Protein AF-A0A2U1WLQ0-F1 (afdb_monomer_lite)

Radius of gyration: 28.86 Å; chains: 1; bounding box: 61×48×95 Å

Foldseek 3Di:
DDDPDPDPDDADDDDLVLLLVLVVLLVQQADPVLVVQLVVQLVVQPPWPPDDPDPPVVLVPDDVSVSSSRVCVGSVVSSLVSRLLSLLVVLLVCLVPVPPDDDHNLSSLLSLLSSCVRPVDPPDPSVVSLLVSLQVLLVVLLVLLVVLLVQLPDPDQRPLVSLVVSLVSLVVSLSSCVSNVPVVSNVSSLVSLLVSLLSLLVSLLVLLVVCVVDDDPVCPVVVVVSLVSSVSSLVSSLSSVVSNVPDDDPDDPPDDPSSQVSQLSSLVSVLVVLVVLLVQLVVQQLDPPHQLLSNLVSLLSLLVLLVSLVSNDDPHDPSSVVSNVVSLVSLVVSVVVLVVCVVVPPRNVRNVVSNVVSCVRSCVSPVVDDPVVVVVPDDDD

pLDDT: mean 70.77, std 13.93, range [30.52, 91.62]

Secondary structure (DSSP, 8-state):
-PPP-PPPPPPP---HHHHHHHHHHHHHT--HHHHHHHHHHHTTT---SSSPPPPHHHHTTS-HHHHHHHHHHHHHHHHHHHHHHHHHHHHHHHHH-TTSPSSPHHHHHHHHHHHHHHH--TTSHHHHHHHHHHHHHHHHHHHHHHHHHHHHHSSSPP-HHHHHHHHHHHHHHHHHHHHTT-HHHHHHHHHHHHHHHHHHHHHHHHHHHHHHH---STTHHHHHHHHHHHHHHHHHHHHHHHTTTT-----BTTB--HHHHHHHHHHHHHHHHHHHHHHHHHHHTT-TTS-HHHHHHHHHHHHHHHHHHHHS-TT--HHHHHHHHHHHHHHHHHHHHHHHHHTSHHHHHHHHHHHHHTHHHHHHHHHTTTHHHHHTTS---

Sequence (381 aa):
MSAPSAAPPPPPVFTPAEAIATIVAIDEAIGPDDAEAARRRASRHLKGDGHPPLPRSVLEAYPAEHVRGHLWTQFSPELEHATAPVLCRHLVDVLVDPTLAPPNAIATADALGRLSRRRGRPGTPLAAAIDKVARVLAERACQSTDHLRSLLDTPDYPDLPTISLDVMRIEGVRWILEILERRAALKLLSEHSRRLSRLTLKRSGETIRAFLSKPDLLTLYDTMAVVSQVEGLLAVATRLLDALRDQEEERTKFVAPYDEEALSGFGAVLAELSAMLWKVAMKSVGRADVSASVFGATVHQLGFLYEFSSRLGIGRPATFVQLEQSLQKNAVALAERLIALAADRDGLSSALKAVREHAHVTVPMLNLMHLDRISRRLPEE

Structure (mmCIF, N/CA/C/O backbone):
data_AF-A0A2U1WLQ0-F1
#
_entry.id   AF-A0A2U1WLQ0-F1
#
loop_
_atom_site.group_PDB
_atom_site.id
_atom_site.type_symbol
_atom_site.label_atom_id
_atom_site.label_alt_id
_atom_site.label_comp_id
_atom_site.label_asym_id
_atom_site.label_entity_id
_atom_site.label_seq_id
_atom_site.pdbx_PDB_ins_code
_atom_site.Cartn_x
_atom_site.Cartn_y
_atom_site.Cartn_z
_atom_site.occupancy
_atom_site.B_iso_or_equiv
_atom_site.auth_seq_id
_atom_site.auth_comp_id
_atom_site.auth_asym_id
_atom_site.auth_atom_id
_atom_site.pdbx_PDB_model_num
ATOM 1 N N . MET A 1 1 ? 8.446 -8.192 55.096 1.00 42.91 1 MET A N 1
ATOM 2 C CA . MET A 1 1 ? 8.068 -6.789 54.826 1.00 42.91 1 MET A CA 1
ATOM 3 C C . MET A 1 1 ? 7.537 -6.729 53.406 1.00 42.91 1 MET A C 1
ATOM 5 O O . MET A 1 1 ? 8.327 -6.775 52.474 1.00 42.91 1 MET A O 1
ATOM 9 N N . SER A 1 2 ? 6.215 -6.757 53.238 1.00 39.31 2 SER A N 1
ATOM 10 C CA . SER A 1 2 ? 5.586 -6.638 51.918 1.00 39.31 2 SER A CA 1
ATOM 11 C C . SER A 1 2 ? 5.611 -5.172 51.502 1.00 39.31 2 SER A C 1
ATOM 13 O O . SER A 1 2 ? 5.151 -4.317 52.258 1.00 39.31 2 SER A O 1
ATOM 15 N N . ALA A 1 3 ? 6.199 -4.878 50.343 1.00 39.03 3 ALA A N 1
ATOM 16 C CA . ALA A 1 3 ? 6.233 -3.527 49.801 1.00 39.03 3 ALA A CA 1
ATOM 17 C C . ALA A 1 3 ? 4.796 -3.025 49.550 1.00 39.03 3 ALA A C 1
ATOM 19 O O . ALA A 1 3 ? 3.961 -3.805 49.080 1.00 39.03 3 ALA A O 1
ATOM 20 N N . PRO A 1 4 ? 4.481 -1.756 49.862 1.00 48.69 4 PRO A N 1
ATOM 21 C CA . PRO A 1 4 ? 3.166 -1.198 49.593 1.00 48.69 4 PRO A CA 1
ATOM 22 C C . PRO A 1 4 ? 2.925 -1.187 48.080 1.00 48.69 4 PRO A C 1
ATOM 24 O O . PRO A 1 4 ? 3.721 -0.644 47.315 1.00 48.69 4 PRO A O 1
ATOM 27 N N . SER A 1 5 ? 1.827 -1.823 47.664 1.00 46.50 5 SER A N 1
ATOM 28 C CA . SER A 1 5 ? 1.329 -1.796 46.291 1.00 46.50 5 SER A CA 1
ATOM 29 C C . SER A 1 5 ? 1.189 -0.341 45.853 1.00 46.50 5 SER A C 1
ATOM 31 O O . SER A 1 5 ? 0.361 0.388 46.401 1.00 46.50 5 SER A O 1
ATOM 33 N N . ALA A 1 6 ? 2.013 0.087 44.894 1.00 46.12 6 ALA A N 1
ATOM 34 C CA . ALA A 1 6 ? 1.940 1.425 44.329 1.00 46.12 6 ALA A CA 1
ATOM 35 C C . ALA A 1 6 ? 0.514 1.678 43.821 1.00 46.12 6 ALA A C 1
ATOM 37 O O . ALA A 1 6 ? -0.037 0.871 43.066 1.00 46.12 6 ALA A O 1
ATOM 38 N N . ALA A 1 7 ? -0.098 2.771 44.280 1.00 39.56 7 ALA A N 1
ATOM 39 C CA . ALA A 1 7 ? -1.416 3.173 43.822 1.00 39.56 7 ALA A CA 1
ATOM 40 C C . ALA A 1 7 ? -1.379 3.359 42.293 1.00 39.56 7 ALA A C 1
ATOM 42 O O . ALA A 1 7 ? -0.422 3.950 41.779 1.00 39.56 7 ALA A O 1
ATOM 43 N N . PRO A 1 8 ? -2.377 2.846 41.550 1.00 40.66 8 PRO A N 1
ATOM 44 C CA . PRO A 1 8 ? -2.417 3.016 40.108 1.00 40.66 8 PRO A CA 1
ATOM 45 C C . PRO A 1 8 ? -2.427 4.514 39.772 1.00 40.66 8 PRO A C 1
ATOM 47 O O . PRO A 1 8 ? -3.096 5.284 40.467 1.00 40.66 8 PRO A O 1
ATOM 50 N N . PRO A 1 9 ? -1.710 4.945 38.720 1.00 40.03 9 PRO A N 1
ATOM 51 C CA . PRO A 1 9 ? -1.664 6.349 38.345 1.00 40.03 9 PRO A CA 1
ATOM 52 C C . PRO A 1 9 ? -3.087 6.876 38.100 1.00 40.03 9 PRO A C 1
ATOM 54 O O . PRO A 1 9 ? -3.925 6.136 37.547 1.00 40.03 9 PRO A O 1
ATOM 57 N N . PRO A 1 10 ? -3.373 8.132 38.496 1.00 38.88 10 PRO A N 1
ATOM 58 C CA . PRO A 1 10 ? -4.675 8.737 38.265 1.00 38.88 10 PRO A CA 1
ATOM 59 C C . PRO A 1 10 ? -5.017 8.681 36.768 1.00 38.88 10 PRO A C 1
ATOM 61 O O . PRO A 1 10 ? -4.116 8.716 35.921 1.00 38.88 10 PRO A O 1
ATOM 64 N N . PRO A 1 11 ? -6.299 8.503 36.412 1.00 44.81 11 PRO A N 1
ATOM 65 C CA . PRO A 1 11 ? -6.703 8.538 35.016 1.00 44.81 11 PRO A CA 1
ATOM 66 C C . PRO A 1 11 ? -6.313 9.891 34.400 1.00 44.81 11 PRO A C 1
ATOM 68 O O . PRO A 1 11 ? -6.393 10.912 35.087 1.00 44.81 11 PRO A O 1
ATOM 71 N N . PRO A 1 12 ? -5.868 9.914 33.131 1.00 48.16 12 PRO A N 1
ATOM 72 C CA . PRO A 1 12 ? -5.605 11.165 32.434 1.00 48.16 12 PRO A CA 1
ATOM 73 C C . PRO A 1 12 ? -6.856 12.052 32.471 1.00 48.16 12 PRO A C 1
ATOM 75 O O . PRO A 1 12 ? -7.961 11.603 32.162 1.00 48.16 12 PRO A O 1
ATOM 78 N N . VAL A 1 13 ? -6.679 13.304 32.894 1.00 52.88 13 VAL A N 1
ATOM 79 C CA . VAL A 1 13 ? -7.742 14.313 32.897 1.00 52.88 13 VAL A CA 1
ATOM 80 C C . VAL A 1 13 ? -7.847 14.850 31.476 1.00 52.88 13 VAL A C 1
ATOM 82 O O . VAL A 1 13 ? -7.001 15.628 31.044 1.00 52.88 13 VAL A O 1
ATOM 85 N N . PHE A 1 14 ? -8.850 14.393 30.731 1.00 58.53 14 PHE A N 1
ATOM 86 C CA . PHE A 1 14 ? -9.090 14.873 29.373 1.00 58.53 14 PHE A CA 1
ATOM 87 C C . PHE A 1 14 ? -9.763 16.244 29.376 1.00 58.53 14 PHE A C 1
ATOM 89 O O . PHE A 1 14 ? -10.602 16.548 30.225 1.00 58.53 14 PHE A O 1
ATOM 96 N N . THR A 1 15 ? -9.432 17.057 28.380 1.00 65.62 15 THR A N 1
ATOM 97 C CA . THR A 1 15 ? -10.016 18.387 28.197 1.00 65.62 15 THR A CA 1
ATOM 98 C C . THR A 1 15 ? -11.427 18.303 27.585 1.00 65.62 15 THR A C 1
ATOM 100 O O . THR A 1 15 ? -11.738 17.355 26.850 1.00 65.62 15 THR A O 1
ATOM 103 N N . PRO A 1 16 ? -12.296 19.307 27.815 1.00 62.06 16 PRO A N 1
ATOM 104 C CA . PRO A 1 16 ? -13.581 19.424 27.119 1.00 62.06 16 PRO A CA 1
ATOM 105 C C . PRO A 1 16 ? -13.445 19.412 25.587 1.00 62.06 16 PRO A C 1
ATOM 107 O O . PRO A 1 16 ? -14.275 18.821 24.900 1.00 62.06 16 PRO A O 1
ATOM 110 N N . ALA A 1 17 ? -12.361 19.984 25.050 1.00 65.50 17 ALA A N 1
ATOM 111 C CA . ALA A 1 17 ? -12.070 19.990 23.616 1.00 65.50 17 ALA A CA 1
ATOM 112 C C . ALA A 1 17 ? -11.859 18.572 23.051 1.00 65.50 17 ALA A C 1
ATOM 114 O O . ALA A 1 17 ? -12.410 18.228 22.007 1.00 65.50 17 ALA A O 1
ATOM 115 N N . GLU A 1 18 ? -11.138 17.705 23.767 1.00 66.69 18 GLU A N 1
ATOM 116 C CA . GLU A 1 18 ? -10.963 16.299 23.373 1.00 66.69 18 GLU A CA 1
ATOM 117 C C . GLU A 1 18 ? -12.274 15.504 23.451 1.00 66.69 18 GLU A C 1
ATOM 119 O O . GLU A 1 18 ? -12.455 14.533 22.712 1.00 66.69 18 GLU A O 1
ATOM 124 N N . ALA A 1 19 ? -13.198 15.900 24.336 1.00 64.81 19 ALA A N 1
ATOM 125 C CA . ALA A 1 19 ? -14.507 15.258 24.445 1.00 64.81 19 ALA A CA 1
ATOM 126 C C . ALA A 1 19 ? -15.359 15.583 23.226 1.00 64.81 19 ALA A C 1
ATOM 128 O O . ALA A 1 19 ? -15.878 14.673 22.588 1.00 64.81 19 ALA A O 1
ATOM 129 N N . ILE A 1 20 ? -15.409 16.861 22.858 1.00 66.25 20 ILE A N 1
ATOM 130 C CA . ILE A 1 20 ? -16.107 17.333 21.664 1.00 66.25 20 ILE A CA 1
ATOM 131 C C . ILE A 1 20 ? -15.524 16.675 20.410 1.00 66.25 20 ILE A C 1
ATOM 133 O O . ILE A 1 20 ? -16.280 16.142 19.606 1.00 66.25 20 ILE A O 1
ATOM 137 N N . ALA A 1 21 ? -14.196 16.609 20.277 1.00 70.44 21 ALA A N 1
ATOM 138 C CA . ALA A 1 21 ? -13.556 15.949 19.139 1.00 70.44 21 ALA A CA 1
ATOM 139 C C . ALA A 1 21 ? -13.895 14.449 19.045 1.00 70.44 21 ALA A C 1
ATOM 141 O O . ALA A 1 21 ? -14.054 13.917 17.952 1.00 70.44 21 ALA A O 1
ATOM 142 N N . THR A 1 22 ? -14.027 13.762 20.184 1.00 70.50 22 THR A N 1
ATOM 143 C CA . THR A 1 22 ? -14.435 12.348 20.213 1.00 70.50 22 THR A CA 1
ATOM 144 C C . THR A 1 22 ? -15.894 12.183 19.788 1.00 70.50 22 THR A C 1
ATOM 146 O O . THR A 1 22 ? -16.199 11.267 19.036 1.00 70.50 22 THR A O 1
ATOM 149 N N . ILE A 1 23 ? -16.783 13.081 20.224 1.00 70.69 23 ILE A N 1
ATOM 150 C CA . ILE A 1 23 ? -18.199 13.080 19.826 1.00 70.69 23 ILE A CA 1
ATOM 151 C C . ILE A 1 23 ? -18.333 13.313 18.324 1.00 70.69 23 ILE A C 1
ATOM 153 O O . ILE A 1 23 ? -19.039 12.565 17.664 1.00 70.69 23 ILE A O 1
ATOM 157 N N . VAL A 1 24 ? -17.631 14.313 17.784 1.00 75.50 24 VAL A N 1
ATOM 158 C CA . VAL A 1 24 ? -17.649 14.614 16.346 1.00 75.50 24 VAL A CA 1
ATOM 159 C C . VAL A 1 24 ? -17.155 13.414 15.543 1.00 75.50 24 VAL A C 1
ATOM 161 O O . VAL A 1 24 ? -17.843 12.987 14.626 1.00 75.50 24 VAL A O 1
ATOM 164 N N . ALA A 1 25 ? -16.034 12.805 15.944 1.00 75.06 25 ALA A N 1
ATOM 165 C CA . ALA A 1 25 ? -15.518 11.615 15.272 1.00 75.06 25 ALA A CA 1
ATOM 166 C C . ALA A 1 25 ? -16.509 10.440 15.322 1.00 75.06 25 ALA A C 1
ATOM 168 O O . ALA A 1 25 ? -16.626 9.700 14.356 1.00 75.06 25 ALA A O 1
ATOM 169 N N . ILE A 1 26 ? -17.234 10.263 16.431 1.00 73.44 26 ILE A N 1
ATOM 170 C CA . ILE A 1 26 ? -18.267 9.229 16.565 1.00 73.44 26 ILE A CA 1
ATOM 171 C C . ILE A 1 26 ? -19.479 9.536 15.679 1.00 73.44 26 ILE A C 1
ATOM 173 O O . ILE A 1 26 ? -19.949 8.639 14.991 1.00 73.44 26 ILE A O 1
ATOM 177 N N . ASP A 1 27 ? -19.961 10.778 15.662 1.00 75.31 27 ASP A N 1
ATOM 178 C CA . ASP A 1 27 ? -21.086 11.199 14.820 1.00 75.31 27 ASP A CA 1
ATOM 179 C C . ASP A 1 27 ? -20.739 11.050 13.321 1.00 75.31 27 ASP A C 1
ATOM 181 O O . ASP A 1 27 ? -21.580 10.631 12.530 1.00 75.31 27 ASP A O 1
ATOM 185 N N . GLU A 1 28 ? -19.488 11.318 12.934 1.00 74.94 28 GLU A N 1
ATOM 186 C CA . GLU A 1 28 ? -18.962 11.080 11.580 1.00 74.94 28 GLU A CA 1
ATOM 187 C C . GLU A 1 28 ? -18.743 9.596 11.263 1.00 74.94 28 GLU A C 1
ATOM 189 O O . GLU A 1 28 ? -18.734 9.216 10.094 1.00 74.94 28 GLU A O 1
ATOM 194 N N . ALA A 1 29 ? -18.546 8.769 12.292 1.00 70.81 29 ALA A N 1
ATOM 195 C CA . ALA A 1 29 ? -18.249 7.343 12.206 1.00 70.81 29 ALA A CA 1
ATOM 196 C C . ALA A 1 29 ? -19.468 6.440 12.418 1.00 70.81 29 ALA A C 1
ATOM 198 O O . ALA A 1 29 ? -19.307 5.221 12.509 1.00 70.81 29 ALA A O 1
ATOM 199 N N . ILE A 1 30 ? -20.683 6.993 12.479 1.00 72.25 30 ILE A N 1
ATOM 200 C CA . ILE A 1 30 ? -21.912 6.227 12.704 1.00 72.25 30 ILE A CA 1
ATOM 201 C C . ILE A 1 30 ? -22.963 6.553 11.636 1.00 72.25 30 ILE A C 1
ATOM 203 O O . ILE A 1 30 ? -23.441 7.681 11.533 1.00 72.25 30 ILE A O 1
ATOM 207 N N . GLY A 1 31 ? -23.379 5.538 10.872 1.00 71.00 31 GLY A N 1
ATOM 208 C CA . GLY A 1 31 ? -24.527 5.641 9.969 1.00 71.00 31 GLY A CA 1
ATOM 209 C C . GLY A 1 31 ? -25.857 5.675 10.740 1.00 71.00 31 GLY A C 1
ATOM 210 O O . GLY A 1 31 ? -25.895 5.366 11.931 1.00 71.00 31 GLY A O 1
ATOM 211 N N . PRO A 1 32 ? -26.993 6.009 10.102 1.00 70.50 32 PRO A N 1
ATOM 212 C CA . PRO A 1 32 ? -28.288 6.095 10.789 1.00 70.50 32 PRO A CA 1
ATOM 213 C C . PRO A 1 32 ? -28.688 4.787 11.501 1.00 70.50 32 PRO A C 1
ATOM 215 O O . PRO A 1 32 ? -29.231 4.830 12.610 1.00 70.50 32 PRO A O 1
ATOM 218 N N . ASP A 1 33 ? -28.360 3.634 10.916 1.00 71.69 33 ASP A N 1
ATOM 219 C CA . ASP A 1 33 ? -28.633 2.315 11.500 1.00 71.69 33 ASP A CA 1
ATOM 220 C C . ASP A 1 33 ? -27.716 1.992 12.688 1.00 71.69 33 ASP A C 1
ATOM 222 O O . ASP A 1 33 ? -28.172 1.461 13.709 1.00 71.69 33 ASP A O 1
ATOM 226 N N . ASP A 1 34 ? -26.441 2.375 12.603 1.00 70.19 34 ASP A N 1
ATOM 227 C CA . ASP A 1 34 ? -25.477 2.251 13.696 1.00 70.19 34 ASP A CA 1
ATOM 228 C C . ASP A 1 34 ? -25.840 3.172 14.860 1.00 70.19 34 ASP A C 1
ATOM 230 O O . ASP A 1 34 ? -25.747 2.770 16.023 1.00 70.19 34 ASP A O 1
ATOM 234 N N . ALA A 1 35 ? -26.330 4.380 14.563 1.00 68.19 35 ALA A N 1
ATOM 235 C CA . ALA A 1 35 ? -26.782 5.340 15.564 1.00 68.19 35 ALA A CA 1
ATOM 236 C C . ALA A 1 35 ? -27.965 4.761 16.330 1.00 68.19 35 ALA A C 1
ATOM 238 O O . ALA A 1 35 ? -28.049 4.859 17.555 1.00 68.19 35 ALA A O 1
ATOM 239 N N . GLU A 1 36 ? -28.883 4.111 15.620 1.00 67.81 36 GLU A N 1
ATOM 240 C CA . GLU A 1 36 ? -30.013 3.430 16.229 1.00 67.81 36 GLU A CA 1
ATOM 241 C C . GLU A 1 36 ? -29.586 2.191 17.033 1.00 67.81 36 GLU A C 1
ATOM 243 O O . GLU A 1 36 ? -30.077 1.956 18.140 1.00 67.81 36 GLU A O 1
ATOM 248 N N . ALA A 1 37 ? -28.626 1.405 16.542 1.00 70.44 37 ALA A N 1
ATOM 249 C CA . ALA A 1 37 ? -28.060 0.286 17.290 1.00 70.44 37 ALA A CA 1
ATOM 250 C C . ALA A 1 37 ? -27.360 0.741 18.584 1.00 70.44 37 ALA A C 1
ATOM 252 O O . ALA A 1 37 ? -27.597 0.146 19.641 1.00 70.44 37 ALA A O 1
ATOM 253 N N . ALA A 1 38 ? -26.559 1.808 18.521 1.00 67.62 38 ALA A N 1
ATOM 254 C CA . ALA A 1 38 ? -25.885 2.409 19.667 1.00 67.62 38 ALA A CA 1
ATOM 255 C C . ALA A 1 38 ? -26.902 2.959 20.679 1.00 67.62 38 ALA A C 1
ATOM 257 O O . ALA A 1 38 ? -26.834 2.611 21.861 1.00 67.62 38 ALA A O 1
ATOM 258 N N . ARG A 1 39 ? -27.918 3.708 20.220 1.00 66.00 39 ARG A N 1
ATOM 259 C CA . ARG A 1 39 ? -29.015 4.226 21.063 1.00 66.00 39 ARG A CA 1
ATOM 260 C C . ARG A 1 39 ? -29.766 3.113 21.791 1.00 66.00 39 ARG A C 1
ATOM 262 O O . ARG A 1 39 ? -29.939 3.188 23.007 1.00 66.00 39 ARG A O 1
ATOM 269 N N . ARG A 1 40 ? -30.140 2.037 21.088 1.00 69.88 40 ARG A N 1
ATOM 270 C CA . ARG A 1 40 ? -30.817 0.863 21.678 1.00 69.88 40 ARG A CA 1
ATOM 271 C C . ARG A 1 40 ? -29.975 0.110 22.704 1.00 69.88 40 ARG A C 1
ATOM 273 O O . ARG A 1 40 ? -30.531 -0.648 23.501 1.00 69.88 40 ARG A O 1
ATOM 280 N N . ARG A 1 41 ? -28.648 0.230 22.646 1.00 68.25 41 ARG A N 1
ATOM 281 C CA . ARG A 1 41 ? -27.723 -0.378 23.611 1.00 68.25 41 ARG A CA 1
ATOM 282 C C . ARG A 1 41 ? -27.526 0.531 24.818 1.00 68.25 41 ARG A C 1
ATOM 284 O O . ARG A 1 41 ? -27.642 0.059 25.945 1.00 68.25 41 ARG A O 1
ATOM 291 N N . ALA A 1 42 ? -27.319 1.825 24.577 1.00 64.62 42 ALA A N 1
ATOM 292 C CA . ALA A 1 42 ? -27.192 2.840 25.617 1.00 64.62 42 ALA A CA 1
ATOM 293 C C . ALA A 1 42 ? -28.449 2.898 26.497 1.00 64.62 42 ALA A C 1
ATOM 295 O O . ALA A 1 42 ? -28.340 2.876 27.719 1.00 64.62 42 ALA A O 1
ATOM 296 N N . SER A 1 43 ? -29.648 2.841 25.906 1.00 67.19 43 SER A N 1
ATOM 297 C CA . SER A 1 43 ? -30.916 2.866 26.654 1.00 67.19 43 SER A CA 1
ATOM 298 C C . SER A 1 43 ? -31.069 1.735 27.679 1.00 67.19 43 SER A C 1
ATOM 300 O O . SER A 1 43 ? -31.832 1.869 28.631 1.00 67.19 43 SER A O 1
ATOM 302 N N . ARG A 1 44 ? -30.328 0.629 27.527 1.00 65.25 44 ARG A N 1
ATOM 303 C CA . ARG A 1 44 ? -30.332 -0.496 28.475 1.00 65.25 44 ARG A CA 1
ATOM 304 C C . ARG A 1 44 ? -29.328 -0.326 29.610 1.00 65.25 44 ARG A C 1
ATOM 306 O O . ARG A 1 44 ? -29.378 -1.101 30.565 1.00 65.25 44 ARG A O 1
ATOM 313 N N . HIS A 1 45 ? -28.349 0.564 29.463 1.00 56.97 45 HIS A N 1
ATOM 314 C CA . HIS A 1 45 ? -27.148 0.614 30.305 1.00 56.97 45 HIS A CA 1
ATOM 315 C C . HIS A 1 45 ? -26.884 1.988 30.920 1.00 56.97 45 HIS A C 1
ATOM 317 O O . HIS A 1 45 ? -26.053 2.056 31.815 1.00 56.97 45 HIS A O 1
ATOM 323 N N . LEU A 1 46 ? -27.614 3.037 30.518 1.00 60.44 46 LEU A N 1
ATOM 324 C CA . LEU A 1 46 ? -27.595 4.367 31.136 1.00 60.44 46 LEU A CA 1
ATOM 325 C C . LEU A 1 46 ? -28.093 4.306 32.589 1.00 60.44 46 LEU A C 1
ATOM 327 O O . LEU A 1 46 ? -29.234 4.632 32.908 1.00 60.44 46 LEU A O 1
ATOM 331 N N . LYS A 1 47 ? -27.216 3.869 33.484 1.00 60.22 47 LYS A N 1
ATOM 332 C CA . LYS A 1 47 ? -27.279 4.134 34.913 1.00 60.22 47 LYS A CA 1
ATOM 333 C C . LYS A 1 47 ? -26.202 5.181 35.134 1.00 60.22 47 LYS A C 1
ATOM 335 O O . LYS A 1 47 ? -25.041 4.816 35.205 1.00 60.22 47 LYS A O 1
ATOM 340 N N . GLY A 1 48 ? -26.575 6.464 35.128 1.00 55.00 48 GLY A N 1
ATOM 341 C CA . GLY A 1 48 ? -25.603 7.537 35.369 1.00 55.00 48 GLY A CA 1
ATOM 342 C C . GLY A 1 48 ? -24.818 7.282 36.660 1.00 55.00 48 GLY A C 1
ATOM 343 O O . GLY A 1 48 ? -25.310 6.551 37.523 1.00 55.00 48 GLY A O 1
ATOM 344 N N . ASP A 1 49 ? -23.639 7.896 36.785 1.00 52.94 49 ASP A N 1
ATOM 345 C CA . ASP A 1 49 ? -22.637 7.731 37.861 1.00 52.94 49 ASP A CA 1
ATOM 346 C C . ASP A 1 49 ? -23.122 8.098 39.295 1.00 52.94 49 ASP A C 1
ATOM 348 O O . ASP A 1 49 ? -22.380 8.620 40.120 1.00 52.94 49 ASP A O 1
ATOM 352 N N . GLY A 1 50 ? -24.396 7.886 39.631 1.00 52.53 50 GLY A N 1
ATOM 353 C CA . GLY A 1 50 ? -25.022 8.271 40.896 1.00 52.53 50 GLY A CA 1
ATOM 354 C C . GLY A 1 50 ? -25.382 9.756 40.980 1.00 52.53 50 GLY A C 1
ATOM 355 O O . GLY A 1 50 ? -26.098 10.155 41.895 1.00 52.53 50 GLY A O 1
ATOM 356 N N . HIS A 1 51 ? -24.951 10.572 40.015 1.00 49.25 51 HIS A N 1
ATOM 357 C CA . HIS A 1 51 ? -25.347 11.971 39.911 1.00 49.25 51 HIS A CA 1
ATOM 358 C C . HIS A 1 51 ? -26.643 12.106 39.102 1.00 49.25 51 HIS A C 1
ATOM 360 O O . HIS A 1 51 ? -26.707 11.597 37.977 1.00 49.25 51 HIS A O 1
ATOM 366 N N . PRO A 1 52 ? -27.680 12.781 39.638 1.00 57.09 52 PRO A N 1
ATOM 367 C CA . PRO A 1 52 ? -28.908 13.007 38.891 1.00 57.09 52 PRO A CA 1
ATOM 368 C C . PRO A 1 52 ? -28.595 13.803 37.613 1.00 57.09 52 PRO A C 1
ATOM 370 O O . PRO A 1 52 ? -27.742 14.696 37.649 1.00 57.09 52 PRO A O 1
ATOM 373 N N . PRO A 1 53 ? -29.237 13.487 36.472 1.00 62.50 53 PRO A N 1
ATOM 374 C CA . PRO A 1 53 ? -29.128 14.313 35.273 1.00 62.50 53 PRO A CA 1
ATOM 375 C C . PRO A 1 53 ? -29.472 15.758 35.619 1.00 62.50 53 PRO A C 1
ATOM 377 O O . PRO A 1 53 ? -30.375 16.002 36.426 1.00 62.50 53 PRO A O 1
ATOM 380 N N . LEU A 1 54 ? -28.753 16.713 35.019 1.00 64.56 54 LEU A N 1
ATOM 381 C CA . LEU A 1 54 ? -29.121 18.118 35.171 1.00 64.56 54 LEU A CA 1
ATOM 382 C C . LEU A 1 54 ? -30.601 18.293 34.799 1.00 64.56 54 LEU A C 1
ATOM 384 O O . LEU A 1 54 ? -31.051 17.724 33.797 1.00 64.56 54 LEU A O 1
ATOM 388 N N . PRO A 1 55 ? -31.369 19.073 35.581 1.00 72.50 55 PRO A N 1
ATOM 389 C CA . PRO A 1 55 ? -32.751 19.367 35.247 1.00 72.50 55 PRO A CA 1
ATOM 390 C C . PRO A 1 55 ? -32.844 19.932 33.830 1.00 72.50 55 PRO A C 1
ATOM 392 O O . PRO A 1 55 ? -31.996 20.720 33.410 1.00 72.50 55 PRO A O 1
ATOM 395 N N . ARG A 1 56 ? -33.898 19.565 33.098 1.00 67.69 56 ARG A N 1
ATOM 396 C CA . ARG A 1 56 ? -34.114 20.002 31.711 1.00 67.69 56 ARG A CA 1
ATOM 397 C C . ARG A 1 56 ? -34.016 21.525 31.545 1.00 67.69 56 ARG A C 1
ATOM 399 O O . ARG A 1 56 ? -33.400 21.990 30.597 1.00 67.69 56 ARG A O 1
ATOM 406 N N . SER A 1 57 ? -34.534 22.277 32.514 1.00 72.56 57 SER A N 1
ATOM 407 C CA . SER A 1 57 ? -34.456 23.742 32.564 1.00 72.56 57 SER A CA 1
ATOM 408 C C . SER A 1 57 ? -33.027 24.289 32.637 1.00 72.56 57 SER A C 1
ATOM 410 O O . SER A 1 57 ? -32.766 25.384 32.154 1.00 72.56 57 SER A O 1
ATOM 412 N N . VAL A 1 58 ? -32.094 23.537 33.227 1.00 68.88 58 VAL A N 1
ATOM 413 C CA . VAL A 1 58 ? -30.673 23.898 33.287 1.00 68.88 58 VAL A CA 1
ATOM 414 C C . VAL A 1 58 ? -30.004 23.601 31.948 1.00 68.88 58 VAL A C 1
ATOM 416 O O . VAL A 1 58 ? -29.264 24.440 31.453 1.00 68.88 58 VAL A O 1
ATOM 419 N N . LEU A 1 59 ? -30.303 22.456 31.323 1.00 65.88 59 LEU A N 1
ATOM 420 C CA . LEU A 1 59 ? -29.771 22.107 29.999 1.00 65.88 59 LEU A CA 1
ATOM 421 C C . LEU A 1 59 ? -30.240 23.088 28.911 1.00 65.88 59 LEU A C 1
ATOM 423 O O . LEU A 1 59 ? -29.450 23.458 28.053 1.00 65.88 59 LEU A O 1
ATOM 427 N N . GLU A 1 60 ? -31.490 23.555 28.970 1.00 72.62 60 GLU A N 1
ATOM 428 C CA . GLU A 1 60 ? -32.054 24.533 28.022 1.00 72.62 60 GLU A CA 1
ATOM 429 C C . GLU A 1 60 ? -31.387 25.921 28.105 1.00 72.62 60 GLU A C 1
ATOM 431 O O . GLU A 1 60 ? -31.458 26.690 27.148 1.00 72.62 60 GLU A O 1
ATOM 436 N N . ALA A 1 61 ? -30.705 26.233 29.213 1.00 75.50 61 ALA A N 1
ATOM 437 C CA . ALA A 1 61 ? -29.974 27.487 29.404 1.00 75.50 61 ALA A CA 1
ATOM 438 C C . ALA A 1 61 ? -28.515 27.437 28.905 1.00 75.50 61 ALA A C 1
ATOM 440 O O . ALA A 1 61 ? -27.867 28.480 28.800 1.00 75.50 61 ALA A O 1
ATOM 441 N N . TYR A 1 62 ? -27.983 26.248 28.602 1.00 69.81 62 TYR A N 1
ATOM 442 C CA . TYR A 1 62 ? -26.633 26.093 28.062 1.00 69.81 62 TYR A CA 1
ATOM 443 C C . TYR A 1 62 ? -26.634 26.160 26.526 1.00 69.81 62 TYR A C 1
ATOM 445 O O . TYR A 1 62 ? -27.541 25.634 25.877 1.00 69.81 62 TYR A O 1
ATOM 453 N N . PRO A 1 63 ? -25.573 26.710 25.907 1.00 70.88 63 PRO A N 1
ATOM 454 C CA . PRO A 1 63 ? -25.319 26.513 24.483 1.00 70.88 63 PRO A CA 1
ATOM 455 C C . PRO A 1 63 ? -25.267 25.015 24.142 1.00 70.88 63 PRO A C 1
ATOM 457 O O . PRO A 1 63 ? -24.718 24.225 24.913 1.00 70.88 63 PRO A O 1
ATOM 460 N N . ALA A 1 64 ? -25.808 24.612 22.987 1.00 63.31 64 ALA A N 1
ATOM 461 C CA . ALA A 1 64 ? -25.975 23.201 22.606 1.00 63.31 64 ALA A CA 1
ATOM 462 C C . ALA A 1 64 ? -24.672 22.371 22.677 1.00 63.31 64 ALA A C 1
ATOM 464 O O . ALA A 1 64 ? -24.690 21.193 23.032 1.00 63.31 64 ALA A O 1
ATOM 465 N N . GLU A 1 65 ? -23.531 22.996 22.392 1.00 57.38 65 GLU A N 1
ATOM 466 C CA . GLU A 1 65 ? -22.185 22.425 22.528 1.00 57.38 65 GLU A CA 1
ATOM 467 C C . GLU A 1 65 ? -21.805 22.085 23.982 1.00 57.38 65 GLU A C 1
ATOM 469 O O . GLU A 1 65 ? -21.243 21.021 24.249 1.00 57.38 65 GLU A O 1
ATOM 474 N N . HIS A 1 66 ? -22.193 22.927 24.943 1.00 61.72 66 HIS A N 1
ATOM 475 C CA . HIS A 1 66 ? -21.966 22.705 26.370 1.00 61.72 66 HIS A CA 1
ATOM 476 C C . HIS A 1 66 ? -22.934 21.668 26.951 1.00 61.72 66 HIS A C 1
ATOM 478 O O . HIS A 1 66 ? -22.533 20.872 27.799 1.00 61.72 66 HIS A O 1
ATOM 484 N N . VAL A 1 67 ? -24.172 21.610 26.446 1.00 65.75 67 VAL A N 1
ATOM 485 C CA . VAL A 1 67 ? -25.143 20.545 26.767 1.00 65.75 67 VAL A CA 1
ATOM 486 C C . VAL A 1 67 ? -24.601 19.183 26.339 1.00 65.75 67 VAL A C 1
ATOM 488 O O . VAL A 1 67 ? -24.590 18.243 27.134 1.00 65.75 67 VAL A O 1
ATOM 491 N N . ARG A 1 68 ? -24.092 19.083 25.102 1.00 64.62 68 ARG A N 1
ATOM 492 C CA . ARG A 1 68 ? -23.451 17.865 24.582 1.00 64.62 68 ARG A CA 1
ATOM 493 C C . ARG A 1 68 ? -22.236 17.470 25.415 1.00 64.62 68 ARG A C 1
ATOM 495 O O . ARG A 1 68 ? -22.139 16.314 25.813 1.00 64.62 68 ARG A O 1
ATOM 502 N N . GLY A 1 69 ? -21.345 18.416 25.720 1.00 63.88 69 GLY A N 1
ATOM 503 C CA . GLY A 1 69 ? -20.175 18.163 26.565 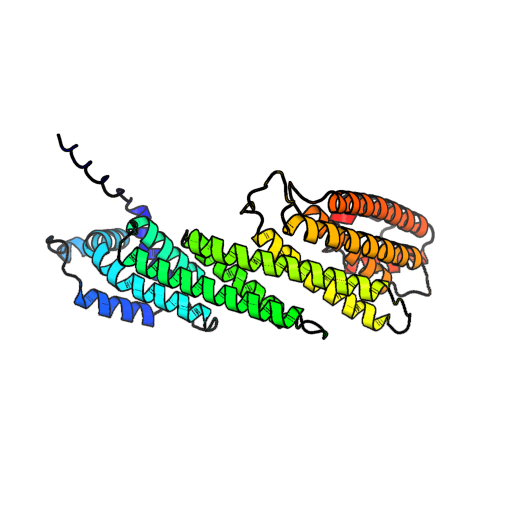1.00 63.88 69 GLY A CA 1
ATOM 504 C C . GLY A 1 69 ? -20.548 17.678 27.971 1.00 63.88 69 GLY A C 1
ATOM 505 O O . GLY A 1 69 ? -19.918 16.759 28.495 1.00 63.88 69 GLY A O 1
ATOM 506 N N . HIS A 1 70 ? -21.607 18.234 28.563 1.00 65.88 70 HIS A N 1
ATOM 507 C CA . HIS A 1 70 ? -22.079 17.846 29.891 1.00 65.88 70 HIS A CA 1
ATOM 508 C C . HIS A 1 70 ? -22.704 16.446 29.906 1.00 65.88 70 HIS A C 1
ATOM 510 O O . HIS A 1 70 ? -22.297 15.600 30.701 1.00 65.88 70 HIS A O 1
ATOM 516 N N . LEU A 1 71 ? -23.636 16.169 28.987 1.00 67.00 71 LEU A N 1
ATOM 517 C CA . LEU A 1 71 ? -24.246 14.844 28.839 1.00 67.00 71 LEU A CA 1
ATOM 518 C C . LEU A 1 71 ? -23.192 13.784 28.518 1.00 67.00 71 LEU A C 1
ATOM 520 O O . LEU A 1 71 ? -23.232 12.683 29.060 1.00 67.00 71 LEU A O 1
ATOM 524 N N . TRP A 1 72 ? -22.203 14.126 27.692 1.00 67.38 72 TRP A N 1
ATOM 525 C CA . TRP A 1 72 ? -21.084 13.234 27.435 1.00 67.38 72 TRP A CA 1
ATOM 526 C C . TRP A 1 72 ? -20.251 12.988 28.686 1.00 67.38 72 TRP A C 1
ATOM 528 O O . TRP A 1 72 ? -19.884 11.858 28.947 1.00 67.38 72 TRP A O 1
ATOM 538 N N . THR A 1 73 ? -19.970 14.002 29.500 1.00 68.06 73 THR A N 1
ATOM 539 C CA . THR A 1 73 ? -19.212 13.802 30.748 1.00 68.06 73 THR A CA 1
ATOM 540 C C . THR A 1 73 ? -19.961 12.879 31.714 1.00 68.06 73 THR A C 1
ATOM 542 O O . THR A 1 73 ? -19.339 12.033 32.346 1.00 68.06 73 THR A O 1
ATOM 545 N N . GLN A 1 74 ? -21.289 12.998 31.779 1.00 68.44 74 GLN A N 1
ATOM 546 C CA . GLN A 1 74 ? -22.139 12.228 32.687 1.00 68.44 74 GLN A CA 1
ATOM 547 C C . GLN A 1 74 ? -22.415 10.786 32.230 1.00 68.44 74 GLN A C 1
ATOM 549 O O . GLN A 1 74 ? -22.648 9.921 33.068 1.00 68.44 74 GLN A O 1
ATOM 554 N N . PHE A 1 75 ? -22.428 10.537 30.918 1.00 67.62 75 PHE A N 1
ATOM 555 C CA . PHE A 1 75 ? -22.823 9.248 30.331 1.00 67.62 75 PHE A CA 1
ATOM 556 C C . PHE A 1 75 ? -21.755 8.638 29.414 1.00 67.62 75 PHE A C 1
ATOM 558 O O . PHE A 1 75 ? -22.009 7.645 28.734 1.00 67.62 75 PHE A O 1
ATOM 565 N N . SER A 1 76 ? -20.559 9.232 29.363 1.00 68.69 76 SER A N 1
ATOM 566 C CA . SER A 1 76 ? -19.408 8.769 28.575 1.00 68.69 76 SER A CA 1
ATOM 567 C C . SER A 1 76 ? -19.131 7.278 28.769 1.00 68.69 76 SER A C 1
ATOM 569 O O . SER A 1 76 ? -19.038 6.592 27.756 1.00 68.69 76 SER A O 1
ATOM 571 N N . PRO A 1 77 ? -19.036 6.724 29.996 1.00 69.19 77 PRO A N 1
ATOM 572 C CA . PRO A 1 77 ? -18.741 5.302 30.166 1.00 69.19 77 PRO A CA 1
ATOM 573 C C . PRO A 1 77 ? -19.747 4.399 29.435 1.00 69.19 77 PRO A C 1
ATOM 575 O O . PRO A 1 77 ? -19.359 3.472 28.721 1.00 69.19 77 PRO A O 1
ATOM 578 N N . GLU A 1 78 ? -21.037 4.689 29.586 1.00 70.94 78 GLU A N 1
ATOM 579 C CA . GLU A 1 78 ? -22.141 3.897 29.051 1.00 70.94 78 GLU A CA 1
ATOM 580 C C . GLU A 1 78 ? -22.293 4.092 27.543 1.00 70.94 78 GLU A C 1
ATOM 582 O O . GLU A 1 78 ? -22.509 3.120 26.815 1.00 70.94 78 GLU A O 1
ATOM 587 N N . LEU A 1 79 ? -22.156 5.331 27.061 1.00 68.00 79 LEU A N 1
ATOM 588 C CA . LEU A 1 79 ? -22.209 5.664 25.639 1.00 68.00 79 LEU A CA 1
ATOM 589 C C . LEU A 1 79 ? -21.032 5.042 24.893 1.00 68.00 79 LEU A C 1
ATOM 591 O O . LEU A 1 79 ? -21.227 4.439 23.840 1.00 68.00 79 LEU A O 1
ATOM 595 N N . GLU A 1 80 ? -19.826 5.101 25.449 1.00 72.56 80 GLU A N 1
ATOM 596 C CA . GLU A 1 80 ? -18.638 4.481 24.862 1.00 72.56 80 GLU A CA 1
ATOM 597 C C . GLU A 1 80 ? -18.761 2.948 24.859 1.00 72.56 80 GLU A C 1
ATOM 599 O O . GLU A 1 80 ? -18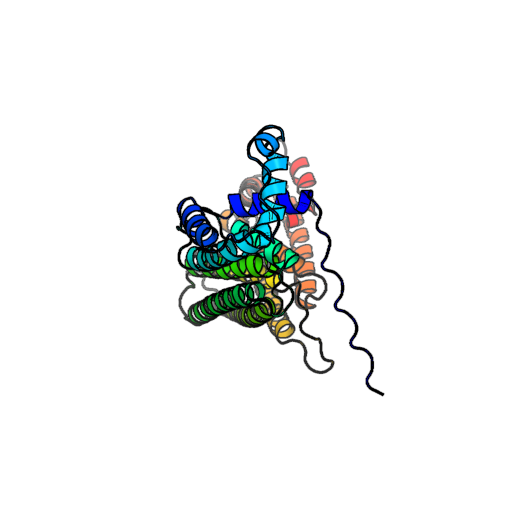.479 2.310 23.842 1.00 72.56 80 GLU A O 1
ATOM 604 N N . HIS A 1 81 ? -19.267 2.344 25.944 1.00 72.75 81 HIS A N 1
ATOM 605 C CA . HIS A 1 81 ? -19.530 0.901 26.015 1.00 72.75 81 HIS A CA 1
ATOM 606 C C . HIS A 1 81 ? -20.616 0.441 25.028 1.00 72.75 81 HIS A C 1
ATOM 608 O O . HIS A 1 81 ? -20.529 -0.649 24.459 1.00 72.75 81 HIS A O 1
ATOM 614 N N . ALA A 1 82 ? -21.637 1.267 24.800 1.00 73.38 82 ALA A N 1
ATOM 615 C CA . ALA A 1 82 ? -22.695 1.003 23.831 1.00 73.38 82 ALA A CA 1
ATOM 616 C C . ALA A 1 82 ? -22.208 1.131 22.380 1.00 73.38 82 ALA A C 1
ATOM 618 O O . ALA A 1 82 ? -22.605 0.333 21.525 1.00 73.38 82 ALA A O 1
ATOM 619 N N . THR A 1 83 ? -21.345 2.114 22.125 1.00 76.44 83 THR A N 1
ATOM 620 C CA . THR A 1 83 ? -20.938 2.542 20.783 1.00 76.44 83 THR A CA 1
ATOM 621 C C . THR A 1 83 ? -19.762 1.738 20.240 1.00 76.44 83 THR A C 1
ATOM 623 O O . THR A 1 83 ? -19.776 1.321 19.083 1.00 76.44 83 THR A O 1
ATOM 626 N N . ALA A 1 84 ? -18.761 1.437 21.069 1.00 81.12 84 ALA A N 1
ATOM 627 C CA . ALA A 1 84 ? -17.552 0.764 20.606 1.00 81.12 84 ALA A CA 1
ATOM 628 C C . ALA A 1 84 ? -17.794 -0.600 19.930 1.00 81.12 84 ALA A C 1
ATOM 630 O O . ALA A 1 84 ? -17.173 -0.852 18.899 1.00 81.12 84 ALA A O 1
ATOM 631 N N . PRO A 1 85 ? -18.698 -1.479 20.411 1.00 82.19 85 PRO A N 1
ATOM 632 C CA . PRO A 1 85 ? -18.975 -2.737 19.722 1.00 82.19 85 PRO A CA 1
ATOM 633 C C . PRO A 1 85 ? -19.656 -2.553 18.359 1.00 82.19 85 PRO A C 1
ATOM 635 O O . PRO A 1 85 ? -19.544 -3.441 17.517 1.00 82.19 85 PRO A O 1
ATOM 638 N N . VAL A 1 86 ? -20.385 -1.447 18.158 1.00 82.56 86 VAL A N 1
ATOM 639 C CA . VAL A 1 86 ? -21.015 -1.103 16.873 1.00 82.56 86 VAL A CA 1
ATOM 640 C C . VAL A 1 86 ? -19.933 -0.660 15.892 1.00 82.56 86 VAL A C 1
ATOM 642 O O . VAL A 1 86 ? -19.787 -1.285 14.850 1.00 82.56 86 VAL A O 1
ATOM 645 N N . LEU A 1 87 ? -19.076 0.283 16.296 1.00 85.94 87 LEU A N 1
ATOM 646 C CA . LEU A 1 87 ? -17.926 0.726 15.498 1.00 85.94 87 LEU A CA 1
ATOM 647 C C . LEU A 1 87 ? -16.973 -0.432 15.153 1.00 85.94 87 LEU A C 1
ATOM 649 O O . LEU A 1 87 ? -16.508 -0.552 14.026 1.00 85.94 87 LEU A O 1
ATOM 653 N N . CYS A 1 88 ? -16.708 -1.326 16.112 1.00 86.94 88 CYS A N 1
ATOM 654 C CA . CYS A 1 88 ? -15.887 -2.519 15.894 1.00 86.94 88 CYS A CA 1
ATOM 655 C C . CYS A 1 88 ? -16.481 -3.452 14.832 1.00 86.94 88 CYS A C 1
ATOM 657 O O . CYS A 1 88 ? -15.735 -4.045 14.057 1.00 86.94 88 CYS A O 1
ATOM 659 N N . ARG A 1 89 ? -17.808 -3.617 14.820 1.00 84.31 89 ARG A N 1
ATOM 660 C CA . ARG A 1 89 ? -18.503 -4.439 13.826 1.00 84.31 89 ARG A CA 1
ATOM 661 C C . ARG A 1 89 ? -18.474 -3.762 12.459 1.00 84.31 89 ARG A C 1
ATOM 663 O O . ARG A 1 89 ? -18.028 -4.385 11.505 1.00 84.31 89 ARG A O 1
ATOM 670 N N . HIS A 1 90 ? -18.845 -2.486 12.408 1.00 83.38 90 HIS A N 1
ATOM 671 C CA . HIS A 1 90 ? -18.851 -1.694 11.181 1.00 83.38 90 HIS A CA 1
ATOM 672 C C . HIS A 1 90 ? -17.484 -1.691 10.491 1.00 83.38 90 HIS A 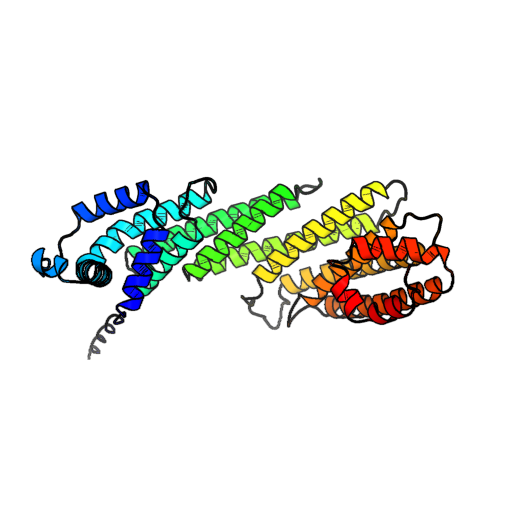C 1
ATOM 674 O O . HIS A 1 90 ? -17.390 -1.933 9.293 1.00 83.38 90 HIS A O 1
ATOM 680 N N . LEU A 1 91 ? -16.395 -1.541 11.255 1.00 85.25 91 LEU A N 1
ATOM 681 C CA . LEU A 1 91 ? -15.037 -1.583 10.707 1.00 85.25 91 LEU A CA 1
ATOM 682 C C . LEU A 1 91 ? -14.698 -2.928 10.038 1.00 85.25 91 LEU A C 1
ATOM 684 O O . LEU A 1 91 ? -13.982 -2.959 9.039 1.00 85.25 91 LEU A O 1
ATOM 688 N N . VAL A 1 92 ? -15.199 -4.043 10.576 1.00 83.56 92 VAL A N 1
ATOM 689 C CA . VAL A 1 92 ? -15.026 -5.371 9.965 1.00 83.56 92 VAL A CA 1
ATOM 690 C C . VAL A 1 92 ? -15.901 -5.517 8.722 1.00 83.56 92 VAL A C 1
ATOM 692 O O . VAL A 1 92 ? -15.438 -6.097 7.737 1.00 83.56 92 VAL A O 1
ATOM 695 N N . ASP A 1 93 ? -17.128 -5.000 8.770 1.00 81.25 93 ASP A N 1
ATOM 696 C CA . ASP A 1 93 ? -18.127 -5.126 7.709 1.00 81.25 93 ASP A CA 1
ATOM 697 C C . ASP A 1 93 ? -17.742 -4.294 6.476 1.00 81.25 93 ASP A C 1
ATOM 699 O O . ASP A 1 93 ? -17.681 -4.852 5.384 1.00 81.25 93 ASP A O 1
ATOM 703 N N . VAL A 1 94 ? -17.338 -3.026 6.637 1.00 76.38 94 VAL A N 1
ATOM 704 C CA . VAL A 1 94 ? -16.855 -2.162 5.531 1.00 76.38 94 VAL A CA 1
ATOM 705 C C . VAL A 1 94 ? -15.636 -2.752 4.816 1.00 76.38 94 VAL A C 1
ATOM 707 O O . VAL A 1 94 ? -15.421 -2.515 3.631 1.00 76.38 94 VAL A O 1
ATOM 710 N N . LEU A 1 95 ? -14.822 -3.550 5.509 1.00 70.12 95 LEU A N 1
ATOM 711 C CA . LEU A 1 95 ? -13.699 -4.247 4.879 1.00 70.12 95 LEU A CA 1
ATOM 712 C C . LEU A 1 95 ? -14.100 -5.557 4.188 1.00 70.12 95 LEU A C 1
ATOM 714 O O . LEU A 1 95 ? -13.366 -6.007 3.311 1.00 70.12 95 LEU A O 1
ATOM 718 N N . VAL A 1 96 ? -15.228 -6.180 4.561 1.00 72.12 96 VAL A N 1
ATOM 719 C CA . VAL A 1 96 ? -15.831 -7.256 3.746 1.00 72.12 96 VAL A CA 1
ATOM 720 C C . VAL A 1 96 ? -16.421 -6.661 2.479 1.00 72.12 96 VAL A C 1
ATOM 722 O O . VAL A 1 96 ? -16.204 -7.187 1.390 1.00 72.12 96 VAL A O 1
ATOM 725 N N . ASP A 1 97 ? -17.166 -5.575 2.643 1.00 72.19 97 ASP A N 1
ATOM 726 C CA . ASP A 1 97 ? -17.925 -4.940 1.588 1.00 72.19 97 ASP A CA 1
ATOM 727 C C . ASP A 1 97 ? -17.669 -3.425 1.597 1.00 72.19 97 ASP A C 1
ATOM 729 O O . ASP A 1 97 ? -18.329 -2.680 2.328 1.00 72.19 97 ASP A O 1
ATOM 733 N N . PRO A 1 98 ? -16.730 -2.949 0.757 1.00 65.19 98 PRO A N 1
ATOM 734 C CA . PRO A 1 98 ? -16.426 -1.526 0.629 1.00 65.19 98 PRO A CA 1
ATOM 735 C C . PRO A 1 98 ? -17.601 -0.693 0.102 1.00 65.19 98 PRO A C 1
ATOM 737 O O . PRO A 1 98 ? -17.512 0.533 0.100 1.00 65.19 98 PRO A O 1
ATOM 740 N N . THR A 1 99 ? -18.665 -1.336 -0.396 1.00 66.19 99 THR A N 1
ATOM 741 C CA . THR A 1 99 ? -19.864 -0.661 -0.909 1.00 66.19 99 THR A CA 1
ATOM 742 C C . THR A 1 99 ? -20.884 -0.347 0.182 1.00 66.19 99 THR A C 1
ATOM 744 O O . THR A 1 99 ? -21.839 0.390 -0.080 1.00 66.19 99 THR A O 1
ATOM 747 N N . LEU A 1 100 ? -20.672 -0.839 1.412 1.00 64.25 100 LEU A N 1
ATOM 748 C CA . LEU A 1 100 ? -21.449 -0.418 2.571 1.00 64.25 100 LEU A CA 1
ATOM 749 C C . LEU A 1 100 ? -21.364 1.107 2.714 1.00 64.25 100 LEU A C 1
ATOM 751 O O . LEU A 1 100 ? -20.283 1.700 2.695 1.00 64.25 100 LEU A O 1
ATOM 755 N N . ALA A 1 101 ? -22.540 1.733 2.802 1.00 53.88 101 ALA A N 1
ATOM 756 C CA . ALA A 1 101 ? -22.706 3.179 2.872 1.00 53.88 101 ALA A CA 1
ATOM 757 C C . ALA A 1 101 ? -21.855 3.798 4.001 1.00 53.88 101 ALA A C 1
ATOM 759 O O . ALA A 1 101 ? -21.547 3.109 4.979 1.00 53.88 101 ALA A O 1
ATOM 760 N N . PRO A 1 102 ? -21.486 5.095 3.892 1.00 58.09 102 PRO A N 1
ATOM 761 C CA . PRO A 1 102 ? -20.747 5.792 4.934 1.00 58.09 102 PRO A CA 1
ATOM 762 C C . PRO A 1 102 ? -21.379 5.551 6.303 1.00 58.09 102 PRO A C 1
ATOM 764 O O . PRO A 1 102 ? -22.609 5.513 6.429 1.00 58.09 102 PRO A O 1
ATOM 767 N N . PRO A 1 103 ? -20.525 5.391 7.317 1.00 60.84 103 PRO A N 1
ATOM 768 C CA . PRO A 1 103 ? -19.222 6.047 7.450 1.00 60.84 103 PRO A CA 1
ATOM 769 C C . PRO A 1 103 ? -18.027 5.226 6.946 1.00 60.84 103 PRO A C 1
ATOM 771 O O . PRO A 1 103 ? -18.009 4.001 7.030 1.00 60.84 103 PRO A O 1
ATOM 774 N N . ASN A 1 104 ? -17.007 5.907 6.408 1.00 75.31 104 ASN A N 1
ATOM 775 C CA . ASN A 1 104 ? -15.831 5.234 5.852 1.00 75.31 104 ASN A CA 1
ATOM 776 C C . ASN A 1 104 ? -14.970 4.576 6.959 1.00 75.31 104 ASN A C 1
ATOM 778 O O . ASN A 1 104 ? -14.999 4.967 8.131 1.00 75.31 104 ASN A O 1
ATOM 782 N N . ALA A 1 105 ? -14.190 3.555 6.591 1.00 81.25 105 ALA A N 1
ATOM 783 C CA . ALA A 1 105 ? -13.387 2.776 7.540 1.00 81.25 105 ALA A CA 1
ATOM 784 C C . ALA A 1 105 ? -12.364 3.625 8.324 1.00 81.25 105 ALA A C 1
ATOM 786 O O . ALA A 1 105 ? -12.046 3.306 9.468 1.00 81.25 105 ALA A O 1
ATOM 787 N N . ILE A 1 106 ? -11.884 4.726 7.736 1.00 84.62 106 ILE A N 1
ATOM 788 C CA . ILE A 1 106 ? -10.915 5.640 8.356 1.00 84.62 106 ILE A CA 1
ATOM 789 C C . ILE A 1 106 ? -11.566 6.425 9.500 1.00 84.62 106 ILE A C 1
ATOM 791 O O . ILE A 1 106 ? -11.015 6.450 10.597 1.00 84.62 106 ILE A O 1
ATOM 795 N N . ALA A 1 107 ? -12.750 7.004 9.283 1.00 84.00 107 ALA A N 1
ATOM 796 C CA . ALA A 1 107 ? -13.503 7.712 10.321 1.00 84.00 107 ALA A CA 1
ATOM 797 C C . ALA A 1 107 ? -13.829 6.778 11.496 1.00 84.00 107 ALA A C 1
ATOM 799 O O . ALA A 1 107 ? -13.630 7.122 12.661 1.00 84.00 107 ALA A O 1
ATOM 800 N N . THR A 1 108 ? -14.226 5.543 11.183 1.00 86.88 108 THR A N 1
ATOM 801 C CA . THR A 1 108 ? -14.501 4.497 12.180 1.00 86.88 108 THR A CA 1
ATOM 802 C C . THR A 1 108 ? -13.258 4.131 12.991 1.00 86.88 108 THR A C 1
ATOM 804 O O . THR A 1 108 ? -13.323 4.011 14.218 1.00 86.88 108 THR A O 1
ATOM 807 N N . ALA A 1 109 ? -12.109 3.990 12.326 1.00 89.06 109 ALA A N 1
ATOM 808 C CA . ALA A 1 109 ? -10.834 3.747 12.985 1.00 89.06 109 ALA A CA 1
ATOM 809 C C . ALA A 1 109 ? -10.411 4.931 13.869 1.00 89.06 109 ALA A C 1
ATOM 811 O O . ALA A 1 109 ? -9.964 4.698 14.991 1.00 89.06 109 ALA A O 1
ATOM 812 N N . ASP A 1 110 ? -10.586 6.181 13.421 1.00 88.81 110 ASP A N 1
ATOM 813 C CA . ASP A 1 110 ? -10.222 7.370 14.208 1.00 88.81 110 ASP A CA 1
ATOM 814 C C . ASP A 1 110 ? -11.094 7.500 15.461 1.00 88.81 110 ASP A C 1
ATOM 816 O O . ASP A 1 110 ? -10.574 7.690 16.564 1.00 88.81 110 ASP A O 1
ATOM 820 N N . ALA A 1 111 ? -12.407 7.286 15.330 1.00 86.06 111 ALA A N 1
ATOM 821 C CA . ALA A 1 111 ? -13.325 7.248 16.463 1.00 86.06 111 ALA A CA 1
ATOM 822 C C . ALA A 1 111 ? -12.911 6.176 17.488 1.00 86.06 111 ALA A C 1
ATOM 824 O O . ALA A 1 111 ? -12.768 6.468 18.680 1.00 86.06 111 ALA A O 1
ATOM 825 N N . LEU A 1 112 ? -12.632 4.946 17.038 1.00 88.19 112 LEU A N 1
ATOM 826 C CA . LEU A 1 112 ? -12.144 3.865 17.904 1.00 88.19 112 LEU A CA 1
ATOM 827 C C . LEU A 1 112 ? -10.770 4.168 18.519 1.00 88.19 112 LEU A C 1
ATOM 829 O O . LEU A 1 112 ? -10.547 3.861 19.692 1.00 88.19 112 LEU A O 1
ATOM 833 N N . GLY A 1 113 ? -9.860 4.790 17.770 1.00 86.81 113 GLY A N 1
ATOM 834 C CA . GLY A 1 113 ? -8.541 5.202 18.245 1.00 86.81 113 GLY A CA 1
ATOM 835 C C . GLY A 1 113 ? -8.641 6.247 19.357 1.00 86.81 113 GLY A C 1
ATOM 836 O O . GLY A 1 113 ? -8.011 6.104 20.407 1.00 86.81 113 GLY A O 1
ATOM 837 N N . ARG A 1 114 ? -9.504 7.257 19.191 1.00 85.75 114 ARG A N 1
ATOM 838 C CA . ARG A 1 114 ? -9.807 8.262 20.227 1.00 85.75 114 ARG A CA 1
ATOM 839 C C . ARG A 1 114 ? -10.412 7.627 21.476 1.00 85.75 114 ARG A C 1
ATOM 841 O O . ARG A 1 114 ? -9.945 7.912 22.580 1.00 85.75 114 ARG A O 1
ATOM 848 N N . LEU A 1 115 ? -11.374 6.718 21.313 1.00 82.62 115 LEU A N 1
ATOM 849 C CA . LEU A 1 115 ? -11.958 5.952 22.421 1.00 82.62 115 LEU A CA 1
ATOM 850 C C . LEU A 1 115 ? -10.905 5.105 23.152 1.00 82.62 115 LEU A C 1
ATOM 852 O O . LEU A 1 115 ? -10.842 5.101 24.384 1.00 82.62 115 LEU A O 1
ATOM 856 N N . SER A 1 116 ? -10.026 4.431 22.404 1.00 84.31 116 SER A N 1
ATOM 857 C CA . SER A 1 116 ? -8.936 3.632 22.967 1.00 84.31 116 SER A CA 1
ATOM 858 C C . SER A 1 116 ? -7.930 4.491 23.728 1.00 84.31 116 SER A C 1
ATOM 860 O O . SER A 1 116 ? -7.512 4.091 24.808 1.00 84.31 116 SER A O 1
ATOM 862 N N . ARG A 1 117 ? -7.533 5.660 23.217 1.00 83.75 117 ARG A N 1
ATOM 863 C CA . ARG A 1 117 ? -6.612 6.561 23.934 1.00 83.75 117 ARG A CA 1
ATOM 864 C C . ARG A 1 117 ? -7.239 7.111 25.215 1.00 83.75 117 ARG A C 1
ATOM 866 O O . ARG A 1 117 ? -6.543 7.289 26.211 1.00 83.75 117 ARG A O 1
ATOM 873 N N . ARG A 1 118 ? -8.561 7.318 25.212 1.00 74.81 118 ARG A N 1
ATOM 874 C CA . ARG A 1 118 ? -9.303 7.815 26.374 1.00 74.81 118 ARG A CA 1
ATOM 875 C C . ARG A 1 118 ? -9.471 6.801 27.497 1.00 74.81 118 ARG A C 1
ATOM 877 O O . ARG A 1 118 ? -9.221 7.124 28.657 1.00 74.81 118 ARG A O 1
ATOM 884 N N . ARG A 1 119 ? -9.895 5.578 27.174 1.00 68.50 119 ARG A N 1
ATOM 885 C CA . ARG A 1 119 ? -10.257 4.564 28.184 1.00 68.50 119 ARG A CA 1
ATOM 886 C C . ARG A 1 119 ? -9.603 3.204 28.004 1.00 68.50 119 ARG A C 1
ATOM 888 O O . ARG A 1 119 ? -9.692 2.365 28.899 1.00 68.50 119 ARG A O 1
ATOM 895 N N . GLY A 1 120 ? -8.933 2.974 26.884 1.00 59.81 120 GLY A N 1
ATOM 896 C CA . GLY A 1 120 ? -8.269 1.720 26.541 1.00 59.81 120 GLY A CA 1
ATOM 897 C C . GLY A 1 120 ? -6.968 1.512 27.306 1.00 59.81 120 GLY A C 1
ATOM 898 O O . GLY A 1 120 ? -5.916 1.319 26.701 1.00 59.81 120 GLY A O 1
ATOM 899 N N . ARG A 1 121 ? -7.027 1.492 28.644 1.00 66.50 121 ARG A N 1
ATOM 900 C CA . ARG A 1 121 ? -5.961 0.852 29.419 1.00 66.50 121 ARG A CA 1
ATOM 901 C C . ARG A 1 121 ? -5.876 -0.624 28.986 1.00 66.50 121 ARG A C 1
ATOM 903 O O . ARG A 1 121 ? -6.925 -1.236 28.725 1.00 66.50 121 ARG A O 1
ATOM 910 N N . PRO A 1 122 ? -4.664 -1.203 28.918 1.00 70.00 122 PRO A N 1
ATOM 911 C CA . PRO A 1 122 ? -4.497 -2.626 28.649 1.00 70.00 122 PRO A CA 1
ATOM 912 C C . PRO A 1 122 ? -5.369 -3.463 29.597 1.00 70.00 122 PRO A C 1
ATOM 914 O O . PRO A 1 122 ? -5.411 -3.192 30.796 1.00 70.00 122 PRO A O 1
ATOM 917 N N . GLY A 1 123 ? -6.092 -4.449 29.058 1.00 69.69 123 GLY A N 1
ATOM 918 C CA . GLY A 1 123 ? -6.962 -5.346 29.836 1.00 69.69 123 GLY A CA 1
ATOM 919 C C . GLY A 1 123 ? -8.422 -4.901 30.003 1.00 69.69 123 GLY A C 1
ATOM 920 O O . GLY A 1 123 ? -9.209 -5.632 30.600 1.00 69.69 123 GLY A O 1
ATOM 921 N N . THR A 1 124 ? -8.827 -3.747 29.464 1.00 79.12 124 THR A N 1
ATOM 922 C CA . THR A 1 124 ? -10.250 -3.356 29.430 1.00 79.12 124 THR A CA 1
ATOM 923 C C . THR A 1 124 ? -11.033 -4.127 28.351 1.00 79.12 124 THR A C 1
ATOM 925 O O . THR A 1 124 ? -10.455 -4.495 27.324 1.00 79.12 124 THR A O 1
ATOM 928 N N . PRO A 1 125 ? -12.361 -4.325 28.508 1.00 79.75 125 PRO A N 1
ATOM 929 C CA . PRO A 1 125 ? -13.195 -4.944 27.471 1.00 79.75 125 PRO A CA 1
ATOM 930 C C . PRO A 1 125 ? -13.138 -4.210 26.123 1.00 79.75 125 PRO A C 1
ATOM 932 O O . PRO A 1 125 ? -13.174 -4.846 25.074 1.00 79.75 125 PRO A O 1
ATOM 935 N N . LEU A 1 126 ? -13.004 -2.877 26.154 1.00 81.81 126 LEU A N 1
ATOM 936 C CA . LEU A 1 126 ? -12.824 -2.043 24.965 1.00 81.81 126 LEU A CA 1
ATOM 937 C C . LEU A 1 126 ? -11.505 -2.359 24.253 1.00 81.81 126 LEU A C 1
ATOM 939 O O . LEU A 1 126 ? -11.508 -2.621 23.053 1.00 81.81 126 LEU A O 1
ATOM 943 N N . ALA A 1 127 ? -10.388 -2.370 24.991 1.00 82.88 127 ALA A N 1
ATOM 944 C CA . ALA A 1 127 ? -9.087 -2.707 24.425 1.00 82.88 127 ALA A CA 1
ATOM 945 C C . ALA A 1 127 ? -9.103 -4.115 23.811 1.00 82.88 127 ALA A C 1
ATOM 947 O O . ALA A 1 127 ? -8.695 -4.273 22.666 1.00 82.88 127 ALA A O 1
ATOM 948 N N . ALA A 1 128 ? -9.683 -5.099 24.509 1.00 85.62 128 ALA A N 1
ATOM 949 C CA . ALA A 1 128 ? -9.813 -6.467 24.011 1.00 85.62 128 ALA A CA 1
ATOM 950 C C . ALA A 1 128 ? -10.675 -6.570 22.737 1.00 85.62 128 ALA A C 1
ATOM 952 O O . ALA A 1 128 ? -10.357 -7.351 21.838 1.00 85.62 128 ALA A O 1
ATOM 953 N N . ALA A 1 129 ? -11.754 -5.786 22.634 1.00 86.50 129 ALA A N 1
ATOM 954 C CA . ALA A 1 129 ? -12.585 -5.736 21.433 1.00 86.50 129 ALA A CA 1
ATOM 955 C C . ALA A 1 129 ? -11.824 -5.136 20.241 1.00 86.50 129 ALA A C 1
ATOM 957 O O . ALA A 1 129 ? -11.832 -5.725 19.160 1.00 86.50 129 ALA A O 1
ATOM 958 N N . ILE A 1 130 ? -11.116 -4.022 20.450 1.00 88.81 130 ILE A N 1
ATOM 959 C CA . ILE A 1 130 ? -10.289 -3.386 19.414 1.00 88.81 130 ILE A CA 1
ATOM 960 C C . ILE A 1 130 ? -9.140 -4.312 18.996 1.00 88.81 130 ILE A C 1
ATOM 962 O O . ILE A 1 130 ? -8.886 -4.460 17.805 1.00 88.81 130 ILE A O 1
ATOM 966 N N . ASP A 1 131 ? -8.488 -4.993 19.940 1.00 89.69 131 ASP A N 1
ATOM 967 C CA . ASP A 1 131 ? -7.416 -5.954 19.652 1.00 89.69 131 ASP A CA 1
ATOM 968 C C . ASP A 1 131 ? -7.924 -7.145 18.835 1.00 89.69 131 ASP A C 1
ATOM 970 O O . ASP A 1 131 ? -7.240 -7.623 17.927 1.00 89.69 131 ASP A O 1
ATOM 974 N N . LYS A 1 132 ? -9.140 -7.620 19.131 1.00 90.38 132 LYS A N 1
ATOM 975 C CA . LYS A 1 132 ? -9.795 -8.667 18.347 1.00 90.38 132 LYS A CA 1
ATOM 976 C C . LYS A 1 132 ? -10.070 -8.195 16.920 1.00 90.38 132 LYS A C 1
ATOM 978 O O . LYS A 1 132 ? -9.771 -8.939 15.992 1.00 90.38 132 LYS A O 1
ATOM 983 N N . VAL A 1 133 ? -10.607 -6.986 16.742 1.00 90.50 133 VAL A N 1
ATOM 984 C CA . VAL A 1 133 ? -10.833 -6.411 15.407 1.00 90.50 133 VAL A CA 1
ATOM 985 C C . VAL A 1 133 ? -9.510 -6.277 14.665 1.00 90.50 133 VAL A C 1
ATOM 987 O O . VAL A 1 133 ? -9.372 -6.855 13.597 1.00 90.50 133 VAL A O 1
ATOM 990 N N . ALA A 1 134 ? -8.510 -5.623 15.260 1.00 91.56 134 ALA A N 1
ATOM 991 C CA . ALA A 1 134 ? -7.191 -5.433 14.661 1.00 91.56 134 ALA A CA 1
ATOM 992 C C . ALA A 1 134 ? -6.550 -6.753 14.205 1.00 91.56 134 ALA A C 1
ATOM 994 O O . ALA A 1 134 ? -5.955 -6.812 13.131 1.00 91.56 134 ALA A O 1
ATOM 995 N N . ARG A 1 135 ? -6.715 -7.831 14.983 1.00 91.62 135 ARG A N 1
ATOM 996 C CA . ARG A 1 135 ? -6.260 -9.170 14.593 1.00 91.62 135 ARG A CA 1
ATOM 997 C C . ARG A 1 135 ? -6.994 -9.701 13.366 1.00 91.62 135 ARG A C 1
ATOM 999 O O . ARG A 1 135 ? -6.334 -10.129 12.432 1.00 91.62 135 ARG A O 1
ATOM 1006 N N . VAL A 1 136 ? -8.327 -9.634 13.348 1.00 90.88 136 VAL A N 1
ATOM 1007 C CA . VAL A 1 136 ? -9.133 -10.061 12.190 1.00 90.88 136 VAL A CA 1
ATOM 1008 C C . VAL A 1 136 ? -8.755 -9.266 10.938 1.00 90.88 136 VAL A C 1
ATOM 1010 O O . VAL A 1 136 ? -8.661 -9.839 9.855 1.00 90.88 136 VAL A O 1
ATOM 1013 N N . LEU A 1 137 ? -8.505 -7.959 11.078 1.00 89.62 137 LEU A N 1
ATOM 1014 C CA . LEU A 1 137 ? -8.068 -7.120 9.962 1.00 89.62 137 LEU A CA 1
ATOM 1015 C C . LEU A 1 137 ? -6.708 -7.570 9.425 1.00 89.62 137 LEU A C 1
ATOM 1017 O O . LEU A 1 137 ? -6.559 -7.758 8.219 1.00 89.62 137 LEU A O 1
ATOM 1021 N N . ALA A 1 138 ? -5.739 -7.791 10.315 1.00 90.12 138 ALA A N 1
ATOM 1022 C CA . ALA A 1 138 ? -4.415 -8.260 9.928 1.00 90.12 138 ALA A CA 1
ATOM 1023 C C . ALA A 1 138 ? -4.466 -9.656 9.284 1.00 90.12 138 ALA A C 1
ATOM 1025 O O . ALA A 1 138 ? -3.866 -9.855 8.236 1.00 90.12 138 ALA A O 1
ATOM 1026 N N . GLU A 1 139 ? -5.235 -10.597 9.843 1.00 90.44 139 GLU A N 1
ATOM 1027 C CA . GLU A 1 139 ? -5.420 -11.944 9.283 1.00 90.44 139 GLU A CA 1
ATOM 1028 C C . GLU A 1 139 ? -6.013 -11.905 7.867 1.00 90.44 139 GLU A C 1
ATOM 1030 O O . GLU A 1 139 ? -5.542 -12.619 6.983 1.00 90.44 139 GLU A O 1
ATOM 1035 N N . ARG A 1 140 ? -7.003 -11.042 7.614 1.00 87.12 140 ARG A N 1
ATOM 1036 C CA . ARG A 1 140 ? -7.567 -10.861 6.267 1.00 87.12 140 ARG A CA 1
ATOM 1037 C C . ARG A 1 140 ? -6.578 -10.236 5.294 1.00 87.12 140 ARG A C 1
ATOM 1039 O O . ARG A 1 140 ? -6.470 -10.701 4.165 1.00 87.12 140 ARG A O 1
ATOM 1046 N N . ALA A 1 141 ? -5.832 -9.221 5.721 1.00 86.62 141 ALA A N 1
ATOM 1047 C CA . ALA A 1 141 ? -4.783 -8.648 4.886 1.00 86.62 141 ALA A CA 1
ATOM 1048 C C . ALA A 1 141 ? -3.691 -9.686 4.570 1.00 86.62 141 ALA A C 1
ATOM 1050 O O . ALA A 1 141 ? -3.217 -9.748 3.439 1.00 86.62 141 ALA A O 1
ATOM 1051 N N . CYS A 1 142 ? -3.360 -10.574 5.514 1.00 87.50 142 CYS A N 1
ATOM 1052 C CA . CYS A 1 142 ? -2.476 -11.709 5.258 1.00 87.50 142 CYS A CA 1
ATOM 1053 C C . CYS A 1 142 ? -3.062 -12.685 4.226 1.00 87.50 142 CYS A C 1
ATOM 1055 O O . CYS A 1 142 ? -2.342 -13.113 3.327 1.00 87.50 142 CYS A O 1
ATOM 1057 N N . GLN A 1 143 ? -4.364 -12.973 4.269 1.00 88.06 143 GLN A N 1
ATOM 1058 C CA . GLN A 1 143 ? -5.020 -13.772 3.225 1.00 88.06 143 GLN A CA 1
ATOM 1059 C C . GLN A 1 143 ? -4.922 -13.102 1.846 1.00 88.06 143 GLN A C 1
ATOM 1061 O O . GLN A 1 143 ? -4.638 -13.786 0.865 1.00 88.06 143 GLN A O 1
ATOM 1066 N N . SER A 1 144 ? -5.064 -11.773 1.760 1.00 84.56 144 SER A N 1
ATOM 1067 C CA . SER A 1 144 ? -4.798 -11.028 0.520 1.00 84.56 144 SER A CA 1
ATOM 1068 C C . SER A 1 144 ? -3.338 -11.154 0.075 1.00 84.56 144 SER A C 1
ATOM 1070 O O . SER A 1 144 ? -3.084 -11.368 -1.107 1.00 84.56 144 SER A O 1
ATOM 1072 N N . THR A 1 145 ? -2.365 -11.101 0.996 1.00 83.00 145 THR A N 1
ATOM 1073 C CA . THR A 1 145 ? -0.952 -11.330 0.634 1.00 83.00 145 THR A CA 1
ATOM 1074 C C . THR A 1 145 ? -0.700 -12.749 0.116 1.00 83.00 145 THR A C 1
ATOM 1076 O O . THR A 1 145 ? 0.061 -12.921 -0.833 1.00 83.00 145 THR A O 1
ATOM 1079 N N . ASP A 1 146 ? -1.358 -13.762 0.687 1.00 85.75 146 ASP A N 1
ATOM 1080 C CA . ASP A 1 146 ? -1.253 -15.152 0.235 1.00 85.75 146 ASP A CA 1
ATOM 1081 C C . ASP A 1 146 ? -1.922 -15.368 -1.128 1.00 85.75 146 ASP A C 1
ATOM 1083 O O . ASP A 1 146 ? -1.385 -16.091 -1.971 1.00 85.75 146 ASP A O 1
ATOM 1087 N N . HIS A 1 147 ? -3.059 -14.714 -1.371 1.00 83.94 147 HIS A N 1
ATOM 1088 C CA . HIS A 1 147 ? -3.726 -14.718 -2.670 1.00 83.94 147 HIS A CA 1
ATOM 1089 C C . HIS A 1 147 ? -2.832 -14.095 -3.748 1.00 83.94 147 HIS A C 1
ATOM 1091 O O . HIS A 1 147 ? -2.550 -14.748 -4.755 1.00 83.94 147 HIS A O 1
ATOM 1097 N N . LEU A 1 148 ? -2.286 -12.901 -3.490 1.00 80.81 148 LEU A N 1
ATOM 1098 C CA . LEU A 1 148 ? -1.311 -12.240 -4.362 1.00 80.81 148 LEU A CA 1
ATOM 1099 C C . LEU A 1 148 ? -0.098 -13.124 -4.643 1.00 80.81 148 LEU A C 1
ATOM 1101 O O . LEU A 1 148 ? 0.356 -13.204 -5.781 1.00 80.81 148 LEU A O 1
ATOM 1105 N N . ARG A 1 149 ? 0.405 -13.825 -3.623 1.00 82.31 149 ARG A N 1
ATOM 1106 C CA . ARG A 1 149 ? 1.503 -14.781 -3.781 1.00 82.31 149 ARG A CA 1
ATOM 1107 C C . ARG A 1 149 ? 1.159 -15.862 -4.808 1.00 82.31 149 ARG A C 1
ATOM 1109 O O . ARG A 1 149 ? 1.967 -16.129 -5.687 1.00 82.31 149 ARG A O 1
ATOM 1116 N N . SER A 1 150 ? -0.041 -16.440 -4.723 1.00 84.31 150 SER A N 1
ATOM 1117 C CA . SER A 1 150 ? -0.492 -17.465 -5.675 1.00 84.31 150 SER A CA 1
ATOM 1118 C C . SER A 1 150 ? -0.640 -16.925 -7.102 1.00 84.31 150 SER A C 1
ATOM 1120 O O . SER A 1 150 ? -0.239 -17.591 -8.056 1.00 84.31 150 SER A O 1
ATOM 1122 N N . LEU A 1 151 ? -1.134 -15.690 -7.249 1.00 79.06 151 LEU A N 1
ATOM 1123 C CA . LEU A 1 151 ? -1.253 -15.027 -8.548 1.00 79.06 151 LEU A CA 1
ATOM 1124 C C . LEU A 1 151 ? 0.127 -14.778 -9.167 1.00 79.06 151 LEU A C 1
ATOM 1126 O O . LEU A 1 151 ? 0.335 -15.076 -10.336 1.00 79.06 151 LEU A O 1
ATOM 1130 N N . LEU A 1 152 ? 1.089 -14.305 -8.369 1.00 74.12 152 LEU A N 1
ATOM 1131 C CA . LEU A 1 152 ? 2.470 -14.065 -8.805 1.00 74.12 152 LEU A CA 1
ATOM 1132 C C . LEU A 1 152 ? 3.260 -15.351 -9.100 1.00 74.12 152 LEU A C 1
ATOM 1134 O O . LEU A 1 152 ? 4.293 -15.290 -9.767 1.00 74.12 152 LEU A O 1
ATOM 1138 N N . ASP A 1 153 ? 2.814 -16.499 -8.590 1.00 75.06 153 ASP A N 1
ATOM 1139 C CA . ASP A 1 153 ? 3.404 -17.808 -8.885 1.00 75.06 153 ASP A CA 1
ATOM 1140 C C . ASP A 1 153 ? 2.835 -18.460 -10.155 1.00 75.06 153 ASP A C 1
ATOM 1142 O O . ASP A 1 153 ? 3.399 -19.447 -10.638 1.00 75.06 153 ASP A O 1
ATOM 1146 N N . THR A 1 154 ? 1.759 -17.908 -10.719 1.00 72.62 154 THR A N 1
ATOM 1147 C CA . THR A 1 154 ? 1.168 -18.394 -11.970 1.00 72.62 154 THR A CA 1
ATOM 1148 C C . THR A 1 154 ? 2.020 -17.916 -13.159 1.00 72.62 154 THR A C 1
ATOM 1150 O O . THR A 1 154 ? 2.430 -16.758 -13.179 1.00 72.62 154 THR A O 1
ATOM 1153 N N . PRO A 1 155 ? 2.333 -18.780 -14.146 1.00 58.41 155 PRO A N 1
ATOM 1154 C CA . PRO A 1 155 ? 3.205 -18.427 -15.274 1.00 58.41 155 PRO A CA 1
ATOM 1155 C C . PRO A 1 155 ? 2.569 -17.462 -16.290 1.00 58.41 155 PRO A C 1
ATOM 1157 O O . PRO A 1 155 ? 3.280 -16.941 -17.149 1.00 58.41 155 PRO A O 1
ATOM 1160 N N . ASP A 1 156 ? 1.256 -17.245 -16.205 1.00 63.62 156 ASP A N 1
ATOM 1161 C CA . ASP A 1 156 ? 0.505 -16.345 -17.079 1.00 63.62 156 ASP A CA 1
ATOM 1162 C C . ASP A 1 156 ? 0.641 -14.873 -16.656 1.00 63.62 156 ASP A C 1
ATOM 1164 O O . ASP A 1 156 ? 1.153 -14.541 -15.585 1.00 63.62 156 ASP A O 1
ATOM 1168 N N . TYR A 1 157 ? 0.174 -13.964 -17.516 1.00 59.12 157 TYR A N 1
ATOM 1169 C CA . TYR A 1 157 ? 0.219 -12.528 -17.250 1.00 59.12 157 TYR A CA 1
ATOM 1170 C C . TYR A 1 157 ? -0.536 -12.175 -15.952 1.00 59.12 157 TYR A C 1
ATOM 1172 O O . TYR A 1 157 ? -1.691 -12.575 -15.788 1.00 59.12 157 TYR A O 1
ATOM 1180 N N . PRO A 1 158 ? 0.081 -11.402 -15.040 1.00 66.31 158 PRO A N 1
ATOM 1181 C CA . PRO A 1 158 ? -0.535 -11.023 -13.783 1.00 66.31 158 PRO A CA 1
ATOM 1182 C C . PRO A 1 158 ? -1.723 -10.092 -14.033 1.00 66.31 158 PRO A C 1
ATOM 1184 O O . PRO A 1 158 ? -1.602 -9.078 -14.723 1.00 66.31 158 PRO A O 1
ATOM 1187 N N . ASP A 1 159 ? -2.863 -10.412 -13.427 1.00 72.69 159 ASP A N 1
ATOM 1188 C CA . ASP A 1 159 ? -4.048 -9.557 -13.412 1.00 72.69 159 ASP A CA 1
ATOM 1189 C C . ASP A 1 159 ? -3.769 -8.286 -12.587 1.00 72.69 159 ASP A C 1
ATOM 1191 O O . ASP A 1 159 ? -3.931 -8.255 -11.365 1.00 72.69 159 ASP A O 1
ATOM 1195 N N . LEU A 1 160 ? -3.285 -7.238 -13.263 1.00 71.12 160 LEU A N 1
ATOM 1196 C CA . LEU A 1 160 ? -2.914 -5.961 -12.645 1.00 71.12 160 LEU A CA 1
ATOM 1197 C C . LEU A 1 160 ? -4.078 -5.297 -11.884 1.00 71.12 160 LEU A C 1
ATOM 1199 O O . LEU A 1 160 ? -3.827 -4.815 -10.777 1.00 71.12 160 LEU A O 1
ATOM 1203 N N . PRO A 1 161 ? -5.328 -5.264 -12.396 1.00 73.50 161 PRO A N 1
ATOM 1204 C CA . PRO A 1 161 ? -6.484 -4.825 -11.614 1.00 73.50 161 PRO A CA 1
ATOM 1205 C C . PRO A 1 161 ? -6.644 -5.571 -10.287 1.00 73.50 161 PRO A C 1
ATOM 1207 O O . PRO A 1 161 ? -6.768 -4.931 -9.239 1.00 73.50 161 PRO A O 1
ATOM 1210 N N . THR A 1 162 ? -6.592 -6.905 -10.316 1.00 74.25 162 THR A N 1
ATOM 1211 C CA . THR A 1 162 ? -6.722 -7.729 -9.104 1.00 74.25 162 THR A CA 1
ATOM 1212 C C . THR A 1 162 ? -5.566 -7.480 -8.138 1.00 74.25 162 THR A C 1
ATOM 1214 O O . THR A 1 162 ? -5.789 -7.292 -6.940 1.00 74.25 162 THR A O 1
ATOM 1217 N N . ILE A 1 163 ? -4.339 -7.372 -8.654 1.00 76.75 163 ILE A N 1
ATOM 1218 C CA . ILE A 1 163 ? -3.163 -7.075 -7.834 1.00 76.75 163 ILE A CA 1
ATOM 1219 C C . ILE A 1 163 ? -3.271 -5.695 -7.183 1.00 76.75 163 ILE A C 1
ATOM 1221 O O . ILE A 1 163 ? -3.010 -5.550 -5.990 1.00 76.75 163 ILE A O 1
ATOM 1225 N N . SER A 1 164 ? -3.682 -4.681 -7.946 1.00 72.50 164 SER A N 1
ATOM 1226 C CA . SER A 1 164 ? -3.864 -3.316 -7.450 1.00 72.50 164 SER A CA 1
ATOM 1227 C C . SER A 1 164 ? -4.901 -3.262 -6.327 1.00 72.50 164 SER A C 1
ATOM 1229 O O . SER A 1 164 ? -4.659 -2.636 -5.294 1.00 72.50 164 SER A O 1
ATOM 1231 N N . LEU A 1 165 ? -6.025 -3.971 -6.487 1.00 76.19 165 LEU A N 1
ATOM 1232 C CA . LEU A 1 165 ? -7.075 -4.048 -5.472 1.00 76.19 165 LEU A CA 1
ATOM 1233 C C . LEU A 1 165 ? -6.567 -4.683 -4.171 1.00 76.19 165 LEU A C 1
ATOM 1235 O O . LEU A 1 165 ? -6.814 -4.149 -3.089 1.00 76.19 165 LEU A O 1
ATOM 1239 N N . ASP A 1 166 ? -5.849 -5.801 -4.259 1.00 79.88 166 ASP A N 1
ATOM 1240 C CA . ASP A 1 166 ? -5.325 -6.480 -3.073 1.00 79.88 166 ASP A CA 1
ATOM 1241 C C . ASP A 1 166 ? -4.208 -5.673 -2.389 1.00 79.88 166 ASP A C 1
ATOM 1243 O O . ASP A 1 166 ? -4.169 -5.616 -1.159 1.00 79.88 166 ASP A O 1
ATOM 1247 N N . VAL A 1 167 ? -3.369 -4.956 -3.146 1.00 79.31 167 VAL A N 1
ATOM 1248 C CA . VAL A 1 167 ? -2.404 -3.994 -2.582 1.00 79.31 167 VAL A CA 1
ATOM 1249 C C . VAL A 1 167 ? -3.127 -2.862 -1.848 1.00 79.31 167 VAL A C 1
ATOM 1251 O O . VAL A 1 167 ? -2.781 -2.566 -0.706 1.00 79.31 167 VAL A O 1
ATOM 1254 N N . MET A 1 168 ? -4.176 -2.280 -2.439 1.00 78.81 168 MET A N 1
ATOM 1255 C CA . MET A 1 168 ? -4.975 -1.237 -1.781 1.00 78.81 168 MET A CA 1
ATOM 1256 C C . MET A 1 168 ? -5.647 -1.735 -0.496 1.00 78.81 168 MET A C 1
ATOM 1258 O O . MET A 1 168 ? -5.741 -0.988 0.477 1.00 78.81 168 MET A O 1
ATOM 1262 N N . ARG A 1 169 ? -6.098 -2.995 -0.455 1.00 81.19 169 ARG A N 1
ATOM 1263 C CA . ARG A 1 169 ? -6.646 -3.611 0.765 1.00 81.19 169 ARG A CA 1
ATOM 1264 C C . ARG A 1 169 ? -5.590 -3.723 1.862 1.00 81.19 169 ARG A C 1
ATOM 1266 O O . ARG A 1 169 ? -5.872 -3.378 3.008 1.00 81.19 169 ARG A O 1
ATOM 1273 N N . ILE A 1 170 ? -4.381 -4.167 1.515 1.00 83.12 170 ILE A N 1
ATOM 1274 C CA . ILE A 1 170 ? -3.250 -4.263 2.449 1.00 83.12 170 ILE A CA 1
ATOM 1275 C C . ILE A 1 170 ? -2.890 -2.875 3.002 1.00 83.12 170 ILE A C 1
ATOM 1277 O O . ILE A 1 170 ? -2.758 -2.719 4.217 1.00 83.12 170 ILE A O 1
ATOM 1281 N N . GLU A 1 171 ? -2.786 -1.860 2.139 1.00 81.50 171 GLU A N 1
ATOM 1282 C CA . GLU A 1 171 ? -2.497 -0.473 2.533 1.00 81.50 171 GLU A CA 1
ATOM 1283 C C . GLU A 1 171 ? -3.602 0.125 3.410 1.00 81.50 171 GLU A C 1
ATOM 1285 O O . GLU A 1 171 ? -3.319 0.694 4.465 1.00 81.50 171 GLU A O 1
ATOM 1290 N N . GLY A 1 172 ? -4.867 -0.061 3.026 1.00 83.62 172 GLY A N 1
ATOM 1291 C CA . GLY A 1 172 ? -6.013 0.416 3.796 1.00 83.62 172 GLY A CA 1
ATOM 1292 C C . GLY A 1 172 ? -6.060 -0.195 5.197 1.00 83.62 172 GLY A C 1
ATOM 1293 O O . GLY A 1 172 ? -6.252 0.519 6.182 1.00 83.62 172 GLY A O 1
ATOM 1294 N N . VAL A 1 173 ? -5.809 -1.505 5.315 1.00 87.62 173 VAL A N 1
ATOM 1295 C CA . VAL A 1 173 ? -5.705 -2.171 6.620 1.00 87.62 173 VAL A CA 1
ATOM 1296 C C . VAL A 1 173 ? -4.513 -1.643 7.415 1.00 87.62 173 VAL A C 1
ATOM 1298 O O . VAL A 1 173 ? -4.667 -1.386 8.609 1.00 87.62 173 VAL A O 1
ATOM 1301 N N . ARG A 1 174 ? -3.348 -1.429 6.788 1.00 87.00 174 ARG A N 1
ATOM 1302 C CA . ARG A 1 174 ? -2.187 -0.831 7.464 1.00 87.00 174 ARG A CA 1
ATOM 1303 C C . ARG A 1 174 ? -2.552 0.521 8.085 1.00 87.00 174 ARG A C 1
ATOM 1305 O O . ARG A 1 174 ? -2.333 0.693 9.282 1.00 87.00 174 ARG A O 1
ATOM 1312 N N . TRP A 1 175 ? -3.143 1.438 7.318 1.00 86.81 175 TRP A N 1
ATOM 1313 C CA . TRP A 1 175 ? -3.546 2.760 7.820 1.00 86.81 175 TRP A CA 1
ATOM 1314 C C . TRP A 1 175 ? -4.520 2.663 8.993 1.00 86.81 175 TRP A C 1
ATOM 1316 O O . TRP A 1 175 ? -4.352 3.342 10.004 1.00 86.81 175 TRP A O 1
ATOM 1326 N N . ILE A 1 176 ? -5.509 1.772 8.910 1.00 90.06 176 ILE A N 1
ATOM 1327 C CA . ILE A 1 176 ? -6.448 1.529 10.013 1.00 90.06 176 ILE A CA 1
ATOM 1328 C C . ILE A 1 176 ? -5.702 1.050 11.267 1.00 90.06 176 ILE A C 1
ATOM 1330 O O . ILE A 1 176 ? -5.948 1.547 12.366 1.00 90.06 176 ILE A O 1
ATOM 1334 N N . LEU A 1 177 ? -4.771 0.106 11.126 1.00 90.25 177 LEU A N 1
ATOM 1335 C CA . LEU A 1 177 ? -3.991 -0.418 12.249 1.00 90.25 177 LEU A CA 1
ATOM 1336 C C . LEU A 1 177 ? -3.045 0.629 12.865 1.00 90.25 177 LEU A C 1
ATOM 1338 O O . LEU A 1 177 ? -2.803 0.580 14.075 1.00 90.25 177 LEU A O 1
ATOM 1342 N N . GLU A 1 178 ? -2.540 1.573 12.065 1.00 89.56 178 GLU A N 1
ATOM 1343 C CA . GLU A 1 178 ? -1.763 2.732 12.527 1.00 89.56 178 GLU A CA 1
ATOM 1344 C C . GLU A 1 178 ? -2.621 3.695 13.343 1.00 89.56 178 GLU A C 1
ATOM 1346 O O . GLU A 1 178 ? -2.232 4.054 14.454 1.00 89.56 178 GLU A O 1
ATOM 1351 N N . ILE A 1 179 ? -3.816 4.039 12.853 1.00 90.19 179 ILE A N 1
ATOM 1352 C CA . ILE A 1 179 ? -4.777 4.889 13.573 1.00 90.19 179 ILE A CA 1
ATOM 1353 C C . ILE A 1 179 ? -5.168 4.259 14.918 1.00 90.19 179 ILE A C 1
ATOM 1355 O O . ILE A 1 179 ? -5.276 4.952 15.933 1.00 90.19 179 ILE A O 1
ATOM 1359 N N . LEU A 1 180 ? -5.345 2.934 14.941 1.00 90.06 180 LEU A N 1
ATOM 1360 C CA . LEU A 1 180 ? -5.639 2.170 16.154 1.00 90.06 180 LEU A CA 1
ATOM 1361 C C . LEU A 1 180 ? -4.403 1.926 17.043 1.00 90.06 180 LEU A C 1
ATOM 1363 O O . LEU A 1 180 ? -4.542 1.361 18.128 1.00 90.06 180 LEU A O 1
ATOM 1367 N N . GLU A 1 181 ? -3.199 2.305 16.610 1.00 90.00 181 GLU A N 1
ATOM 1368 C CA . GLU A 1 181 ? -1.928 2.117 17.326 1.00 90.00 181 GLU A CA 1
ATOM 1369 C C . GLU A 1 181 ? -1.638 0.648 17.722 1.00 90.00 181 GLU A C 1
ATOM 1371 O O . GLU A 1 181 ? -1.002 0.355 18.741 1.00 90.00 181 GLU A O 1
ATOM 1376 N N . ARG A 1 182 ? -2.094 -0.329 16.923 1.00 90.81 182 ARG A N 1
ATOM 1377 C CA . ARG A 1 182 ? -1.972 -1.767 17.243 1.00 90.81 182 ARG A CA 1
ATOM 1378 C C . ARG A 1 182 ? -0.700 -2.389 16.680 1.00 90.81 182 ARG A C 1
ATOM 1380 O O . ARG A 1 182 ? -0.714 -3.143 15.710 1.00 90.81 182 ARG A O 1
ATOM 1387 N N . ARG A 1 183 ? 0.412 -2.135 17.377 1.00 87.12 183 ARG A N 1
ATOM 1388 C CA . ARG A 1 183 ? 1.771 -2.580 17.000 1.00 87.12 183 ARG A CA 1
ATOM 1389 C C . ARG A 1 183 ? 1.904 -4.079 16.718 1.00 87.12 183 ARG A C 1
ATOM 1391 O O . ARG A 1 183 ? 2.615 -4.446 15.793 1.00 87.12 183 ARG A O 1
ATOM 1398 N N . ALA A 1 184 ? 1.238 -4.946 17.484 1.00 86.94 184 ALA A N 1
ATOM 1399 C CA . ALA A 1 184 ? 1.327 -6.395 17.275 1.00 86.94 184 ALA A CA 1
ATOM 1400 C C . ALA A 1 184 ? 0.701 -6.833 15.937 1.00 86.94 184 ALA A C 1
ATOM 1402 O O . ALA A 1 184 ? 1.289 -7.634 15.215 1.00 86.94 184 ALA A O 1
ATOM 1403 N N . ALA A 1 185 ? -0.458 -6.268 15.589 1.00 87.75 185 ALA A N 1
ATOM 1404 C CA . ALA A 1 185 ? -1.125 -6.516 14.314 1.00 87.75 185 ALA A CA 1
ATOM 1405 C C . ALA A 1 185 ? -0.338 -5.903 13.143 1.00 87.75 185 ALA A C 1
ATOM 1407 O O . ALA A 1 185 ? -0.152 -6.563 12.124 1.00 87.75 185 ALA A O 1
ATOM 1408 N N . LEU A 1 186 ? 0.202 -4.689 13.323 1.00 86.50 186 LEU A N 1
ATOM 1409 C CA . LEU A 1 186 ? 1.105 -4.063 12.351 1.00 86.50 186 LEU A CA 1
ATOM 1410 C C . LEU A 1 186 ? 2.338 -4.924 12.086 1.00 86.50 186 LEU A C 1
ATOM 1412 O O . LEU A 1 186 ? 2.688 -5.124 10.933 1.00 86.50 186 LEU A O 1
ATOM 1416 N N . LYS A 1 187 ? 2.971 -5.475 13.128 1.00 84.44 187 LYS A N 1
ATOM 1417 C CA . LYS A 1 187 ? 4.142 -6.347 12.977 1.00 84.44 187 LYS A CA 1
ATOM 1418 C C . LYS A 1 187 ? 3.819 -7.589 12.139 1.00 84.44 187 LYS A C 1
ATOM 1420 O O . LYS A 1 187 ? 4.564 -7.911 11.221 1.00 84.44 187 LYS A O 1
ATOM 1425 N N . LEU A 1 188 ? 2.695 -8.250 12.426 1.00 85.94 188 LEU A N 1
ATOM 1426 C CA . LEU A 1 188 ? 2.246 -9.432 11.683 1.00 85.94 188 LEU A CA 1
ATOM 1427 C C . LEU A 1 188 ? 1.999 -9.120 10.197 1.00 85.94 188 LEU A C 1
ATOM 1429 O O . LEU A 1 188 ? 2.409 -9.898 9.330 1.00 85.94 188 LEU A O 1
ATOM 1433 N N . LEU A 1 189 ? 1.376 -7.972 9.909 1.00 85.06 189 LEU A N 1
ATOM 1434 C CA . LEU A 1 189 ? 1.155 -7.502 8.544 1.00 85.06 189 LEU A CA 1
ATOM 1435 C C . LEU A 1 189 ? 2.477 -7.162 7.844 1.00 85.06 189 LEU A C 1
ATOM 1437 O O . LEU A 1 189 ? 2.707 -7.630 6.733 1.00 85.06 189 LEU A O 1
ATOM 1441 N N . SER A 1 190 ? 3.373 -6.420 8.503 1.00 80.81 190 SER A N 1
ATOM 1442 C CA . SER A 1 190 ? 4.699 -6.080 7.974 1.00 80.81 190 SER A CA 1
ATOM 1443 C C . SER A 1 190 ? 5.491 -7.326 7.583 1.00 80.81 190 SER A C 1
ATOM 1445 O O . SER A 1 190 ? 6.062 -7.371 6.497 1.00 80.81 190 SER A O 1
ATOM 1447 N N . GLU A 1 191 ? 5.504 -8.363 8.427 1.00 80.38 191 GLU A N 1
ATOM 1448 C CA . GLU A 1 191 ? 6.201 -9.622 8.138 1.00 80.38 191 GLU A CA 1
ATOM 1449 C C . GLU A 1 191 ? 5.673 -10.306 6.864 1.00 80.38 191 GLU A C 1
ATOM 1451 O O . GLU A 1 191 ? 6.464 -10.809 6.061 1.00 80.38 191 GLU A O 1
ATOM 1456 N N . HIS A 1 192 ? 4.355 -10.301 6.640 1.00 81.81 192 HIS A N 1
ATOM 1457 C CA . HIS A 1 192 ? 3.752 -10.859 5.423 1.00 81.81 192 HIS A CA 1
ATOM 1458 C C . HIS A 1 192 ? 4.011 -9.982 4.197 1.00 81.81 192 HIS A C 1
ATOM 1460 O O . HIS A 1 192 ? 4.419 -10.498 3.154 1.00 81.81 192 HIS A O 1
ATOM 1466 N N . SER A 1 193 ? 3.875 -8.663 4.336 1.00 78.94 193 SER A N 1
ATOM 1467 C CA . SER A 1 193 ? 4.172 -7.705 3.270 1.00 78.94 193 SER A CA 1
ATOM 1468 C C . SER A 1 193 ? 5.632 -7.790 2.821 1.00 78.94 193 SER A C 1
ATOM 1470 O O . SER A 1 193 ? 5.882 -7.781 1.623 1.00 78.94 193 SER A O 1
ATOM 1472 N N . ARG A 1 194 ? 6.602 -7.983 3.731 1.00 76.56 194 ARG A N 1
ATOM 1473 C CA . ARG A 1 194 ? 8.018 -8.205 3.362 1.00 76.56 194 ARG A CA 1
ATOM 1474 C C . ARG A 1 194 ? 8.215 -9.441 2.497 1.00 76.56 194 ARG A C 1
ATOM 1476 O O . ARG A 1 194 ? 8.928 -9.390 1.496 1.00 76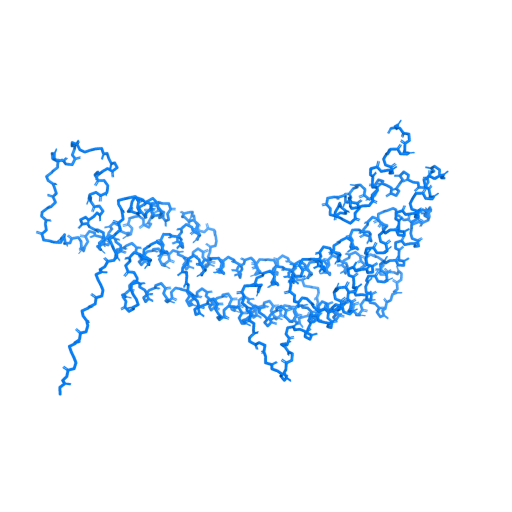.56 194 ARG A O 1
ATOM 1483 N N . ARG A 1 195 ? 7.585 -10.559 2.869 1.00 78.94 195 ARG A N 1
ATOM 1484 C CA . ARG A 1 195 ? 7.659 -11.806 2.089 1.00 78.94 195 ARG A CA 1
ATOM 1485 C C . ARG A 1 195 ? 7.065 -11.617 0.697 1.00 78.94 195 ARG A C 1
ATOM 1487 O O . ARG A 1 195 ? 7.666 -12.069 -0.276 1.00 78.94 195 ARG A O 1
ATOM 1494 N N . LEU A 1 196 ? 5.930 -10.924 0.609 1.00 78.56 196 LEU A N 1
ATOM 1495 C CA . LEU A 1 196 ? 5.301 -10.584 -0.661 1.00 78.56 196 LEU A CA 1
ATOM 1496 C C . LEU A 1 196 ? 6.209 -9.679 -1.505 1.00 78.56 196 LEU A C 1
ATOM 1498 O O . LEU A 1 196 ? 6.478 -10.022 -2.649 1.00 78.56 196 LEU A O 1
ATOM 1502 N N . SER A 1 197 ? 6.765 -8.602 -0.940 1.00 76.06 197 SER A N 1
ATOM 1503 C CA . SER A 1 197 ? 7.714 -7.714 -1.630 1.00 76.06 197 SER A CA 1
ATOM 1504 C C . SER A 1 197 ? 8.897 -8.479 -2.209 1.00 76.06 197 SER A C 1
ATOM 1506 O O . SER A 1 197 ? 9.231 -8.301 -3.377 1.00 76.06 197 SER A O 1
ATOM 1508 N N . ARG A 1 198 ? 9.515 -9.370 -1.420 1.00 77.81 198 ARG A N 1
ATOM 1509 C CA . ARG A 1 198 ? 10.622 -10.220 -1.886 1.00 77.81 198 ARG A CA 1
ATOM 1510 C C . ARG A 1 198 ? 10.215 -11.071 -3.082 1.00 77.81 198 ARG A C 1
ATOM 1512 O O . ARG A 1 198 ? 10.963 -11.135 -4.057 1.00 77.81 198 ARG A O 1
ATOM 1519 N N . LEU A 1 199 ? 9.047 -11.714 -3.021 1.00 78.94 199 LEU A N 1
ATOM 1520 C CA . LEU A 1 199 ? 8.556 -12.512 -4.139 1.00 78.94 199 LEU A CA 1
ATOM 1521 C C . LEU A 1 199 ? 8.286 -11.639 -5.366 1.00 78.94 199 LEU A C 1
ATOM 1523 O O . LEU A 1 199 ? 8.733 -11.993 -6.453 1.00 78.94 199 LEU A O 1
ATOM 1527 N N . THR A 1 200 ? 7.629 -10.490 -5.198 1.00 76.88 200 THR A N 1
ATOM 1528 C CA . THR A 1 200 ? 7.352 -9.545 -6.285 1.00 76.88 200 THR A CA 1
ATOM 1529 C C . THR A 1 200 ? 8.644 -9.088 -6.954 1.00 76.88 200 THR A C 1
ATOM 1531 O O . THR A 1 200 ? 8.746 -9.154 -8.177 1.00 76.88 200 THR A O 1
ATOM 1534 N N . LEU A 1 201 ? 9.667 -8.698 -6.185 1.00 77.62 201 LEU A N 1
ATOM 1535 C CA . LEU A 1 201 ? 10.980 -8.308 -6.716 1.00 77.62 201 LEU A CA 1
ATOM 1536 C C . LEU A 1 201 ? 11.646 -9.465 -7.473 1.00 77.62 201 LEU A C 1
ATOM 1538 O O . LEU A 1 201 ? 12.142 -9.279 -8.585 1.00 77.62 201 LEU A O 1
ATOM 1542 N N . LYS A 1 202 ? 11.615 -10.677 -6.907 1.00 80.75 202 LYS A N 1
ATOM 1543 C CA . LYS A 1 202 ? 12.171 -11.875 -7.547 1.00 80.75 202 LYS A CA 1
ATOM 1544 C C . LYS A 1 202 ? 11.471 -12.186 -8.874 1.00 80.75 202 LYS A C 1
ATOM 1546 O O . LYS A 1 202 ? 12.152 -12.329 -9.887 1.00 80.75 202 LYS A O 1
ATOM 1551 N N . ARG A 1 203 ? 10.136 -12.239 -8.888 1.00 77.38 203 ARG A N 1
ATOM 1552 C CA . ARG A 1 203 ? 9.315 -12.521 -10.080 1.00 77.38 203 ARG A CA 1
ATOM 1553 C C . ARG A 1 203 ? 9.450 -11.442 -11.148 1.00 77.38 203 ARG A C 1
ATOM 1555 O O . ARG A 1 203 ? 9.581 -11.758 -12.329 1.00 77.38 203 ARG A O 1
ATOM 1562 N N . SER A 1 204 ? 9.516 -10.178 -10.737 1.00 76.25 204 SER A N 1
ATOM 1563 C CA . SER A 1 204 ? 9.810 -9.060 -11.641 1.00 76.25 204 SER A CA 1
ATOM 1564 C C . SER A 1 204 ? 11.182 -9.235 -12.289 1.00 76.25 204 SER A C 1
ATOM 1566 O O . SER A 1 204 ? 11.317 -9.124 -13.504 1.00 76.25 204 SER A O 1
ATOM 1568 N N . GLY A 1 205 ? 12.197 -9.587 -11.494 1.00 78.44 205 GLY A N 1
ATOM 1569 C CA . GLY A 1 205 ? 13.537 -9.869 -11.997 1.00 78.44 205 GLY A CA 1
ATOM 1570 C C . GLY A 1 205 ? 13.581 -11.058 -12.965 1.00 78.44 205 GLY A C 1
ATOM 1571 O O . GLY A 1 205 ? 14.247 -10.990 -13.994 1.00 78.44 205 GLY A O 1
ATOM 1572 N N . GLU A 1 206 ? 12.865 -12.145 -12.671 1.00 79.56 206 GLU A N 1
ATOM 1573 C CA . GLU A 1 206 ? 12.731 -13.307 -13.564 1.00 79.56 206 GLU A CA 1
ATOM 1574 C C . GLU A 1 206 ? 12.060 -12.935 -14.893 1.00 79.56 206 GLU A C 1
ATOM 1576 O O . GLU A 1 206 ? 12.572 -13.297 -15.952 1.00 79.56 206 GLU A O 1
ATOM 1581 N N . THR A 1 207 ? 10.982 -12.149 -14.843 1.00 76.50 207 THR A N 1
ATOM 1582 C CA . THR A 1 207 ? 10.251 -11.669 -16.028 1.00 76.50 207 THR A CA 1
ATOM 1583 C C . THR A 1 207 ? 11.151 -10.821 -16.925 1.00 76.50 207 THR A C 1
ATOM 1585 O O . THR A 1 207 ? 11.242 -11.059 -18.129 1.00 76.50 207 THR A O 1
ATOM 1588 N N . ILE A 1 208 ? 11.894 -9.880 -16.334 1.00 76.19 208 ILE A N 1
ATOM 1589 C CA . ILE A 1 208 ? 12.839 -9.035 -17.071 1.00 76.19 208 ILE A CA 1
ATOM 1590 C C . ILE A 1 208 ? 13.960 -9.882 -17.687 1.00 76.19 208 ILE A C 1
ATOM 1592 O O . ILE A 1 208 ? 14.281 -9.704 -18.858 1.00 76.19 208 ILE A O 1
ATOM 1596 N N . ARG A 1 209 ? 14.547 -10.832 -16.946 1.00 80.94 209 ARG A N 1
ATOM 1597 C CA . ARG A 1 209 ? 15.601 -11.708 -17.493 1.00 80.94 209 ARG A CA 1
ATOM 1598 C C . ARG A 1 209 ? 15.096 -12.572 -18.645 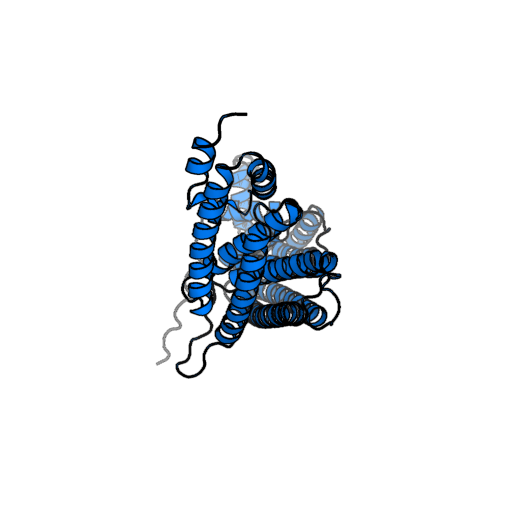1.00 80.94 209 ARG A C 1
ATOM 1600 O O . ARG A 1 209 ? 15.798 -12.717 -19.644 1.00 80.94 209 ARG A O 1
ATOM 1607 N N . ALA A 1 210 ? 13.892 -13.131 -18.523 1.00 76.56 210 ALA A N 1
ATOM 1608 C CA . ALA A 1 210 ? 13.274 -13.913 -19.587 1.00 76.56 210 ALA A CA 1
ATOM 1609 C C . ALA A 1 210 ? 13.127 -13.071 -20.863 1.00 76.56 210 ALA A C 1
ATOM 1611 O O . ALA A 1 210 ? 13.548 -13.511 -21.934 1.00 76.56 210 ALA A O 1
ATOM 1612 N N . PHE A 1 211 ? 12.649 -11.833 -20.722 1.00 74.31 211 PHE A N 1
ATOM 1613 C CA . PHE A 1 211 ? 12.571 -10.865 -21.813 1.00 74.31 211 PHE A CA 1
ATOM 1614 C C . PHE A 1 211 ? 13.949 -10.552 -22.425 1.00 74.31 211 PHE A C 1
ATOM 1616 O O . PHE A 1 211 ? 14.127 -10.657 -23.638 1.00 74.31 211 PHE A O 1
ATOM 1623 N N . LEU A 1 212 ? 14.958 -10.253 -21.600 1.00 77.19 212 LEU A N 1
ATOM 1624 C CA . LEU A 1 212 ? 16.317 -9.953 -22.070 1.00 77.19 212 LEU A CA 1
ATOM 1625 C C . LEU A 1 212 ? 16.979 -11.132 -22.810 1.00 77.19 212 LEU A C 1
ATOM 1627 O O . LEU A 1 212 ? 17.820 -10.910 -23.680 1.00 77.19 212 LEU A O 1
ATOM 1631 N N . SER A 1 213 ? 16.608 -12.375 -22.485 1.00 77.19 213 SER A N 1
ATOM 1632 C CA . SER A 1 213 ? 17.200 -13.588 -23.070 1.00 77.19 213 SER A CA 1
ATOM 1633 C C . SER A 1 213 ? 16.707 -13.941 -24.482 1.00 77.19 213 SER A C 1
ATOM 1635 O O . SER A 1 213 ? 17.380 -14.701 -25.179 1.00 77.19 213 SER A O 1
ATOM 1637 N N . LYS A 1 214 ? 15.561 -13.402 -24.925 1.00 68.50 214 LYS A N 1
ATOM 1638 C CA . LYS A 1 214 ? 14.964 -13.682 -26.247 1.00 68.50 214 LYS A CA 1
ATOM 1639 C C . LYS A 1 214 ? 14.498 -12.398 -26.957 1.00 68.50 214 LYS A C 1
ATOM 1641 O O . LYS A 1 214 ? 13.297 -12.192 -27.115 1.00 68.50 214 LYS A O 1
ATOM 1646 N N . PRO A 1 215 ? 15.423 -11.530 -27.400 1.00 59.03 215 PRO A N 1
ATOM 1647 C CA . PRO A 1 215 ? 15.075 -10.306 -28.113 1.00 59.03 215 PRO A CA 1
ATOM 1648 C C . PRO A 1 215 ? 14.726 -10.612 -29.580 1.00 59.03 215 PRO A C 1
ATOM 1650 O O . PRO A 1 215 ? 15.576 -10.468 -30.457 1.00 59.03 215 PRO A O 1
ATOM 1653 N N . ASP A 1 216 ? 13.501 -11.063 -29.863 1.00 57.50 216 ASP A N 1
ATOM 1654 C CA . ASP A 1 216 ? 12.990 -11.156 -31.240 1.00 57.50 216 ASP A CA 1
ATOM 1655 C C . ASP A 1 216 ? 12.232 -9.864 -31.639 1.00 57.50 216 ASP A C 1
ATOM 1657 O O . ASP A 1 216 ? 11.761 -9.094 -30.798 1.00 57.50 216 ASP A O 1
ATOM 1661 N N . LEU A 1 217 ? 12.149 -9.567 -32.936 1.00 46.81 217 LEU A N 1
ATOM 1662 C CA . LEU A 1 217 ? 11.553 -8.342 -33.490 1.00 46.81 217 LEU A CA 1
ATOM 1663 C C . LEU A 1 217 ? 10.043 -8.474 -33.751 1.00 46.81 217 LEU A C 1
ATOM 1665 O O . LEU A 1 217 ? 9.334 -7.469 -33.731 1.00 46.81 217 LEU A O 1
ATOM 1669 N N . LEU A 1 218 ? 9.525 -9.694 -33.934 1.00 45.56 218 LEU A N 1
ATOM 1670 C CA . LEU A 1 218 ? 8.076 -9.968 -34.007 1.00 45.56 218 LEU A CA 1
ATOM 1671 C C . LEU A 1 218 ? 7.362 -9.723 -32.663 1.00 45.56 218 LEU A C 1
ATOM 1673 O O . LEU A 1 218 ? 6.169 -9.438 -32.633 1.00 45.56 218 LEU A O 1
ATOM 1677 N N . THR A 1 219 ? 8.125 -9.717 -31.570 1.00 50.34 219 THR A N 1
ATOM 1678 C CA . THR A 1 219 ? 7.723 -9.396 -30.194 1.00 50.34 219 THR A CA 1
ATOM 1679 C C . THR A 1 219 ? 7.744 -7.894 -29.866 1.00 50.34 219 THR A C 1
ATOM 1681 O O . THR A 1 219 ? 7.605 -7.526 -28.706 1.00 50.34 219 THR A O 1
ATOM 1684 N N . LEU A 1 220 ? 7.884 -6.979 -30.837 1.00 45.44 220 LEU A N 1
ATOM 1685 C CA . LEU A 1 220 ? 7.811 -5.520 -30.594 1.00 45.44 220 LEU A CA 1
ATOM 1686 C C . LEU A 1 220 ? 6.440 -5.058 -30.055 1.00 45.44 220 LEU A C 1
ATOM 1688 O O . LEU A 1 220 ? 6.382 -4.134 -29.247 1.00 45.44 220 LEU A O 1
ATOM 1692 N N . TYR A 1 221 ? 5.350 -5.728 -30.449 1.00 47.03 221 TYR A N 1
ATOM 1693 C CA . TYR A 1 221 ? 4.017 -5.525 -29.859 1.00 47.03 221 TYR A CA 1
ATOM 1694 C C . TYR A 1 221 ? 3.928 -6.117 -28.441 1.00 47.03 221 TYR A C 1
ATOM 1696 O O . TYR A 1 221 ? 3.437 -5.450 -27.530 1.00 47.03 221 TYR A O 1
ATOM 1704 N N . ASP A 1 222 ? 4.510 -7.301 -28.221 1.00 53.56 222 ASP A N 1
ATOM 1705 C CA . ASP A 1 222 ? 4.663 -7.895 -26.884 1.00 53.56 222 ASP A CA 1
ATOM 1706 C C . ASP A 1 222 ? 5.584 -7.063 -25.981 1.00 53.56 222 ASP A C 1
ATOM 1708 O O . ASP A 1 222 ? 5.448 -7.085 -24.764 1.00 53.56 222 ASP A O 1
ATOM 1712 N N . THR A 1 223 ? 6.481 -6.259 -26.556 1.00 53.25 223 THR A N 1
ATOM 1713 C CA . THR A 1 223 ? 7.405 -5.401 -25.809 1.00 53.25 223 THR A CA 1
ATOM 1714 C C . THR A 1 223 ? 6.645 -4.326 -25.039 1.00 53.25 223 THR A C 1
ATOM 1716 O O . THR A 1 223 ? 6.995 -4.073 -23.895 1.00 53.25 223 THR A O 1
ATOM 1719 N N . MET A 1 224 ? 5.572 -3.736 -25.588 1.00 57.56 224 MET A N 1
ATOM 1720 C CA . MET A 1 224 ? 4.743 -2.782 -24.830 1.00 57.56 224 MET A CA 1
ATOM 1721 C C . MET A 1 224 ? 3.956 -3.462 -23.704 1.00 57.56 224 MET A C 1
ATOM 1723 O O . MET A 1 224 ? 3.834 -2.889 -22.624 1.00 57.56 224 MET A O 1
ATOM 1727 N N . ALA A 1 225 ? 3.463 -4.685 -23.925 1.00 61.59 225 ALA A N 1
ATOM 1728 C CA . ALA A 1 225 ? 2.757 -5.454 -22.900 1.00 61.59 225 ALA A CA 1
ATOM 1729 C C . ALA A 1 225 ? 3.697 -5.875 -21.757 1.00 61.59 225 ALA A C 1
ATOM 1731 O O . ALA A 1 225 ? 3.384 -5.664 -20.588 1.00 61.59 225 ALA A O 1
ATOM 1732 N N . VAL A 1 226 ? 4.885 -6.386 -22.091 1.00 60.09 226 VAL A N 1
ATOM 1733 C CA . VAL A 1 226 ? 5.925 -6.770 -21.126 1.00 60.09 226 VAL A CA 1
ATOM 1734 C C . VAL A 1 226 ? 6.452 -5.549 -20.375 1.00 60.09 226 VAL A C 1
ATOM 1736 O O . VAL A 1 226 ? 6.625 -5.603 -19.162 1.00 60.09 226 VAL A O 1
ATOM 1739 N N . VAL A 1 227 ? 6.662 -4.424 -21.059 1.00 61.06 227 VAL A N 1
ATOM 1740 C CA . VAL A 1 227 ? 7.026 -3.155 -20.418 1.00 61.06 227 VAL A CA 1
ATOM 1741 C C . VAL A 1 227 ? 5.946 -2.713 -19.438 1.00 61.06 227 VAL A C 1
ATOM 1743 O O . VAL A 1 227 ? 6.264 -2.421 -18.291 1.00 61.06 227 VAL A O 1
ATOM 1746 N N . SER A 1 228 ? 4.682 -2.681 -19.864 1.00 64.44 228 SER A N 1
ATOM 1747 C CA . SER A 1 228 ? 3.570 -2.256 -19.009 1.00 64.44 228 SER A CA 1
ATOM 1748 C C . SER A 1 228 ? 3.418 -3.173 -17.791 1.00 64.44 228 SER A C 1
ATOM 1750 O O . SER A 1 228 ? 3.153 -2.715 -16.681 1.00 64.44 228 SER A O 1
ATOM 1752 N N . GLN A 1 229 ? 3.674 -4.469 -17.966 1.00 65.25 229 GLN A N 1
ATOM 1753 C CA . GLN A 1 229 ? 3.717 -5.445 -16.884 1.00 65.25 229 GLN A CA 1
ATOM 1754 C C . GLN A 1 229 ? 4.875 -5.175 -15.913 1.00 65.25 229 GLN A C 1
ATOM 1756 O O . GLN A 1 229 ? 4.677 -5.209 -14.699 1.00 65.25 229 GLN A O 1
ATOM 1761 N N . VAL A 1 230 ? 6.071 -4.875 -16.423 1.00 64.88 230 VAL A N 1
ATOM 1762 C CA . VAL A 1 230 ? 7.231 -4.502 -15.601 1.00 64.88 230 VAL A CA 1
ATOM 1763 C C . VAL A 1 230 ? 6.961 -3.203 -14.836 1.00 64.88 230 VAL A C 1
ATOM 1765 O O . VAL A 1 230 ? 7.262 -3.137 -13.647 1.00 64.88 230 VAL A O 1
ATOM 1768 N N . GLU A 1 231 ? 6.331 -2.207 -15.460 1.00 66.00 231 GLU A N 1
ATOM 1769 C CA . GLU A 1 231 ? 5.903 -0.964 -14.805 1.00 66.00 231 GLU A CA 1
ATOM 1770 C C . GLU A 1 231 ? 4.870 -1.225 -13.700 1.00 66.00 231 GLU A C 1
ATOM 1772 O O . GLU A 1 231 ? 5.025 -0.729 -12.583 1.00 66.00 231 GLU A O 1
ATOM 1777 N N . GLY A 1 232 ? 3.854 -2.054 -13.966 1.00 67.56 232 GLY A N 1
ATOM 1778 C CA . GLY A 1 232 ? 2.846 -2.436 -12.975 1.00 67.56 232 GLY A CA 1
ATOM 1779 C C . GLY A 1 232 ? 3.458 -3.146 -11.766 1.00 67.56 232 GLY A C 1
ATOM 1780 O O . GLY A 1 232 ? 3.172 -2.797 -10.619 1.00 67.56 232 GLY A O 1
ATOM 1781 N N . LEU A 1 233 ? 4.367 -4.092 -12.006 1.00 65.81 233 LEU A N 1
ATOM 1782 C CA . LEU A 1 233 ? 5.071 -4.807 -10.942 1.00 65.81 233 LEU A CA 1
ATOM 1783 C C . LEU A 1 233 ? 6.030 -3.901 -10.158 1.00 65.81 233 LEU A C 1
ATOM 1785 O O . LEU A 1 233 ? 6.138 -4.028 -8.937 1.00 65.81 233 LEU A O 1
ATOM 1789 N N . LEU A 1 234 ? 6.687 -2.950 -10.824 1.00 66.81 234 LEU A N 1
ATOM 1790 C CA . LEU A 1 234 ? 7.523 -1.954 -10.161 1.00 66.81 234 LEU A CA 1
ATOM 1791 C C . LEU A 1 234 ? 6.701 -0.969 -9.318 1.00 66.81 234 LEU A C 1
ATOM 1793 O O . LEU A 1 234 ? 7.137 -0.592 -8.229 1.00 66.81 234 LEU A O 1
ATOM 1797 N N . ALA A 1 235 ? 5.510 -0.570 -9.769 1.00 69.56 235 ALA A N 1
ATOM 1798 C CA . ALA A 1 235 ? 4.602 0.263 -8.983 1.00 69.56 235 ALA A CA 1
ATOM 1799 C C . ALA A 1 235 ? 4.145 -0.461 -7.706 1.00 69.56 235 ALA A C 1
ATOM 1801 O O . ALA A 1 235 ? 4.163 0.124 -6.619 1.00 69.56 235 ALA A O 1
ATOM 1802 N N . VAL A 1 236 ? 3.821 -1.754 -7.817 1.00 66.50 236 VAL A N 1
ATOM 1803 C CA . VAL A 1 236 ? 3.509 -2.623 -6.670 1.00 66.50 236 VAL A CA 1
ATOM 1804 C C . VAL A 1 236 ? 4.709 -2.731 -5.731 1.00 66.50 236 VAL A C 1
ATOM 1806 O O . VAL A 1 236 ? 4.565 -2.521 -4.529 1.00 66.50 236 VAL A O 1
ATOM 1809 N N . ALA A 1 237 ? 5.906 -2.991 -6.263 1.00 64.75 237 ALA A N 1
ATOM 1810 C CA . ALA A 1 237 ? 7.124 -3.058 -5.462 1.00 64.75 237 ALA A CA 1
ATOM 1811 C C . ALA A 1 237 ? 7.411 -1.733 -4.737 1.00 64.75 237 ALA A C 1
ATOM 1813 O O . ALA A 1 237 ? 7.771 -1.753 -3.566 1.00 64.75 237 ALA A O 1
ATOM 1814 N N . THR A 1 238 ? 7.201 -0.586 -5.390 1.00 68.12 238 THR A N 1
ATOM 1815 C CA . THR A 1 238 ? 7.394 0.745 -4.786 1.00 68.12 238 THR A CA 1
ATOM 1816 C C . THR A 1 238 ? 6.458 0.953 -3.605 1.00 68.12 238 THR A C 1
ATOM 1818 O O . THR A 1 238 ? 6.918 1.280 -2.516 1.00 68.12 238 THR A O 1
ATOM 1821 N N . ARG A 1 239 ? 5.159 0.697 -3.796 1.00 66.88 239 ARG A N 1
ATOM 1822 C CA . ARG A 1 239 ? 4.148 0.820 -2.738 1.00 66.88 239 ARG A CA 1
ATOM 1823 C C . ARG A 1 239 ? 4.439 -0.088 -1.555 1.00 66.88 239 ARG A C 1
ATOM 1825 O O . ARG A 1 239 ? 4.396 0.349 -0.410 1.00 66.88 239 ARG A O 1
ATOM 1832 N N . LEU A 1 240 ? 4.812 -1.335 -1.828 1.00 63.91 240 LEU A N 1
ATOM 1833 C CA . LEU A 1 240 ? 5.154 -2.274 -0.772 1.00 63.91 240 LEU A CA 1
ATOM 1834 C C . LEU A 1 240 ? 6.472 -1.914 -0.066 1.00 63.91 240 LEU A C 1
ATOM 1836 O O . LEU A 1 240 ? 6.598 -2.176 1.122 1.00 63.91 240 LEU A O 1
ATOM 1840 N N . LEU A 1 241 ? 7.451 -1.306 -0.742 1.00 63.75 241 LEU A N 1
ATOM 1841 C CA . LEU A 1 241 ? 8.704 -0.858 -0.119 1.00 63.75 241 LEU A CA 1
ATOM 1842 C C . LEU A 1 241 ? 8.523 0.423 0.704 1.00 63.75 241 LEU A C 1
ATOM 1844 O O . LEU A 1 241 ? 9.033 0.495 1.823 1.00 63.75 241 LEU A O 1
ATOM 1848 N N . ASP A 1 242 ? 7.737 1.388 0.219 1.00 65.06 242 ASP A N 1
ATOM 1849 C CA . ASP A 1 242 ? 7.257 2.512 1.033 1.00 65.06 242 ASP A CA 1
ATOM 1850 C C . ASP A 1 242 ? 6.493 1.982 2.250 1.00 65.06 242 ASP A C 1
ATOM 1852 O O . ASP A 1 242 ? 6.653 2.481 3.369 1.00 65.06 242 ASP A O 1
ATOM 1856 N N . ALA A 1 243 ? 5.754 0.880 2.066 1.00 56.12 243 ALA A N 1
ATOM 1857 C CA . ALA A 1 243 ? 5.026 0.249 3.144 1.00 56.12 243 ALA A CA 1
ATOM 1858 C C . ALA A 1 243 ? 5.930 -0.378 4.241 1.00 56.12 243 ALA A C 1
ATOM 1860 O O . ALA A 1 243 ? 5.439 -0.765 5.302 1.00 56.12 243 ALA A O 1
ATOM 1861 N N . LEU A 1 244 ? 7.238 -0.486 4.006 1.00 53.75 244 LEU A N 1
ATOM 1862 C CA . LEU A 1 244 ? 8.197 -1.157 4.888 1.00 53.75 244 LEU A CA 1
ATOM 1863 C C . LEU A 1 244 ? 9.243 -0.212 5.486 1.00 53.75 244 LEU A C 1
ATOM 1865 O O . LEU A 1 244 ? 9.969 -0.614 6.395 1.00 53.75 244 LEU A O 1
ATOM 1869 N N . ARG A 1 245 ? 9.298 1.042 5.020 1.00 57.28 245 ARG A N 1
ATOM 1870 C CA . ARG A 1 245 ? 10.340 2.025 5.360 1.00 57.28 245 ARG A CA 1
ATOM 1871 C C . ARG A 1 245 ? 10.411 2.392 6.850 1.00 57.28 245 ARG A C 1
ATOM 1873 O O . ARG A 1 245 ? 11.440 2.889 7.292 1.00 57.28 245 ARG A O 1
ATOM 1880 N N . ASP A 1 246 ? 9.353 2.112 7.612 1.00 53.22 246 ASP A N 1
ATOM 1881 C CA . ASP A 1 246 ? 9.208 2.512 9.020 1.00 53.22 246 ASP A CA 1
ATOM 1882 C C . ASP A 1 246 ? 9.530 1.400 10.033 1.00 53.22 246 ASP A C 1
ATOM 1884 O O . ASP A 1 246 ? 9.451 1.619 11.243 1.00 53.22 246 ASP A O 1
ATOM 1888 N N . GLN A 1 247 ? 9.872 0.190 9.579 1.00 51.84 247 GLN A N 1
ATOM 1889 C CA . GLN A 1 247 ? 10.240 -0.907 10.473 1.00 51.84 247 GLN A CA 1
ATOM 1890 C C . GLN A 1 247 ? 11.556 -1.512 10.001 1.00 51.84 247 GLN A C 1
ATOM 1892 O O . GLN A 1 247 ? 11.610 -2.155 8.956 1.00 51.84 247 GLN A O 1
ATOM 1897 N N . GLU A 1 248 ? 12.620 -1.319 10.776 1.00 50.97 248 GLU A N 1
ATOM 1898 C CA . GLU A 1 248 ? 13.904 -1.973 10.531 1.00 50.97 248 GLU A CA 1
ATOM 1899 C C . GLU A 1 248 ? 13.802 -3.455 10.922 1.00 50.97 248 GLU A C 1
ATOM 1901 O O . GLU A 1 248 ? 13.298 -3.820 11.985 1.00 50.97 248 GLU A O 1
ATOM 1906 N N . GLU A 1 249 ? 14.229 -4.342 10.026 1.00 52.38 249 GLU A N 1
ATOM 1907 C CA . GLU A 1 249 ? 14.572 -5.717 10.384 1.00 52.38 249 GLU A CA 1
ATOM 1908 C C . GLU A 1 249 ? 15.902 -5.648 11.156 1.00 52.38 249 GLU A C 1
ATOM 1910 O O . GLU A 1 249 ? 16.833 -4.983 10.697 1.00 52.38 249 GLU A O 1
ATOM 1915 N N . GLU A 1 250 ? 15.991 -6.249 12.351 1.00 46.00 250 GLU A N 1
ATOM 1916 C CA . GLU A 1 250 ? 17.204 -6.164 13.176 1.00 46.00 250 GLU A CA 1
ATOM 1917 C C . GLU A 1 250 ? 18.419 -6.672 12.387 1.00 46.00 250 GLU A C 1
ATOM 1919 O O . GLU A 1 250 ? 18.564 -7.864 12.102 1.00 46.00 250 GLU A O 1
ATOM 1924 N N . ARG A 1 251 ? 19.311 -5.748 12.020 1.00 46.47 251 ARG A N 1
ATOM 1925 C CA . ARG A 1 251 ? 20.539 -6.054 11.290 1.00 46.47 251 ARG A CA 1
ATOM 1926 C C . ARG A 1 251 ? 21.479 -6.835 12.203 1.00 46.47 251 ARG A C 1
ATOM 1928 O O . ARG A 1 251 ? 22.049 -6.280 13.142 1.00 46.47 251 ARG A O 1
ATOM 1935 N N . THR A 1 252 ? 21.684 -8.117 11.914 1.00 40.03 252 THR A N 1
ATOM 1936 C CA . THR A 1 252 ? 22.693 -8.922 12.616 1.00 40.03 252 THR A CA 1
ATOM 1937 C C . THR A 1 252 ? 24.026 -8.899 11.865 1.00 40.03 252 THR A C 1
ATOM 1939 O O . THR A 1 252 ? 24.080 -8.714 10.652 1.00 40.03 252 THR A O 1
ATOM 1942 N N . LYS A 1 253 ? 25.141 -9.086 12.584 1.00 39.94 253 LYS A N 1
ATOM 1943 C CA . LYS A 1 253 ? 26.511 -9.037 12.031 1.00 39.94 253 LYS A CA 1
ATOM 1944 C C . LYS A 1 253 ? 26.851 -10.149 11.024 1.00 39.94 253 LYS A C 1
ATOM 1946 O O . LYS A 1 253 ? 27.921 -10.087 10.428 1.00 39.94 253 LYS A O 1
ATOM 1951 N N . PHE A 1 254 ? 26.000 -11.164 10.868 1.00 30.52 254 PHE A N 1
ATOM 1952 C CA . PHE A 1 254 ? 26.356 -12.418 10.192 1.00 30.52 254 PHE A CA 1
ATOM 1953 C C . PHE A 1 254 ? 25.469 -12.770 8.995 1.00 30.52 254 PHE A C 1
ATOM 1955 O O . PHE A 1 254 ? 25.849 -13.629 8.206 1.00 30.52 254 PHE A O 1
ATOM 1962 N N . VAL A 1 255 ? 24.315 -12.119 8.839 1.00 39.25 255 VAL A N 1
ATOM 1963 C CA . VAL A 1 255 ? 23.366 -12.389 7.754 1.00 39.25 255 VAL A CA 1
ATOM 1964 C C . VAL A 1 255 ? 22.838 -11.047 7.259 1.00 39.25 255 VAL A C 1
ATOM 1966 O O . VAL A 1 255 ? 22.251 -10.294 8.037 1.00 39.25 255 VAL A O 1
ATOM 1969 N N . ALA A 1 256 ? 23.080 -10.731 5.982 1.00 50.28 256 ALA A N 1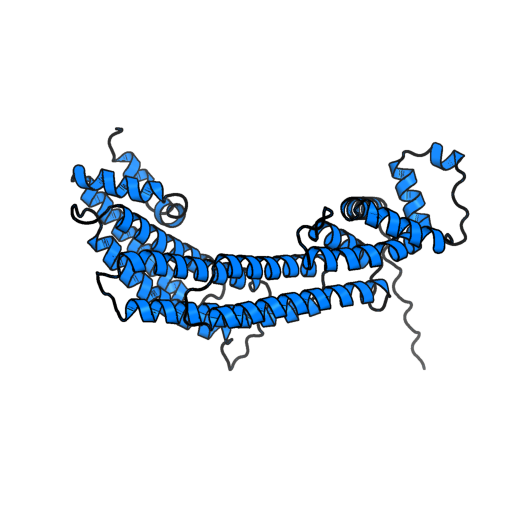
ATOM 1970 C CA . ALA A 1 256 ? 22.387 -9.623 5.334 1.00 50.28 256 ALA A CA 1
ATOM 1971 C C . ALA A 1 256 ? 20.880 -9.923 5.386 1.00 50.28 256 ALA A C 1
ATOM 1973 O O . ALA A 1 256 ? 20.503 -11.074 5.147 1.00 50.28 256 ALA A O 1
ATOM 1974 N N . PRO A 1 257 ? 20.012 -8.953 5.720 1.00 61.16 257 PRO A N 1
ATOM 1975 C CA . PRO A 1 257 ? 18.574 -9.178 5.684 1.00 61.16 257 PRO A CA 1
ATOM 1976 C C . PRO A 1 257 ? 18.204 -9.749 4.314 1.00 61.16 257 PRO A C 1
ATOM 1978 O O . PRO A 1 257 ? 18.698 -9.270 3.295 1.00 61.16 257 PRO A O 1
ATOM 1981 N N . TYR A 1 258 ? 17.340 -10.760 4.261 1.00 57.38 258 TYR A N 1
ATOM 1982 C CA . TYR A 1 258 ? 16.891 -11.349 2.990 1.00 57.38 258 TYR A CA 1
ATOM 1983 C C . TYR A 1 258 ? 16.293 -10.301 2.030 1.00 57.38 258 TYR A C 1
ATOM 1985 O O . TYR A 1 258 ? 16.262 -10.506 0.816 1.00 57.38 258 TYR A O 1
ATOM 1993 N N . ASP A 1 259 ? 15.837 -9.172 2.575 1.00 64.69 259 ASP A N 1
ATOM 1994 C CA . ASP A 1 259 ? 15.408 -7.996 1.824 1.00 64.69 259 ASP A CA 1
ATOM 1995 C C . ASP A 1 259 ? 16.567 -7.361 1.023 1.00 64.69 259 ASP A C 1
ATOM 1997 O O . ASP A 1 259 ? 16.371 -6.976 -0.127 1.00 64.69 259 ASP A O 1
ATOM 2001 N N . GLU A 1 260 ? 17.787 -7.305 1.571 1.00 69.75 260 GLU A N 1
ATOM 2002 C CA . GLU A 1 260 ? 18.976 -6.731 0.921 1.00 69.75 260 GLU A CA 1
ATOM 2003 C C . GLU A 1 260 ? 19.455 -7.590 -0.261 1.00 69.75 260 GLU A C 1
ATOM 2005 O O . GLU A 1 260 ? 19.811 -7.049 -1.307 1.00 69.75 260 GLU A O 1
ATOM 2010 N N . GLU A 1 261 ? 19.406 -8.922 -0.143 1.00 74.12 261 GLU A N 1
ATOM 2011 C CA . GLU A 1 261 ? 19.754 -9.840 -1.238 1.00 74.12 261 GLU A CA 1
ATOM 2012 C C . GLU A 1 261 ? 18.739 -9.754 -2.387 1.00 74.12 261 GLU A C 1
ATOM 2014 O O . GLU A 1 261 ? 19.127 -9.601 -3.549 1.00 74.12 261 GLU A O 1
ATOM 2019 N N . ALA A 1 262 ? 17.440 -9.785 -2.069 1.00 73.19 262 ALA A N 1
ATOM 2020 C CA . ALA A 1 262 ? 16.378 -9.647 -3.062 1.00 73.19 262 ALA A CA 1
ATOM 2021 C C . ALA A 1 262 ? 16.445 -8.286 -3.775 1.00 73.19 262 ALA A C 1
ATOM 2023 O O . ALA A 1 262 ? 16.363 -8.228 -5.003 1.00 73.19 262 ALA A O 1
ATOM 2024 N N . LEU A 1 263 ? 16.658 -7.199 -3.023 1.00 76.50 263 LEU A N 1
ATOM 2025 C CA . LEU A 1 263 ? 16.834 -5.858 -3.578 1.00 76.50 263 LEU A CA 1
ATOM 2026 C C . LEU A 1 263 ? 18.100 -5.763 -4.434 1.00 76.50 263 LEU A C 1
ATOM 2028 O O . LEU A 1 263 ? 18.036 -5.255 -5.549 1.00 76.50 263 LEU A O 1
ATOM 2032 N N . SER A 1 264 ? 19.241 -6.268 -3.964 1.00 80.12 264 SER A N 1
ATOM 2033 C CA . SER A 1 264 ? 20.498 -6.230 -4.720 1.00 80.12 264 SER A CA 1
ATOM 2034 C C . SER A 1 264 ? 20.392 -7.009 -6.034 1.00 80.12 264 SER A C 1
ATOM 2036 O O . SER A 1 264 ? 20.731 -6.482 -7.099 1.00 80.12 264 SER A O 1
ATOM 2038 N N . GLY A 1 265 ? 19.842 -8.228 -5.976 1.00 82.62 265 GLY A N 1
ATOM 2039 C CA . GLY A 1 265 ? 19.607 -9.076 -7.141 1.00 82.62 265 GLY A CA 1
ATOM 2040 C C . GLY A 1 265 ? 18.625 -8.459 -8.134 1.00 82.62 265 GLY A C 1
ATOM 2041 O O . GLY A 1 265 ? 18.838 -8.557 -9.342 1.00 82.62 265 GLY A O 1
ATOM 2042 N N . PHE A 1 266 ? 17.584 -7.779 -7.650 1.00 82.06 266 PHE A N 1
ATOM 2043 C CA . PHE A 1 266 ? 16.667 -7.031 -8.505 1.00 82.06 266 PHE A CA 1
ATOM 2044 C C . PHE A 1 266 ? 17.329 -5.796 -9.129 1.00 82.06 266 PHE A C 1
ATOM 2046 O O . PHE A 1 266 ? 17.197 -5.571 -10.330 1.00 82.06 266 PHE A O 1
ATOM 2053 N N . GLY A 1 267 ? 18.113 -5.040 -8.355 1.00 83.38 267 GLY A N 1
ATOM 2054 C CA . GLY A 1 267 ? 18.868 -3.884 -8.843 1.00 83.38 267 GLY A CA 1
ATOM 2055 C C . GLY A 1 267 ? 19.830 -4.239 -9.981 1.00 83.38 267 GLY A C 1
ATOM 2056 O O . GLY A 1 267 ? 19.936 -3.487 -10.947 1.00 83.38 267 GLY A O 1
ATOM 2057 N N . ALA A 1 268 ? 20.469 -5.413 -9.923 1.00 87.12 268 ALA A N 1
ATOM 2058 C CA . ALA A 1 268 ? 21.300 -5.919 -11.018 1.00 87.12 268 ALA A CA 1
ATOM 2059 C C . ALA A 1 268 ? 20.490 -6.146 -12.309 1.00 87.12 268 ALA A C 1
ATOM 2061 O O . ALA A 1 268 ? 20.907 -5.724 -13.385 1.00 87.12 268 ALA A O 1
ATOM 2062 N N . VAL A 1 269 ? 19.293 -6.730 -12.199 1.00 85.38 269 VAL A N 1
ATOM 2063 C CA . VAL A 1 269 ? 18.398 -6.943 -13.349 1.00 85.38 269 VAL A CA 1
ATOM 2064 C C . VAL A 1 269 ? 17.920 -5.621 -13.948 1.00 85.38 269 VAL A C 1
ATOM 2066 O O . VAL A 1 269 ? 17.881 -5.466 -15.168 1.00 85.38 269 VAL A O 1
ATOM 2069 N N . LEU A 1 270 ? 17.599 -4.637 -13.105 1.00 85.44 270 LEU A N 1
ATOM 2070 C CA . LEU A 1 270 ? 17.223 -3.304 -13.575 1.00 85.44 270 LEU A CA 1
ATOM 2071 C C . LEU A 1 270 ? 18.374 -2.586 -14.285 1.00 85.44 270 LEU A C 1
ATOM 2073 O O . LEU A 1 270 ? 18.127 -1.835 -15.227 1.00 85.44 270 LEU A O 1
ATOM 2077 N N . ALA A 1 271 ? 19.623 -2.829 -13.885 1.00 88.12 271 ALA A N 1
ATOM 2078 C CA . ALA A 1 271 ? 20.786 -2.307 -14.596 1.00 88.12 271 ALA A CA 1
ATOM 2079 C C . ALA A 1 271 ? 20.925 -2.914 -16.001 1.00 88.12 271 ALA A C 1
ATOM 2081 O O . ALA A 1 271 ? 21.195 -2.182 -16.956 1.00 88.12 271 ALA A O 1
ATOM 2082 N N . GLU A 1 272 ? 20.675 -4.216 -16.156 1.00 88.38 272 GLU A N 1
ATOM 2083 C CA . GLU A 1 272 ? 20.648 -4.869 -17.471 1.00 88.38 272 GLU A CA 1
ATOM 2084 C C . GLU A 1 272 ? 19.520 -4.316 -18.358 1.00 88.38 272 GLU A C 1
ATOM 2086 O O . GLU A 1 272 ? 19.756 -3.970 -19.520 1.00 88.38 272 GLU A O 1
ATOM 2091 N N . LEU A 1 273 ? 18.315 -4.157 -17.795 1.00 85.44 273 LEU A N 1
ATOM 2092 C CA . LEU A 1 273 ? 17.174 -3.557 -18.489 1.00 85.44 273 LEU A CA 1
ATOM 2093 C C . LEU A 1 273 ? 17.475 -2.119 -18.923 1.00 85.44 273 LEU A C 1
ATOM 2095 O O . LEU A 1 273 ? 17.299 -1.782 -20.091 1.00 85.44 273 LEU A O 1
ATOM 2099 N N . SER A 1 274 ? 17.993 -1.294 -18.012 1.00 87.69 274 SER A N 1
ATOM 2100 C CA . SER A 1 274 ? 18.407 0.086 -18.287 1.00 87.69 274 SER A CA 1
ATOM 2101 C C . SER A 1 274 ? 19.419 0.157 -19.431 1.00 87.69 274 SER A C 1
ATOM 2103 O O . SER A 1 274 ? 19.264 0.961 -20.350 1.00 87.69 274 SER A O 1
ATOM 2105 N N . ALA A 1 275 ? 20.418 -0.731 -19.448 1.00 88.69 275 ALA A N 1
ATOM 2106 C CA . ALA A 1 275 ? 21.408 -0.781 -20.520 1.00 88.69 275 ALA A CA 1
ATOM 2107 C C . ALA A 1 275 ? 20.794 -1.161 -21.881 1.00 88.69 275 ALA A C 1
ATOM 2109 O O . ALA A 1 275 ? 21.238 -0.664 -22.920 1.00 88.69 275 ALA A O 1
ATOM 2110 N N . MET A 1 276 ? 19.786 -2.035 -21.898 1.00 86.38 276 MET A N 1
ATOM 2111 C CA . MET A 1 276 ? 19.055 -2.397 -23.113 1.00 86.38 276 MET A CA 1
ATOM 2112 C C . MET A 1 276 ? 18.179 -1.235 -23.601 1.00 86.38 276 MET A C 1
ATOM 2114 O O . MET A 1 276 ? 18.323 -0.819 -24.752 1.00 86.38 276 MET A O 1
ATOM 2118 N N . LEU A 1 277 ? 17.363 -0.648 -22.720 1.00 84.19 277 LEU A N 1
ATOM 2119 C CA . LEU A 1 277 ? 16.520 0.513 -23.029 1.00 84.19 277 LEU A CA 1
ATOM 2120 C C . LEU A 1 277 ? 17.356 1.696 -23.518 1.00 84.19 277 LEU A C 1
ATOM 2122 O O . LEU A 1 277 ? 17.010 2.343 -24.501 1.00 84.19 277 LEU A O 1
ATOM 2126 N N . TRP A 1 278 ? 18.521 1.927 -22.915 1.00 88.00 278 TRP A N 1
ATOM 2127 C CA . TRP A 1 278 ? 19.470 2.932 -23.378 1.00 88.00 278 TRP A CA 1
ATOM 2128 C C . TRP A 1 278 ? 19.909 2.709 -24.831 1.00 88.00 278 TRP A C 1
ATOM 2130 O O . TRP A 1 278 ? 19.894 3.636 -25.645 1.00 88.00 278 TRP A O 1
ATOM 2140 N N . LYS A 1 279 ? 20.263 1.468 -25.189 1.00 87.38 279 LYS A N 1
ATOM 2141 C CA . LYS A 1 279 ? 20.631 1.114 -26.569 1.00 87.38 279 LYS A CA 1
ATOM 2142 C C . LYS A 1 279 ? 19.465 1.328 -27.530 1.00 87.38 279 LYS A C 1
ATOM 2144 O O . LYS A 1 279 ? 19.705 1.776 -28.649 1.00 87.38 279 LYS A O 1
ATOM 2149 N N . VAL A 1 280 ? 18.236 1.009 -27.119 1.00 83.75 280 VAL A N 1
ATOM 2150 C CA . VAL A 1 280 ? 17.029 1.246 -27.925 1.00 83.75 280 VAL A CA 1
ATOM 2151 C C . VAL A 1 280 ? 16.827 2.744 -28.138 1.00 83.75 280 VAL A C 1
ATOM 2153 O O . VAL A 1 280 ? 16.780 3.168 -29.289 1.00 83.75 280 VAL A O 1
ATOM 2156 N N . ALA A 1 281 ? 16.836 3.548 -27.070 1.00 83.62 281 ALA A N 1
ATOM 2157 C CA . ALA A 1 281 ? 16.657 4.998 -27.136 1.00 83.62 281 ALA A CA 1
ATOM 2158 C C . ALA A 1 281 ? 17.688 5.667 -28.059 1.00 83.62 281 ALA A C 1
ATOM 2160 O O . ALA A 1 281 ? 17.328 6.449 -28.940 1.00 83.62 281 ALA A O 1
ATOM 2161 N N . MET A 1 282 ? 18.969 5.314 -27.913 1.00 86.06 282 MET A N 1
ATOM 2162 C CA . MET A 1 282 ? 20.047 5.871 -28.736 1.00 86.06 282 MET A CA 1
ATOM 2163 C C . MET A 1 282 ? 20.012 5.399 -30.189 1.00 86.06 282 MET A C 1
ATOM 2165 O O . MET A 1 282 ? 20.481 6.115 -31.072 1.00 86.06 282 MET A O 1
ATOM 2169 N N . LYS A 1 283 ? 19.466 4.210 -30.458 1.00 84.62 283 LYS A N 1
ATOM 2170 C CA . LYS A 1 283 ? 19.246 3.743 -31.828 1.00 84.62 283 LYS A CA 1
ATOM 2171 C C . LYS A 1 283 ? 18.009 4.368 -32.453 1.00 84.62 283 LYS A C 1
ATOM 2173 O O . LYS A 1 283 ? 18.021 4.548 -33.658 1.00 84.62 283 LYS A O 1
ATOM 2178 N N . SER A 1 284 ? 16.960 4.672 -31.693 1.00 81.81 284 SER A N 1
ATOM 2179 C CA . SER A 1 284 ? 15.714 5.233 -32.231 1.00 81.81 284 SER A CA 1
ATOM 2180 C C . SER A 1 284 ? 15.758 6.752 -32.410 1.00 81.81 284 SER A C 1
ATOM 2182 O O . SER A 1 284 ? 15.020 7.289 -33.230 1.00 81.81 284 SER A O 1
ATOM 2184 N N . VAL A 1 285 ? 16.596 7.462 -31.648 1.00 81.62 285 VAL A N 1
ATOM 2185 C CA . VAL A 1 285 ? 16.624 8.931 -31.656 1.00 81.62 285 VAL A CA 1
ATOM 2186 C C . VAL A 1 285 ? 17.022 9.490 -33.032 1.00 81.62 285 VAL A C 1
ATOM 2188 O O . VAL A 1 285 ? 18.100 9.204 -33.554 1.00 81.62 285 VAL A O 1
ATOM 2191 N N . GLY A 1 286 ? 16.138 10.300 -33.624 1.00 72.19 286 GLY A N 1
ATOM 2192 C CA . GLY A 1 286 ? 16.362 10.958 -34.918 1.00 72.19 286 GLY A CA 1
ATOM 2193 C C . GLY A 1 286 ? 16.320 10.034 -36.140 1.00 72.19 286 GLY A C 1
ATOM 2194 O O . GLY A 1 286 ? 16.707 10.457 -37.227 1.00 72.19 286 GLY A O 1
ATOM 2195 N N . ARG A 1 287 ? 15.877 8.779 -35.993 1.00 78.06 287 ARG A N 1
ATOM 2196 C CA . ARG A 1 287 ? 15.705 7.857 -37.123 1.00 78.06 287 ARG A CA 1
ATOM 2197 C C . ARG A 1 287 ? 14.332 8.018 -37.762 1.00 78.06 287 ARG A C 1
ATOM 2199 O O . ARG A 1 287 ? 13.321 7.848 -37.093 1.00 78.06 287 ARG A O 1
ATOM 2206 N N . ALA A 1 288 ? 14.306 8.274 -39.069 1.00 70.31 288 ALA A N 1
ATOM 2207 C CA . ALA A 1 288 ? 13.065 8.405 -39.836 1.00 70.31 288 ALA A CA 1
ATOM 2208 C C . ALA A 1 288 ? 12.304 7.074 -39.997 1.00 70.31 288 ALA A C 1
ATOM 2210 O O . ALA A 1 288 ? 11.097 7.078 -40.210 1.00 70.31 288 ALA A O 1
ATOM 2211 N N . ASP A 1 289 ? 12.997 5.936 -39.887 1.00 73.19 289 ASP A N 1
ATOM 2212 C CA . ASP A 1 289 ? 12.434 4.591 -40.046 1.00 73.19 289 ASP A CA 1
ATOM 2213 C C . ASP A 1 289 ? 11.874 3.986 -38.745 1.00 73.19 289 ASP A C 1
ATOM 2215 O O . ASP A 1 289 ? 11.365 2.867 -38.756 1.00 73.19 289 ASP A O 1
ATOM 2219 N N . VAL A 1 290 ? 11.947 4.709 -37.622 1.00 71.50 290 VAL A N 1
ATOM 2220 C CA . VAL A 1 290 ? 11.456 4.256 -36.313 1.00 71.50 290 VAL A CA 1
ATOM 2221 C C . VAL A 1 290 ? 10.385 5.218 -35.807 1.00 71.50 290 VAL A C 1
ATOM 2223 O O . VAL A 1 290 ? 10.567 6.432 -35.836 1.00 71.50 290 VAL A O 1
ATOM 2226 N N . SER A 1 291 ? 9.267 4.685 -35.305 1.00 73.81 291 SER A N 1
ATOM 2227 C CA . SER A 1 291 ? 8.206 5.518 -34.728 1.00 73.81 291 SER A CA 1
ATOM 2228 C C . SER A 1 291 ? 8.725 6.339 -33.543 1.00 73.81 291 SER A C 1
ATOM 2230 O O . SER A 1 291 ? 9.326 5.794 -32.613 1.00 73.81 291 SER A O 1
ATOM 2232 N N . ALA A 1 292 ? 8.409 7.636 -33.523 1.00 70.56 292 ALA A N 1
ATOM 2233 C CA . ALA A 1 292 ? 8.738 8.533 -32.416 1.00 70.56 292 ALA A CA 1
ATOM 2234 C C . ALA A 1 292 ? 8.146 8.064 -31.070 1.00 70.56 292 ALA A C 1
ATOM 2236 O O . ALA A 1 292 ? 8.733 8.320 -30.019 1.00 70.56 292 ALA A O 1
ATOM 2237 N N . SER A 1 293 ? 7.040 7.308 -31.090 1.00 72.62 293 SER A N 1
ATOM 2238 C CA . SER A 1 293 ? 6.441 6.717 -29.885 1.00 72.62 293 SER A CA 1
ATOM 2239 C C . SER A 1 293 ? 7.342 5.681 -29.206 1.00 72.62 293 SER A C 1
ATOM 2241 O O . SER A 1 293 ? 7.349 5.595 -27.983 1.00 72.62 293 SER A O 1
ATOM 2243 N N . VAL A 1 294 ? 8.151 4.932 -29.967 1.00 75.44 294 VAL A N 1
ATOM 2244 C CA . VAL A 1 294 ? 9.101 3.952 -29.408 1.00 75.44 294 VAL A CA 1
ATOM 2245 C C . VAL A 1 294 ? 10.184 4.673 -28.614 1.00 75.44 294 VAL A C 1
ATOM 2247 O O . VAL A 1 294 ? 10.515 4.270 -27.498 1.00 75.44 294 VAL A O 1
ATOM 2250 N N . PHE A 1 295 ? 10.699 5.775 -29.161 1.00 78.38 295 PHE A N 1
ATOM 2251 C CA . PHE A 1 295 ? 11.649 6.631 -28.461 1.00 78.38 295 PHE A CA 1
ATOM 2252 C C . PHE A 1 295 ? 11.028 7.226 -27.190 1.00 78.38 295 PHE A C 1
ATOM 2254 O O . PHE A 1 295 ? 11.597 7.071 -26.111 1.00 78.38 295 PHE A O 1
ATOM 2261 N N . GLY A 1 296 ? 9.840 7.833 -27.299 1.00 76.50 296 GLY A N 1
ATOM 2262 C CA . GLY A 1 296 ? 9.122 8.423 -26.165 1.00 76.50 296 GLY A CA 1
ATOM 2263 C C . GLY A 1 296 ? 8.863 7.425 -25.032 1.00 76.50 296 GLY A C 1
ATOM 2264 O O . GLY A 1 296 ? 9.211 7.698 -23.884 1.00 76.50 296 GLY A O 1
ATOM 2265 N N . ALA A 1 297 ? 8.345 6.238 -25.356 1.00 76.12 297 ALA A N 1
ATOM 2266 C CA . ALA A 1 297 ? 8.084 5.178 -24.382 1.00 76.12 297 ALA A CA 1
ATOM 2267 C C . ALA A 1 297 ? 9.370 4.670 -23.708 1.00 76.12 297 ALA A C 1
ATOM 2269 O O . ALA A 1 297 ? 9.402 4.462 -22.498 1.00 76.12 297 ALA A O 1
ATOM 2270 N N . THR A 1 298 ? 10.460 4.521 -24.466 1.00 78.00 298 THR A N 1
ATOM 2271 C CA . THR A 1 298 ? 11.748 4.070 -23.914 1.00 78.00 298 THR A CA 1
ATOM 2272 C C . THR A 1 298 ? 12.333 5.101 -22.943 1.00 78.00 298 THR A C 1
ATOM 2274 O O . THR A 1 298 ? 12.847 4.745 -21.882 1.00 78.00 298 THR A O 1
ATOM 2277 N N . VAL A 1 299 ? 12.241 6.393 -23.274 1.00 81.75 299 VAL A N 1
ATOM 2278 C CA . VAL A 1 299 ? 12.697 7.477 -22.389 1.00 81.75 299 VAL A CA 1
ATOM 2279 C C . VAL A 1 299 ? 11.834 7.559 -21.128 1.00 81.75 299 VAL A C 1
ATOM 2281 O O . VAL A 1 299 ? 12.377 7.750 -20.040 1.00 81.75 299 VAL A O 1
ATOM 2284 N N . HIS A 1 300 ? 10.520 7.349 -21.248 1.00 80.69 300 HIS A N 1
ATOM 2285 C CA . HIS A 1 300 ? 9.610 7.273 -20.104 1.00 80.69 300 HIS A CA 1
ATOM 2286 C C . HIS A 1 300 ? 10.027 6.176 -19.115 1.00 80.69 300 HIS A C 1
ATOM 2288 O O . HIS A 1 300 ? 10.184 6.444 -17.925 1.00 80.69 300 HIS A O 1
ATOM 2294 N N . GLN A 1 301 ? 10.310 4.971 -19.615 1.00 77.88 301 GLN A N 1
ATOM 2295 C CA . GLN A 1 301 ? 10.751 3.843 -18.789 1.00 77.88 301 GLN A CA 1
ATOM 2296 C C . GLN A 1 301 ? 12.085 4.117 -18.085 1.00 77.88 301 GLN A C 1
ATOM 2298 O O . GLN A 1 301 ? 12.242 3.802 -16.907 1.00 77.88 301 GLN A O 1
ATOM 2303 N N . LEU A 1 302 ? 13.051 4.740 -18.772 1.00 83.62 302 LEU A N 1
ATOM 2304 C CA . LEU A 1 302 ? 14.312 5.162 -18.148 1.00 83.62 302 LEU A CA 1
ATOM 2305 C C . LEU A 1 302 ? 14.074 6.184 -17.021 1.00 83.62 302 LEU A C 1
ATOM 2307 O O . LEU A 1 302 ? 14.707 6.089 -15.969 1.00 83.62 302 LEU A O 1
ATOM 2311 N N . GLY A 1 303 ? 13.135 7.117 -17.217 1.00 81.06 303 GLY A N 1
ATOM 2312 C CA . GLY A 1 303 ? 12.702 8.073 -16.193 1.00 81.06 303 GLY A CA 1
ATOM 2313 C C . GLY A 1 303 ? 12.068 7.395 -14.981 1.00 81.06 303 GLY A C 1
ATOM 2314 O O . GLY A 1 303 ? 12.429 7.701 -13.844 1.00 81.06 303 GLY A O 1
ATOM 2315 N N . PHE A 1 304 ? 11.201 6.412 -15.217 1.00 78.62 304 PHE A N 1
ATOM 2316 C CA . PHE A 1 304 ? 10.595 5.615 -14.157 1.00 78.62 304 PHE A CA 1
ATOM 2317 C C . PHE A 1 304 ? 11.653 4.841 -13.348 1.00 78.62 304 PHE A C 1
ATOM 2319 O O . PHE A 1 304 ? 11.631 4.862 -12.118 1.00 78.62 304 PHE A O 1
ATOM 2326 N N . LEU A 1 305 ? 12.632 4.204 -14.008 1.00 82.00 305 LEU A N 1
ATOM 2327 C CA . LEU A 1 305 ? 13.732 3.512 -13.318 1.00 82.00 305 LEU A CA 1
ATOM 2328 C C . LEU A 1 305 ? 14.563 4.467 -12.451 1.00 82.00 305 LEU A C 1
ATOM 2330 O O . LEU A 1 305 ? 14.995 4.095 -11.357 1.00 82.00 305 LEU A O 1
ATOM 2334 N N . TYR A 1 306 ? 14.768 5.701 -12.915 1.00 83.69 306 TYR A N 1
ATOM 2335 C CA . TYR A 1 306 ? 15.457 6.732 -12.147 1.00 83.69 306 TYR A CA 1
ATOM 2336 C C . TYR A 1 306 ? 14.660 7.121 -10.895 1.00 83.69 306 TYR A C 1
ATOM 2338 O O . TYR A 1 306 ? 15.202 7.108 -9.785 1.00 83.69 306 TYR A O 1
ATOM 2346 N N . GLU A 1 307 ? 13.363 7.391 -11.043 1.00 78.12 307 GLU A N 1
ATOM 2347 C CA . GLU A 1 307 ? 12.473 7.704 -9.924 1.00 78.12 307 GLU A CA 1
ATOM 2348 C C . GLU A 1 307 ? 12.422 6.556 -8.906 1.00 78.12 307 GLU A C 1
ATOM 2350 O O . GLU A 1 307 ? 12.596 6.780 -7.708 1.00 78.12 307 GLU A O 1
ATOM 2355 N N . PHE A 1 308 ? 12.295 5.317 -9.379 1.00 76.06 308 PHE A N 1
ATOM 2356 C CA . PHE A 1 308 ? 12.332 4.130 -8.532 1.00 76.06 308 PHE A CA 1
ATOM 2357 C C . PHE A 1 308 ? 13.643 4.037 -7.742 1.00 76.06 308 PHE A C 1
ATOM 2359 O O . PHE A 1 308 ? 13.632 3.893 -6.520 1.00 76.06 308 PHE A O 1
ATOM 2366 N N . SER A 1 309 ? 14.785 4.174 -8.426 1.00 78.44 309 SER A N 1
ATOM 2367 C CA . SER A 1 309 ? 16.100 4.074 -7.788 1.00 78.44 309 SER A CA 1
ATOM 2368 C C . SER A 1 309 ? 16.333 5.162 -6.735 1.00 78.44 309 SER A C 1
ATOM 2370 O O . SER A 1 309 ? 16.899 4.871 -5.680 1.00 78.44 309 SER A O 1
ATOM 2372 N N . SER A 1 310 ? 15.861 6.389 -6.986 1.00 75.50 310 SER A N 1
ATOM 2373 C CA . SER A 1 310 ? 16.040 7.552 -6.104 1.00 75.50 310 SER A CA 1
ATOM 2374 C C . SER A 1 310 ? 15.107 7.561 -4.888 1.00 75.50 310 SER A C 1
ATOM 2376 O O . SER A 1 310 ? 15.464 8.129 -3.856 1.00 75.50 310 SER A O 1
ATOM 2378 N N . ARG A 1 311 ? 13.944 6.902 -4.966 1.00 73.56 311 ARG A N 1
ATOM 2379 C CA . ARG A 1 311 ? 12.990 6.789 -3.845 1.00 73.56 311 ARG A CA 1
ATOM 2380 C C . ARG A 1 311 ? 13.420 5.815 -2.752 1.00 73.56 311 ARG A C 1
ATOM 2382 O O . ARG A 1 311 ? 13.000 5.966 -1.603 1.00 73.56 311 ARG A O 1
ATOM 2389 N N . LEU A 1 312 ? 14.265 4.840 -3.081 1.00 66.88 312 LEU A N 1
ATOM 2390 C CA . LEU A 1 312 ? 14.868 3.940 -2.099 1.00 66.88 312 LEU A CA 1
ATOM 2391 C C . LEU A 1 312 ? 15.791 4.776 -1.192 1.00 66.88 312 LEU A C 1
ATOM 2393 O O . LEU A 1 312 ? 16.847 5.222 -1.624 1.00 66.88 312 LEU A O 1
ATOM 2397 N N . GLY A 1 313 ? 15.353 5.066 0.035 1.00 62.75 313 GLY A N 1
ATOM 2398 C CA . GLY A 1 313 ? 15.999 6.027 0.938 1.00 62.75 313 GLY A CA 1
ATOM 2399 C C . GLY A 1 313 ? 17.378 5.614 1.483 1.00 62.75 313 GLY A C 1
ATOM 2400 O O . GLY A 1 313 ? 18.160 4.888 0.866 1.00 62.75 313 GLY A O 1
ATOM 2401 N N . ILE A 1 314 ? 17.698 6.105 2.683 1.00 56.62 314 ILE A N 1
ATOM 2402 C CA . ILE A 1 314 ? 18.974 5.839 3.362 1.00 56.62 314 ILE A CA 1
ATOM 2403 C C . ILE A 1 314 ? 19.041 4.341 3.705 1.00 56.62 314 ILE A C 1
ATOM 2405 O O . ILE A 1 314 ? 18.256 3.863 4.514 1.00 56.62 314 ILE A O 1
ATOM 2409 N N . GLY A 1 315 ? 19.952 3.599 3.065 1.00 62.88 315 GLY A N 1
ATOM 2410 C CA . GLY A 1 315 ? 20.093 2.143 3.239 1.00 62.88 315 GLY A CA 1
ATOM 2411 C C . GLY A 1 315 ? 19.895 1.306 1.970 1.00 62.88 315 GLY A C 1
ATOM 2412 O O . GLY A 1 315 ? 20.017 0.085 2.034 1.00 62.88 315 GLY A O 1
ATOM 2413 N N . ARG A 1 316 ? 19.624 1.924 0.811 1.00 72.88 316 ARG A N 1
ATOM 2414 C CA . ARG A 1 316 ? 19.531 1.197 -0.467 1.00 72.88 316 ARG A CA 1
ATOM 2415 C C . ARG A 1 316 ? 20.848 0.486 -0.850 1.00 72.88 316 ARG A C 1
ATOM 2417 O O . ARG A 1 316 ? 21.924 1.053 -0.628 1.00 72.88 316 ARG A O 1
ATOM 2424 N N . PRO A 1 317 ? 20.790 -0.704 -1.482 1.00 77.50 317 PRO A N 1
ATOM 2425 C CA . PRO A 1 317 ? 21.980 -1.400 -1.970 1.00 77.50 317 PRO A CA 1
ATOM 2426 C C . PRO A 1 317 ? 22.817 -0.570 -2.951 1.00 77.50 317 PRO A C 1
ATOM 2428 O O . PRO A 1 317 ? 22.294 0.240 -3.721 1.00 77.50 317 PRO A O 1
ATOM 2431 N N . ALA A 1 318 ? 24.127 -0.835 -2.990 1.00 83.25 318 ALA A N 1
ATOM 2432 C CA . ALA A 1 318 ? 25.063 -0.147 -3.884 1.00 83.25 318 ALA A CA 1
ATOM 2433 C C . ALA A 1 318 ? 24.690 -0.274 -5.374 1.00 83.25 318 ALA A C 1
ATOM 2435 O O . ALA A 1 318 ? 24.960 0.640 -6.151 1.00 83.25 318 ALA A O 1
ATOM 2436 N N . THR A 1 319 ? 24.026 -1.366 -5.766 1.00 82.25 319 THR A N 1
ATOM 2437 C CA . THR A 1 319 ? 23.534 -1.582 -7.135 1.00 82.25 319 THR A CA 1
ATOM 2438 C C . THR A 1 319 ? 22.548 -0.497 -7.573 1.00 82.25 319 THR A C 1
ATOM 2440 O O . THR A 1 319 ? 22.637 -0.018 -8.700 1.00 82.25 319 THR A O 1
ATOM 2443 N N . PHE A 1 320 ? 21.675 -0.023 -6.680 1.00 82.75 320 PHE A N 1
ATOM 2444 C CA . PHE A 1 320 ? 20.747 1.074 -6.975 1.00 82.75 320 PHE A CA 1
ATOM 2445 C C . PHE A 1 320 ? 21.436 2.431 -7.070 1.00 82.75 320 PHE A C 1
ATOM 2447 O O . PHE A 1 320 ? 21.063 3.245 -7.909 1.00 82.75 320 PHE A O 1
ATOM 2454 N N . VAL A 1 321 ? 22.469 2.664 -6.255 1.00 85.25 321 VAL A N 1
ATOM 2455 C CA . VAL A 1 321 ? 23.289 3.881 -6.350 1.00 85.25 321 VAL A CA 1
ATOM 2456 C C . VAL A 1 321 ? 24.003 3.936 -7.703 1.00 85.25 321 VAL A C 1
ATOM 2458 O O . VAL A 1 321 ? 24.010 4.971 -8.364 1.00 85.25 321 VAL A O 1
ATOM 2461 N N . GLN A 1 322 ? 24.576 2.814 -8.141 1.00 88.94 322 GLN A N 1
ATOM 2462 C CA . GLN A 1 322 ? 25.236 2.709 -9.443 1.00 88.94 322 GLN A CA 1
ATOM 2463 C C . GLN A 1 322 ? 24.244 2.859 -10.603 1.00 88.94 322 GLN A C 1
ATOM 2465 O O . GLN A 1 322 ? 24.550 3.547 -11.578 1.00 88.94 322 GLN A O 1
ATOM 2470 N N . LEU A 1 323 ? 23.054 2.260 -10.487 1.00 87.00 323 LEU A N 1
ATOM 2471 C CA . LEU A 1 323 ? 21.976 2.404 -11.465 1.00 87.00 323 LEU A CA 1
ATOM 2472 C C . LEU A 1 323 ? 21.552 3.868 -11.617 1.00 87.00 323 LEU A C 1
ATOM 2474 O O . LEU A 1 323 ? 21.514 4.365 -12.741 1.00 87.00 323 LEU A O 1
ATOM 2478 N N . GLU A 1 324 ? 21.301 4.572 -10.510 1.00 86.81 324 GLU A N 1
ATOM 2479 C CA . GLU A 1 324 ? 20.944 5.995 -10.527 1.00 86.81 324 GLU A CA 1
ATOM 2480 C C . GLU A 1 324 ? 22.028 6.828 -11.225 1.00 86.81 324 GLU A C 1
ATOM 2482 O O . GLU A 1 324 ? 21.735 7.596 -12.141 1.00 86.81 324 GLU A O 1
ATOM 2487 N N . GLN A 1 325 ? 23.295 6.632 -10.848 1.00 88.44 325 GLN A N 1
ATOM 2488 C CA . GLN A 1 325 ? 24.422 7.344 -11.456 1.00 88.44 325 GLN A CA 1
ATOM 2489 C C . GLN A 1 325 ? 24.552 7.048 -12.955 1.00 88.44 325 GLN A C 1
ATOM 2491 O O . GLN A 1 325 ? 24.876 7.940 -13.741 1.00 88.44 325 GLN A O 1
ATOM 2496 N N . SER A 1 326 ? 24.313 5.801 -13.373 1.00 88.00 326 SER A N 1
ATOM 2497 C CA . SER A 1 326 ? 24.328 5.429 -14.789 1.00 88.00 326 SER A CA 1
ATOM 2498 C C . SER A 1 326 ? 23.175 6.079 -15.551 1.00 88.00 326 SER A C 1
ATOM 2500 O O . SER A 1 326 ? 23.388 6.570 -16.657 1.00 88.00 326 SER A O 1
ATOM 2502 N N . LEU A 1 327 ? 21.972 6.109 -14.973 1.00 87.31 327 LEU A N 1
ATOM 2503 C CA . LEU A 1 327 ? 20.799 6.748 -15.570 1.00 87.31 327 LEU A CA 1
ATOM 2504 C C . LEU A 1 327 ? 20.997 8.261 -15.707 1.00 87.31 327 LEU A C 1
ATOM 2506 O O . LEU A 1 327 ? 20.704 8.806 -16.767 1.00 87.31 327 LEU A O 1
ATOM 2510 N N . GLN A 1 328 ? 21.582 8.922 -14.703 1.00 85.75 328 GLN A N 1
ATOM 2511 C CA . GLN A 1 328 ? 21.946 10.342 -14.777 1.00 85.75 328 GLN A CA 1
ATOM 2512 C C . GLN A 1 328 ? 22.937 10.612 -15.914 1.00 85.75 328 GLN A C 1
ATOM 2514 O O . GLN A 1 328 ? 22.702 11.497 -16.733 1.00 85.75 328 GLN A O 1
ATOM 2519 N N . LYS A 1 329 ? 24.015 9.823 -16.022 1.00 86.94 329 LYS A N 1
ATOM 2520 C CA . LYS A 1 329 ? 24.997 9.956 -17.116 1.00 86.94 329 LYS A CA 1
ATOM 2521 C C . LYS A 1 329 ? 24.360 9.751 -18.493 1.00 86.94 329 LYS A C 1
ATOM 2523 O O . LYS A 1 329 ? 24.620 10.526 -19.411 1.00 86.94 329 LYS A O 1
ATOM 2528 N N . ASN A 1 330 ? 23.508 8.738 -18.623 1.00 86.50 330 ASN A N 1
ATOM 2529 C CA . ASN A 1 330 ? 22.777 8.454 -19.856 1.00 86.50 330 ASN A CA 1
ATOM 2530 C C . ASN A 1 330 ? 21.811 9.596 -20.213 1.00 86.50 330 ASN A C 1
ATOM 2532 O O . ASN A 1 330 ? 21.728 9.986 -21.375 1.00 86.50 330 ASN A O 1
ATOM 2536 N N . ALA A 1 331 ? 21.139 10.198 -19.228 1.00 81.44 331 ALA A N 1
ATOM 2537 C CA . ALA A 1 331 ? 20.287 11.366 -19.444 1.00 81.44 331 ALA A CA 1
ATOM 2538 C C . ALA A 1 331 ? 21.067 12.536 -20.069 1.00 81.44 331 ALA A C 1
ATOM 2540 O O . ALA A 1 331 ? 20.592 13.139 -21.033 1.00 81.44 331 ALA A O 1
ATOM 2541 N N . VAL A 1 332 ? 22.282 12.814 -19.573 1.00 81.50 332 VAL A N 1
ATOM 2542 C CA . VAL A 1 332 ? 23.160 13.865 -20.126 1.00 81.50 332 VAL A CA 1
ATOM 2543 C C . VAL A 1 332 ? 23.486 13.584 -21.588 1.00 81.50 332 VAL A C 1
ATOM 2545 O O . VAL A 1 332 ? 23.261 14.435 -22.447 1.00 81.50 332 VAL A O 1
ATOM 2548 N N . ALA A 1 333 ? 23.955 12.370 -21.882 1.00 85.56 333 ALA A N 1
ATOM 2549 C CA . ALA A 1 333 ? 24.326 11.972 -23.236 1.00 85.56 333 ALA A CA 1
ATOM 2550 C C . ALA A 1 333 ? 23.133 12.035 -24.207 1.00 85.56 333 ALA A C 1
ATOM 2552 O O . ALA A 1 333 ? 23.288 12.402 -25.374 1.00 85.56 333 ALA A O 1
ATOM 2553 N N . LEU A 1 334 ? 21.925 11.714 -23.732 1.00 84.25 334 LEU A N 1
ATOM 2554 C CA . LEU A 1 334 ? 20.711 11.803 -24.538 1.00 84.25 334 LEU A CA 1
ATOM 2555 C C . LEU A 1 334 ? 20.343 13.249 -24.854 1.00 84.25 334 LEU A C 1
ATOM 2557 O O . LEU A 1 334 ? 20.005 13.561 -25.995 1.00 84.25 334 LEU A O 1
ATOM 2561 N N . ALA A 1 335 ? 20.422 14.130 -23.856 1.00 77.56 335 ALA A N 1
ATOM 2562 C CA . ALA A 1 335 ? 20.167 15.552 -24.034 1.00 77.56 335 ALA A CA 1
ATOM 2563 C C . ALA A 1 335 ? 21.155 16.166 -25.037 1.00 77.56 335 ALA A C 1
ATOM 2565 O O . ALA A 1 335 ? 20.739 16.879 -25.950 1.00 77.56 335 ALA A O 1
ATOM 2566 N N . GLU A 1 336 ? 22.444 15.834 -24.934 1.00 82.50 336 GLU A N 1
ATOM 2567 C CA . GLU A 1 336 ? 23.469 16.255 -25.898 1.00 82.50 336 GLU A CA 1
ATOM 2568 C C . GLU A 1 336 ? 23.166 15.754 -27.315 1.00 82.50 336 GLU A C 1
ATOM 2570 O O . GLU A 1 336 ? 23.268 16.514 -28.281 1.00 82.50 336 GLU A O 1
ATOM 2575 N N . ARG A 1 337 ? 22.723 14.498 -27.455 1.00 83.00 337 ARG A N 1
ATOM 2576 C CA . ARG A 1 337 ? 22.330 13.928 -28.749 1.00 83.00 337 ARG A CA 1
ATOM 2577 C C . ARG A 1 337 ? 21.117 14.636 -29.351 1.00 83.00 337 ARG A C 1
ATOM 2579 O O . ARG A 1 337 ? 21.126 14.919 -30.547 1.00 83.00 337 ARG A O 1
ATOM 2586 N N . LEU A 1 338 ? 20.100 14.938 -28.547 1.00 78.00 338 LEU A N 1
ATOM 2587 C CA . LEU A 1 338 ? 18.919 15.689 -28.982 1.00 78.00 338 LEU A CA 1
ATOM 2588 C C . LEU A 1 338 ? 19.287 17.118 -29.404 1.00 78.00 338 LEU A C 1
ATOM 2590 O O . LEU A 1 338 ? 18.805 17.587 -30.430 1.00 78.00 338 LEU A O 1
ATOM 2594 N N . ILE A 1 339 ? 20.189 17.784 -28.674 1.00 76.19 339 ILE A N 1
ATOM 2595 C CA . ILE A 1 339 ? 20.716 19.108 -29.044 1.00 76.19 339 ILE A CA 1
ATOM 2596 C C . ILE A 1 339 ? 21.479 19.048 -30.374 1.00 76.19 339 ILE A C 1
ATOM 2598 O O . ILE A 1 339 ? 21.324 19.940 -31.203 1.00 76.19 339 ILE A O 1
ATOM 2602 N N . ALA A 1 340 ? 22.285 18.009 -30.600 1.00 79.00 340 ALA A N 1
ATOM 2603 C CA . ALA A 1 340 ? 23.008 17.836 -31.859 1.00 79.00 340 ALA A CA 1
ATOM 2604 C C . ALA A 1 340 ? 22.057 17.606 -33.046 1.00 79.00 340 ALA A C 1
ATOM 2606 O O . ALA A 1 340 ? 22.276 18.156 -34.120 1.00 79.00 340 ALA A O 1
ATOM 2607 N N . LEU A 1 341 ? 20.982 16.839 -32.841 1.00 74.56 341 LEU A N 1
ATOM 2608 C CA . LEU A 1 341 ? 19.940 16.620 -33.848 1.00 74.56 341 LEU A CA 1
ATOM 2609 C C . LEU A 1 341 ? 19.076 17.864 -34.081 1.00 74.56 341 LEU A C 1
ATOM 2611 O O . LEU A 1 341 ? 18.554 18.035 -35.171 1.00 74.56 341 LEU A O 1
ATOM 2615 N N . ALA A 1 342 ? 18.962 18.765 -33.101 1.00 65.56 342 ALA A N 1
ATOM 2616 C CA . ALA A 1 342 ? 18.221 20.018 -33.250 1.00 65.56 342 ALA A CA 1
ATOM 2617 C C . ALA A 1 342 ? 18.819 20.975 -34.289 1.00 65.56 342 ALA A C 1
ATOM 2619 O O . ALA A 1 342 ? 18.125 21.858 -34.790 1.00 65.56 342 ALA A O 1
ATOM 2620 N N . ALA A 1 343 ? 20.100 20.798 -34.617 1.00 64.00 343 ALA A N 1
ATOM 2621 C CA . ALA A 1 343 ? 20.749 21.517 -35.705 1.00 64.00 343 ALA A CA 1
ATOM 2622 C C . ALA A 1 343 ? 20.269 21.054 -37.101 1.00 64.00 343 ALA A C 1
ATOM 2624 O O . ALA A 1 343 ? 20.521 21.757 -38.077 1.00 64.00 343 ALA A O 1
ATOM 2625 N N . ASP A 1 344 ? 19.558 19.921 -37.186 1.00 63.38 344 ASP A N 1
ATOM 2626 C CA . ASP A 1 344 ? 19.039 19.286 -38.403 1.00 63.38 344 ASP A CA 1
ATOM 2627 C C . ASP A 1 344 ? 17.490 19.219 -38.313 1.00 63.38 344 ASP A C 1
ATOM 2629 O O . ASP A 1 344 ? 16.906 18.371 -37.635 1.00 63.38 344 ASP A O 1
ATOM 2633 N N . ARG A 1 345 ? 16.806 20.222 -38.888 1.00 58.47 345 ARG A N 1
ATOM 2634 C CA . ARG A 1 345 ? 15.459 20.696 -38.472 1.00 58.47 345 ARG A CA 1
ATOM 2635 C C . ARG A 1 345 ? 14.317 19.664 -38.481 1.00 58.47 345 ARG A C 1
ATOM 2637 O O . ARG A 1 345 ? 13.413 19.779 -37.654 1.00 58.47 345 ARG A O 1
ATOM 2644 N N . ASP A 1 346 ? 14.344 18.656 -39.349 1.00 59.56 346 ASP A N 1
ATOM 2645 C CA . ASP A 1 346 ? 13.182 17.775 -39.570 1.00 59.56 346 ASP A CA 1
ATOM 2646 C C . ASP A 1 346 ? 13.070 16.612 -38.561 1.00 59.56 346 ASP A C 1
ATOM 2648 O O . ASP A 1 346 ? 11.974 16.124 -38.281 1.00 59.56 346 ASP A O 1
ATOM 2652 N N . GLY A 1 347 ? 14.181 16.180 -37.951 1.00 57.06 347 GLY A N 1
ATOM 2653 C CA . GLY A 1 347 ? 14.196 15.060 -36.993 1.00 57.06 347 GLY A CA 1
ATOM 2654 C C . GLY A 1 347 ? 13.814 15.441 -35.557 1.00 57.06 347 GLY A C 1
ATOM 2655 O O . GLY A 1 347 ? 13.468 14.581 -34.745 1.00 57.06 347 GLY A O 1
ATOM 2656 N N . LEU A 1 348 ? 13.879 16.732 -35.228 1.00 61.22 348 LEU A N 1
ATOM 2657 C CA . LEU A 1 348 ? 13.722 17.239 -33.866 1.00 61.22 348 LEU A CA 1
ATOM 2658 C C . LEU A 1 348 ? 12.251 17.399 -33.451 1.00 61.22 348 LEU A C 1
ATOM 2660 O O . LEU A 1 348 ? 11.895 17.083 -32.314 1.00 61.22 348 LEU A O 1
ATOM 2664 N N . SER A 1 349 ? 11.398 17.874 -34.364 1.00 62.75 349 SER A N 1
ATOM 2665 C CA . SER A 1 349 ? 9.987 18.179 -34.079 1.00 62.75 349 SER A CA 1
ATOM 2666 C C . SER A 1 349 ? 9.203 16.932 -33.642 1.00 62.75 349 SER A C 1
ATOM 2668 O O . SER A 1 349 ? 8.478 16.956 -32.646 1.00 62.75 349 SER A O 1
ATOM 2670 N N . SER A 1 350 ? 9.428 15.796 -34.309 1.00 62.66 350 SER A N 1
ATOM 2671 C CA . SER A 1 350 ? 8.778 14.518 -33.989 1.00 62.66 350 SER A CA 1
ATOM 2672 C C . SER A 1 350 ? 9.275 13.909 -32.670 1.00 62.66 350 SER A C 1
ATOM 2674 O O . SER A 1 350 ? 8.467 13.449 -31.861 1.00 62.66 350 SER A O 1
ATOM 2676 N N . ALA A 1 351 ? 10.585 13.957 -32.408 1.00 61.50 351 ALA A N 1
ATOM 2677 C CA . ALA A 1 351 ? 11.182 13.432 -31.180 1.00 61.50 351 ALA A CA 1
ATOM 2678 C C . ALA A 1 351 ? 10.800 14.259 -29.939 1.00 61.50 351 ALA A C 1
ATOM 2680 O O . ALA A 1 351 ? 10.468 13.691 -28.897 1.00 61.50 351 ALA A O 1
ATOM 2681 N N . LEU A 1 352 ? 10.795 15.594 -30.043 1.00 65.56 352 LEU A N 1
ATOM 2682 C CA . LEU A 1 352 ? 10.393 16.473 -28.941 1.00 65.56 352 LEU A CA 1
ATOM 2683 C C . LEU A 1 352 ? 8.896 16.390 -28.650 1.00 65.56 352 LEU A C 1
ATOM 2685 O O . LEU A 1 352 ? 8.514 16.418 -27.480 1.00 65.56 352 LEU A O 1
ATOM 2689 N N . LYS A 1 353 ? 8.049 16.244 -29.676 1.00 67.56 353 LYS A N 1
ATOM 2690 C CA . LYS A 1 353 ? 6.609 16.039 -29.484 1.00 67.56 353 LYS A CA 1
ATOM 2691 C C . LYS A 1 353 ? 6.326 14.749 -28.706 1.00 67.56 353 LYS A C 1
ATOM 2693 O O . LYS A 1 353 ? 5.598 14.802 -27.720 1.00 67.56 353 LYS A O 1
ATOM 2698 N N . ALA A 1 354 ? 6.986 13.642 -29.055 1.00 62.59 354 ALA A N 1
ATOM 2699 C CA . ALA A 1 354 ? 6.836 12.365 -28.349 1.00 62.59 354 ALA A CA 1
ATOM 2700 C C . ALA A 1 354 ? 7.333 12.411 -26.889 1.00 62.59 354 ALA A C 1
ATOM 2702 O O . ALA A 1 354 ? 6.705 11.846 -25.997 1.00 62.59 354 ALA A O 1
ATOM 2703 N N . VAL A 1 355 ? 8.435 13.119 -26.606 1.00 62.94 355 VAL A N 1
ATOM 2704 C CA . VAL A 1 355 ? 8.909 13.321 -25.221 1.00 62.94 355 VAL A CA 1
ATOM 2705 C C . VAL A 1 355 ? 7.955 14.227 -24.433 1.00 62.94 355 VAL A C 1
ATOM 2707 O O . VAL A 1 355 ? 7.717 13.995 -23.247 1.00 62.94 355 VAL A O 1
ATOM 2710 N N . ARG A 1 356 ? 7.372 15.245 -25.080 1.00 64.50 356 ARG A N 1
ATOM 2711 C CA . ARG A 1 356 ? 6.431 16.187 -24.455 1.00 64.50 356 ARG A CA 1
ATOM 2712 C C . ARG A 1 356 ? 5.086 15.536 -24.125 1.00 64.50 356 ARG A C 1
ATOM 2714 O O . ARG A 1 356 ? 4.532 15.823 -23.068 1.00 64.50 356 ARG A O 1
ATOM 2721 N N . GLU A 1 357 ? 4.608 14.620 -24.965 1.00 60.47 357 GLU A N 1
ATOM 2722 C CA . GLU A 1 357 ? 3.416 13.792 -24.708 1.00 60.47 357 GLU A CA 1
ATOM 2723 C C . GLU A 1 357 ? 3.582 12.884 -23.471 1.00 60.47 357 GLU A C 1
ATOM 2725 O O . GLU A 1 357 ? 2.597 12.525 -22.828 1.00 60.47 357 GLU A O 1
ATOM 2730 N N . HIS A 1 358 ? 4.822 12.601 -23.057 1.00 55.56 358 HIS A N 1
ATOM 2731 C CA . HIS A 1 358 ? 5.150 11.832 -21.849 1.00 55.56 358 HIS A CA 1
ATOM 2732 C C . HIS A 1 358 ? 5.807 12.676 -20.734 1.00 55.56 358 HIS A C 1
ATOM 2734 O O . HIS A 1 358 ? 6.376 12.139 -19.776 1.00 55.56 358 HIS A O 1
ATOM 2740 N N . ALA A 1 359 ? 5.731 14.011 -20.815 1.00 49.00 359 ALA A N 1
ATOM 2741 C CA . ALA A 1 359 ? 6.483 14.926 -19.952 1.00 49.00 359 ALA A CA 1
ATOM 2742 C C . ALA A 1 359 ? 6.192 14.763 -18.450 1.00 49.00 359 ALA A C 1
ATOM 2744 O O . ALA A 1 359 ? 7.108 14.904 -17.650 1.00 49.00 359 ALA A O 1
ATOM 2745 N N . HIS A 1 360 ? 4.973 14.403 -18.043 1.00 46.50 360 HIS A N 1
ATOM 2746 C CA . HIS A 1 360 ? 4.569 14.379 -16.627 1.00 46.50 360 HIS A CA 1
ATOM 2747 C C . HIS A 1 360 ? 5.421 13.468 -15.715 1.00 46.50 360 HIS A C 1
ATOM 2749 O O . HIS A 1 360 ? 5.473 13.712 -14.514 1.00 46.50 360 HIS A O 1
ATOM 2755 N N . VAL A 1 361 ? 6.133 12.483 -16.278 1.00 47.06 361 VAL A N 1
ATOM 2756 C CA . VAL A 1 361 ? 7.057 11.576 -15.558 1.00 47.06 361 VAL A CA 1
ATOM 2757 C C . VAL A 1 361 ? 8.519 11.770 -15.989 1.00 47.06 361 VAL A C 1
ATOM 2759 O O . VAL A 1 361 ? 9.442 11.477 -15.240 1.00 47.06 361 VAL A O 1
ATOM 2762 N N . THR A 1 362 ? 8.762 12.347 -17.170 1.00 47.88 362 THR A N 1
ATOM 2763 C CA . THR A 1 362 ? 10.120 12.609 -17.695 1.00 47.88 362 THR A CA 1
ATOM 2764 C C . THR A 1 362 ? 10.758 13.873 -17.093 1.00 47.88 362 THR A C 1
ATOM 2766 O O . THR A 1 362 ? 11.960 14.117 -17.207 1.00 47.88 362 THR A O 1
ATOM 2769 N N . VAL A 1 363 ? 9.941 14.684 -16.423 1.00 46.78 363 VAL A N 1
ATOM 2770 C CA . VAL A 1 363 ? 10.278 15.981 -15.839 1.00 46.78 363 VAL A CA 1
ATOM 2771 C C . VAL A 1 363 ? 11.326 15.911 -14.717 1.00 46.78 363 VAL A C 1
ATOM 2773 O O . VAL A 1 363 ? 12.178 16.777 -14.733 1.00 46.78 363 VAL A O 1
ATOM 2776 N N . PRO A 1 364 ? 11.435 14.925 -13.808 1.00 50.06 364 PRO A N 1
ATOM 2777 C CA . PRO A 1 364 ? 12.548 14.895 -12.846 1.00 50.06 364 PRO A CA 1
ATOM 2778 C C . PRO A 1 364 ? 13.906 14.599 -13.506 1.00 50.06 364 PRO A C 1
ATOM 2780 O O . PRO A 1 364 ? 14.917 15.190 -13.130 1.00 50.06 364 PRO A O 1
ATOM 2783 N N . MET A 1 365 ? 13.924 13.727 -14.522 1.00 47.22 365 MET A N 1
ATOM 2784 C CA . MET A 1 365 ? 15.143 13.321 -15.236 1.00 47.22 365 MET A CA 1
ATOM 2785 C C . MET A 1 365 ? 15.612 14.391 -16.242 1.00 47.22 365 MET A C 1
ATOM 2787 O O . MET A 1 365 ? 16.812 14.555 -16.446 1.00 47.22 365 MET A O 1
ATOM 2791 N N . LEU A 1 366 ? 14.683 15.159 -16.831 1.00 46.81 366 LEU A N 1
ATOM 2792 C CA . LEU A 1 366 ? 14.975 16.227 -17.800 1.00 46.81 366 LEU A CA 1
ATOM 2793 C C . LEU A 1 366 ? 14.917 17.663 -17.222 1.00 46.81 366 LEU A C 1
ATOM 2795 O O . LEU A 1 366 ? 15.581 18.547 -17.768 1.00 46.81 366 LEU A O 1
ATOM 2799 N N . ASN A 1 367 ? 14.204 17.932 -16.114 1.00 47.91 367 ASN A N 1
ATOM 2800 C CA . ASN A 1 367 ? 14.217 19.257 -15.452 1.00 47.91 367 ASN A CA 1
ATOM 2801 C C . ASN A 1 367 ? 15.540 19.542 -14.760 1.00 47.91 367 ASN A C 1
ATOM 2803 O O . ASN A 1 367 ? 15.910 20.708 -14.646 1.00 47.91 367 ASN A O 1
ATOM 2807 N N . LEU A 1 368 ? 16.260 18.515 -14.300 1.00 44.12 368 LEU A N 1
ATOM 2808 C CA . LEU A 1 368 ? 17.578 18.733 -13.714 1.00 44.12 368 LEU A CA 1
ATOM 2809 C C . LEU A 1 368 ? 18.606 19.194 -14.761 1.00 44.12 368 LEU A C 1
ATOM 2811 O O . LEU A 1 368 ? 19.620 19.774 -14.380 1.00 44.12 368 LEU A O 1
ATOM 2815 N N . MET A 1 369 ? 18.362 19.000 -16.067 1.00 44.97 369 MET A N 1
ATOM 2816 C CA . MET A 1 369 ? 19.391 19.217 -17.091 1.00 44.97 369 MET A CA 1
ATOM 2817 C C . MET A 1 369 ? 18.876 19.749 -18.439 1.00 44.97 369 MET A C 1
ATOM 2819 O O . MET A 1 369 ? 18.955 19.078 -19.454 1.00 44.97 369 MET A O 1
ATOM 2823 N N . HIS A 1 370 ? 18.523 21.035 -18.506 1.00 51.12 370 HIS A N 1
ATOM 2824 C CA . HIS A 1 370 ? 18.561 21.816 -19.763 1.00 51.12 370 HIS A CA 1
ATOM 2825 C C . HIS A 1 370 ? 17.372 21.764 -20.741 1.00 51.12 370 HIS A C 1
ATOM 2827 O O . HIS A 1 370 ? 17.519 22.310 -21.838 1.00 51.12 370 HIS A O 1
ATOM 2833 N N . LEU A 1 371 ? 16.171 21.299 -20.373 1.00 46.78 371 LEU A N 1
ATOM 2834 C CA . LEU A 1 371 ? 14.984 21.567 -21.216 1.00 46.78 371 LEU A CA 1
ATOM 2835 C C . LEU A 1 371 ? 14.765 23.072 -21.458 1.00 46.78 371 LEU A C 1
ATOM 2837 O O . LEU A 1 371 ? 14.390 23.463 -22.555 1.00 46.78 371 LEU A O 1
ATOM 2841 N N . ASP A 1 372 ? 15.124 23.913 -20.486 1.00 43.22 372 ASP A N 1
ATOM 2842 C CA . ASP A 1 372 ? 15.046 25.374 -20.591 1.00 43.22 372 ASP A CA 1
ATOM 2843 C C . ASP A 1 372 ? 16.147 26.000 -21.485 1.00 43.22 372 ASP A C 1
ATOM 2845 O O . ASP A 1 372 ? 16.051 27.146 -21.907 1.00 43.22 372 ASP A O 1
ATOM 2849 N N . ARG A 1 373 ? 17.222 25.265 -21.818 1.00 47.66 373 ARG A N 1
ATOM 2850 C CA . ARG A 1 373 ? 18.191 25.685 -22.859 1.00 47.66 373 ARG A CA 1
ATOM 2851 C C . ARG A 1 373 ? 17.812 25.158 -24.240 1.00 47.66 373 ARG A C 1
ATOM 2853 O O . ARG A 1 373 ? 18.169 25.792 -25.228 1.00 47.66 373 ARG A O 1
ATOM 2860 N N . ILE A 1 374 ? 17.127 24.015 -24.302 1.00 46.03 374 ILE A N 1
ATOM 2861 C CA . ILE A 1 374 ? 16.591 23.443 -25.543 1.00 46.03 374 ILE A CA 1
ATOM 2862 C C . ILE A 1 374 ? 15.389 24.276 -26.014 1.00 46.03 374 ILE A C 1
ATOM 2864 O O . ILE A 1 374 ? 15.357 24.663 -27.177 1.00 46.03 374 ILE A O 1
ATOM 2868 N N . SER A 1 375 ? 14.478 24.662 -25.112 1.00 44.09 375 SER A N 1
ATOM 2869 C CA . SER A 1 375 ? 13.349 25.559 -25.408 1.00 44.09 375 SER A CA 1
ATOM 2870 C C . SER A 1 375 ? 13.803 26.944 -25.877 1.00 44.09 375 SER A C 1
ATOM 2872 O O . SER A 1 375 ? 13.259 27.461 -26.840 1.00 44.09 375 SER A O 1
ATOM 2874 N N . ARG A 1 376 ? 14.851 27.520 -25.267 1.00 46.28 376 ARG A N 1
ATOM 2875 C CA . ARG A 1 376 ? 15.417 28.829 -25.656 1.00 46.28 376 ARG A CA 1
ATOM 2876 C C . ARG A 1 376 ? 16.233 28.818 -26.956 1.00 46.28 376 ARG A C 1
ATOM 2878 O O . ARG A 1 376 ? 16.612 29.884 -27.431 1.00 46.28 376 ARG A O 1
ATOM 2885 N N . ARG A 1 377 ? 16.583 27.643 -27.493 1.00 45.47 377 ARG A N 1
ATOM 2886 C CA . ARG A 1 377 ? 17.320 27.491 -28.766 1.00 45.47 377 ARG A CA 1
ATOM 2887 C C . ARG A 1 377 ? 16.436 27.039 -29.927 1.00 45.47 377 ARG A C 1
ATOM 2889 O O . ARG A 1 377 ? 16.909 27.015 -31.060 1.00 45.47 377 ARG A O 1
ATOM 2896 N N . LEU A 1 378 ? 15.184 26.696 -29.651 1.00 40.81 378 LEU A N 1
ATOM 2897 C CA . LEU A 1 378 ? 14.159 26.499 -30.663 1.00 40.81 378 LEU A CA 1
ATOM 2898 C C . LEU A 1 378 ? 13.618 27.878 -31.078 1.00 40.81 378 LEU A C 1
ATOM 2900 O O . LEU A 1 378 ? 13.300 28.675 -30.195 1.00 40.81 378 LEU A O 1
ATOM 2904 N N . PRO A 1 379 ? 13.535 28.199 -32.380 1.00 36.34 379 PRO A N 1
ATOM 2905 C CA . PRO A 1 379 ? 12.732 29.332 -32.817 1.00 36.34 379 PRO A CA 1
ATOM 2906 C C . PRO A 1 379 ? 11.269 29.079 -32.429 1.00 36.34 379 PRO A C 1
ATOM 2908 O O . PRO A 1 379 ? 10.800 27.946 -32.524 1.00 36.34 379 PRO A O 1
ATOM 2911 N N . GLU A 1 380 ? 10.585 30.118 -31.949 1.00 36.88 380 GLU A N 1
ATOM 2912 C CA . GLU A 1 380 ? 9.142 30.081 -31.701 1.00 36.88 380 GLU A CA 1
ATOM 2913 C C . GLU A 1 380 ? 8.421 29.777 -33.025 1.00 36.88 380 GLU A C 1
ATOM 2915 O O . GLU A 1 380 ? 8.381 30.627 -33.914 1.00 36.88 380 GLU A O 1
ATOM 2920 N N . GLU A 1 381 ? 7.889 28.561 -33.157 1.00 36.12 381 GLU A N 1
ATOM 2921 C CA . GLU A 1 381 ? 6.834 28.205 -34.115 1.00 36.12 381 GLU A CA 1
ATOM 2922 C C . GLU A 1 381 ? 5.615 27.667 -33.365 1.00 36.12 381 GLU A C 1
ATOM 2924 O O . GLU A 1 381 ? 5.790 26.778 -32.491 1.00 36.12 381 GLU A O 1
#